Protein AF-0000000069550009 (afdb_homodimer)

Nearest PDB structures (foldseek):
  3s55-assembly1_B  TM=8.901E-01  e=2.158E-19  Mycobacteroides abscessus ATCC 19977
  4jro-assembly1_C  TM=8.905E-01  e=4.876E-19  Listeria monocytogenes EGD-e
  2cdh-assembly1_G  TM=8.829E-01  e=2.217E-18  Thermomyces lanuginosus
  6jhb-assembly1_B-2  TM=8.559E-01  e=5.479E-19  Microcystis aeruginosa FACHB-905 = DIANCHI905
  3ftp-assembly1_B  TM=8.435E-01  e=1.102E-18  Burkholderia pseudomallei

InterPro domains:
  IPR002347 Short-chain dehydrogenase/reductase SDR [PF00106] (31-222)
  IPR002347 Short-chain dehydrogenase/reductase SDR [PR00080] (108-119)
  IPR002347 Short-chain dehydrogenase/reductase SDR [PR00080] (161-169)
  IPR002347 Short-chain dehydrogenase/reductase SDR [PR00080] (181-200)
  IPR002347 Short-chain dehydrogenase/reductase SDR [PR00081] (30-47)
  IPR002347 Short-chain dehydrogenase/reductase SDR [PR00081] (108-119)
  IPR002347 Short-chain dehydrogenase/reductase SDR [PR00081] (155-171)
  IPR002347 Short-chain dehydrogenase/reductase SDR [PR00081] (181-200)
  IPR036291 NAD(P)-binding domain superfamily [SSF51735] (23-257)
  IPR045022 3-ketodihydrosphingosine reductase KDSR-like [cd08939] (30-263)
  IPR057326 Ketoreductase domain [SM00822] (29-207)

Organism: Araneus ventricosus (NCBI:txid182803)

Secondary structure (DSSP, 8-state):
-HHHHHHHHHHHHHHHHT---PPP--TT-EEEEETTTSHHHHHHHHHHHHTT-EEEEEES-HHHHHHHHHHHHTT-SSTT--EEEEE--TTS-TTHHHHHHHHHHHH----EEEE---------GGGS-HHHHHHHIIIIIIHHHHHHHHHHHHHHHHT-EEEEEE--GGGTS--TT-HHHHHHHHHHHHHHHHHHHHHGGGTEEEEEE---SEESHHHHHHHTT--HHHHHHHGGG--EEHHHHHHHHHHHHHTT-SEE--HHHHHHHHHHT-TTS----HHHHHHHHHHHHHHHHHHHHHHHHHHHHHHHHHHHHHH-/-HHHHHHHHHHHHHHHH----PPP--TT-EEEEETTTSHHHHHHHHHHHHTT-EEEEEES-HHHHHHHHHHHHTT-SSTT--EEEEE--TTSGGGHHHHHHHHHHHH----EEEE---------GGGS-HHHHHHHIIIIIIHHHHHHHHHHHHHHHHT-EEEEEE--GGGTS--TT-HHHHHHHHHHHHHHHHHHHHHGGGTEEEEEE---SEESHHHHHHHTT--HHHHHHHGGG--EEHHHHHHHHHHHHHTT-SEE--HHHHHHHHHHT-TTS----HHHHHHHHHHHHHHHHHHHHHHHHHHHHHHHHHHHHHH-

Structure (mmCIF, N/CA/C/O backbone):
data_AF-0000000069550009-model_v1
#
loop_
_entity.id
_entity.type
_entity.pdbx_description
1 polymer '3-dehydrosphinganine reductase'
#
loop_
_atom_site.group_PDB
_atom_site.id
_atom_site.type_symbol
_atom_site.label_atom_id
_atom_site.label_alt_id
_atom_site.label_comp_id
_atom_site.label_asym_id
_atom_site.label_entity_id
_atom_site.label_seq_id
_atom_site.pdbx_PDB_ins_code
_atom_site.Cartn_x
_atom_site.Cartn_y
_atom_site.Cartn_z
_atom_site.occupancy
_atom_site.B_iso_or_equiv
_atom_site.auth_seq_id
_atom_site.auth_comp_id
_atom_site.auth_asym_id
_atom_site.auth_atom_id
_atom_site.pdbx_PDB_model_num
ATOM 1 N N . MET A 1 1 ? 1.248 -15.023 30.312 1 42.47 1 MET A N 1
ATOM 2 C CA . MET A 1 1 ? 0.276 -14.469 29.375 1 42.47 1 MET A CA 1
ATOM 3 C C . MET A 1 1 ? -0.516 -13.336 30.016 1 42.47 1 MET A C 1
ATOM 5 O O . MET A 1 1 ? -0.665 -12.266 29.422 1 42.47 1 MET A O 1
ATOM 9 N N . ILE A 1 2 ? -0.85 -13.703 31.188 1 47.97 2 ILE A N 1
ATOM 10 C CA . ILE A 1 2 ? -1.727 -12.75 31.859 1 47.97 2 ILE A CA 1
ATOM 11 C C . ILE A 1 2 ? -0.943 -11.492 32.219 1 47.97 2 ILE A C 1
ATOM 13 O O . ILE A 1 2 ? -1.433 -10.375 32.031 1 47.97 2 ILE A O 1
ATOM 17 N N . TYR A 1 3 ? 0.198 -11.75 32.562 1 45.38 3 TYR A N 1
ATOM 18 C CA . TYR A 1 3 ? 0.975 -10.602 33.031 1 45.38 3 TYR A CA 1
ATOM 19 C C . TYR A 1 3 ? 1.371 -9.711 31.844 1 45.38 3 TYR A C 1
ATOM 21 O O . TYR A 1 3 ? 1.394 -8.484 31.969 1 45.38 3 TYR A O 1
ATOM 29 N N . TYR A 1 4 ? 1.759 -10.32 30.719 1 51.25 4 TYR A N 1
ATOM 30 C CA . TYR A 1 4 ? 2.066 -9.539 29.531 1 51.25 4 TYR A CA 1
ATOM 31 C C . TYR A 1 4 ? 0.848 -8.75 29.062 1 51.25 4 TYR A C 1
ATOM 33 O O . TYR A 1 4 ? 0.966 -7.582 28.688 1 51.25 4 TYR A O 1
ATOM 41 N N . PHE A 1 5 ? -0.24 -9.484 29.234 1 56.59 5 PHE A N 1
ATOM 42 C CA . PHE A 1 5 ? -1.479 -8.781 28.922 1 56.59 5 PHE A CA 1
ATOM 43 C C . PHE A 1 5 ? -1.713 -7.637 29.906 1 56.59 5 PHE A C 1
ATOM 45 O O . PHE A 1 5 ? -2.139 -6.551 29.516 1 56.59 5 PHE A O 1
ATOM 52 N N . ALA A 1 6 ? -1.335 -8.023 31.094 1 56.91 6 ALA A N 1
ATOM 53 C CA . ALA A 1 6 ? -1.528 -7.012 32.125 1 56.91 6 ALA A CA 1
ATOM 54 C C . ALA A 1 6 ? -0.62 -5.809 31.891 1 56.91 6 ALA A C 1
ATOM 56 O O . ALA A 1 6 ? -1.05 -4.66 32.031 1 56.91 6 ALA A O 1
ATOM 57 N N . LEU A 1 7 ? 0.553 -6.098 31.516 1 59.06 7 LEU A N 1
ATOM 58 C CA . LEU A 1 7 ? 1.491 -5.016 31.234 1 59.06 7 LEU A CA 1
ATOM 59 C C . LEU A 1 7 ? 1.061 -4.227 30 1 59.06 7 LEU A C 1
ATOM 61 O O . LEU A 1 7 ? 1.187 -3 29.969 1 59.06 7 LEU A O 1
ATOM 65 N N . GLY A 1 8 ? 0.602 -4.941 29.031 1 59.72 8 GLY A N 1
ATOM 66 C CA . GLY A 1 8 ? 0.019 -4.254 27.891 1 59.72 8 GLY A CA 1
ATOM 67 C C . GLY A 1 8 ? -1.128 -3.336 28.266 1 59.72 8 GLY A C 1
ATOM 68 O O . GLY A 1 8 ? -1.194 -2.193 27.812 1 59.72 8 GLY A O 1
ATOM 69 N N . VAL A 1 9 ? -1.91 -3.914 29.172 1 61.88 9 VAL A N 1
ATOM 70 C CA . VAL A 1 9 ? -3.051 -3.137 29.656 1 61.88 9 VAL A CA 1
ATOM 71 C C . VAL A 1 9 ? -2.561 -1.91 30.422 1 61.88 9 VAL A C 1
ATOM 73 O O . VAL A 1 9 ? -3.098 -0.812 30.25 1 61.88 9 VAL A O 1
ATOM 76 N N . ILE A 1 10 ? -1.562 -2.092 31.156 1 61 10 ILE A N 1
ATOM 77 C CA . ILE A 1 10 ? -1.023 -0.978 31.938 1 61 10 ILE A CA 1
ATOM 78 C C . ILE A 1 10 ? -0.419 0.06 30.984 1 61 10 ILE A C 1
ATOM 80 O O . ILE A 1 10 ? -0.653 1.261 31.141 1 61 10 ILE A O 1
ATOM 84 N N . CYS A 1 11 ? 0.29 -0.39 30.062 1 60.41 11 CYS A N 1
ATOM 85 C CA . CYS A 1 11 ? 0.911 0.532 29.125 1 60.41 11 CYS A CA 1
ATOM 86 C C . CYS A 1 11 ? -0.145 1.317 28.359 1 60.41 11 CYS A C 1
ATOM 88 O O . CYS A 1 11 ? -0 2.523 28.156 1 60.41 11 CYS A O 1
ATOM 90 N N . VAL A 1 12 ? -1.127 0.586 28.016 1 61.62 12 VAL A N 1
ATOM 91 C CA . VAL A 1 12 ? -2.242 1.251 27.344 1 61.62 12 VAL A CA 1
ATOM 92 C C . VAL A 1 12 ? -2.854 2.293 28.281 1 61.62 12 VAL A C 1
ATOM 94 O O . VAL A 1 12 ? -3.125 3.424 27.875 1 61.62 12 VAL A O 1
ATOM 97 N N . ALA A 1 13 ? -3.064 1.832 29.422 1 59.44 13 ALA A N 1
ATOM 98 C CA . ALA A 1 13 ? -3.658 2.736 30.406 1 59.44 13 ALA A CA 1
ATOM 99 C C . ALA A 1 13 ? -2.783 3.969 30.609 1 59.44 13 ALA A C 1
ATOM 101 O O . ALA A 1 13 ? -3.287 5.094 30.656 1 59.44 13 ALA A O 1
ATOM 102 N N . VAL A 1 14 ? -1.556 3.811 30.703 1 57.5 14 VAL A N 1
ATOM 103 C CA . VAL A 1 14 ? -0.623 4.914 30.906 1 57.5 14 VAL A CA 1
ATOM 104 C C . VAL A 1 14 ? -0.599 5.812 29.672 1 57.5 14 VAL A C 1
ATOM 106 O O . VAL A 1 14 ? -0.599 7.039 29.797 1 57.5 14 VAL A O 1
ATOM 109 N N . SER A 1 15 ? -0.597 5.223 28.531 1 59.94 15 SER A N 1
ATOM 110 C CA . SER A 1 15 ? -0.601 6 27.297 1 59.94 15 SER A CA 1
ATOM 111 C C . SER A 1 15 ? -1.856 6.859 27.188 1 59.94 15 SER A C 1
ATOM 113 O O . SER A 1 15 ? -1.798 7.996 26.719 1 59.94 15 SER A O 1
ATOM 115 N N . LEU A 1 16 ? -2.848 6.211 27.562 1 57.78 16 LEU A N 1
ATOM 116 C CA . LEU A 1 16 ? -4.117 6.926 27.531 1 57.78 16 LEU A CA 1
ATOM 117 C C . LEU A 1 16 ? -4.137 8.047 28.547 1 57.78 16 LEU A C 1
ATOM 119 O O . LEU A 1 16 ? -4.723 9.109 28.312 1 57.78 16 LEU A O 1
ATOM 123 N N . LEU A 1 17 ? -3.531 7.707 29.625 1 52.44 17 LEU A N 1
ATOM 124 C CA . LEU A 1 17 ? -3.529 8.688 30.703 1 52.44 17 LEU A CA 1
ATOM 125 C C . LEU A 1 17 ? -2.535 9.805 30.422 1 52.44 17 LEU A C 1
ATOM 127 O O . LEU A 1 17 ? -2.75 10.945 30.844 1 52.44 17 LEU A O 1
ATOM 131 N N . TYR A 1 18 ? -1.476 9.414 29.812 1 51.91 18 TYR A N 1
ATOM 132 C CA . TYR A 1 18 ? -0.449 10.43 29.625 1 51.91 18 TYR A CA 1
ATOM 133 C C . TYR A 1 18 ? -0.699 11.227 28.344 1 51.91 18 TYR A C 1
ATOM 135 O O . TYR A 1 18 ? 0.16 11.992 27.906 1 51.91 18 TYR A O 1
ATOM 143 N N . ARG A 1 19 ? -1.813 10.969 27.75 1 56.62 19 ARG A N 1
ATOM 144 C CA . ARG A 1 19 ? -2.121 11.789 26.578 1 56.62 19 ARG A CA 1
ATOM 145 C C . ARG A 1 19 ? -2.295 13.258 26.969 1 56.62 19 ARG A C 1
ATOM 147 O O . ARG A 1 19 ? -3.336 13.641 27.516 1 56.62 19 ARG A O 1
ATOM 154 N N . LYS A 1 20 ? -1.201 13.914 27.359 1 51.19 20 LYS A N 1
ATOM 155 C CA . LYS A 1 20 ? -1.293 15.344 27.656 1 51.19 20 LYS A CA 1
ATOM 156 C C . LYS A 1 20 ? -1.864 16.109 26.469 1 51.19 20 LYS A C 1
ATOM 158 O O . LYS A 1 20 ? -1.385 15.961 25.328 1 51.19 20 LYS A O 1
ATOM 163 N N . GLY A 1 21 ? -3.062 16.438 26.578 1 58.66 21 GLY A N 1
ATOM 164 C CA . GLY A 1 21 ? -3.771 17.391 25.75 1 58.66 21 GLY A CA 1
ATOM 165 C C . GLY A 1 21 ? -2.998 18.672 25.531 1 58.66 21 GLY A C 1
ATOM 166 O O . GLY A 1 21 ? -3.109 19.609 26.312 1 58.66 21 GLY A O 1
ATOM 167 N N . ARG A 1 22 ? -1.861 18.609 24.641 1 65.94 22 ARG A N 1
ATOM 168 C CA . ARG A 1 22 ? -1.127 19.844 24.344 1 65.94 22 ARG A CA 1
ATOM 169 C C . ARG A 1 22 ? -1.977 20.797 23.531 1 65.94 22 ARG A C 1
ATOM 171 O O . ARG A 1 22 ? -2.699 20.391 22.625 1 65.94 22 ARG A O 1
ATOM 178 N N . THR A 1 23 ? -2.125 21.891 24.141 1 76.25 23 THR A N 1
ATOM 179 C CA . THR A 1 23 ? -2.74 22.953 23.359 1 76.25 23 THR A CA 1
ATOM 180 C C . THR A 1 23 ? -1.732 23.562 22.391 1 76.25 23 THR A C 1
ATOM 182 O O . THR A 1 23 ? -0.612 23.906 22.781 1 76.25 23 THR A O 1
ATOM 185 N N . PHE A 1 24 ? -2.133 23.453 21.109 1 89.75 24 PHE A N 1
ATOM 186 C CA . PHE A 1 24 ? -1.228 23.984 20.094 1 89.75 24 PHE A CA 1
ATOM 187 C C . PHE A 1 24 ? -1.66 25.375 19.641 1 89.75 24 PHE A C 1
ATOM 189 O O . PHE A 1 24 ? -2.855 25.656 19.562 1 89.75 24 PHE A O 1
ATOM 196 N N . ASN A 1 25 ? -0.712 26.188 19.578 1 92.19 25 ASN A N 1
ATOM 197 C CA . ASN A 1 25 ? -0.873 27.5 18.938 1 92.19 25 ASN A CA 1
ATOM 198 C C . ASN A 1 25 ? -0.138 27.547 17.594 1 92.19 25 ASN A C 1
ATOM 200 O O . ASN A 1 25 ? 1.086 27.422 17.547 1 92.19 25 ASN A O 1
ATOM 204 N N . LEU A 1 26 ? -0.92 27.797 16.5 1 96.75 26 LEU A N 1
ATOM 205 C CA . LEU A 1 26 ? -0.343 27.766 15.156 1 96.75 26 LEU A CA 1
ATOM 206 C C . LEU A 1 26 ? -0.211 29.172 14.594 1 96.75 26 LEU A C 1
ATOM 208 O O . LEU A 1 26 ? -0.248 29.375 13.375 1 96.75 26 LEU A O 1
ATOM 212 N N . LYS A 1 27 ? -0.052 30.062 15.609 1 94.12 27 LYS A N 1
ATOM 213 C CA . LYS A 1 27 ? 0.195 31.422 15.164 1 94.12 27 LYS A CA 1
ATOM 214 C C . LYS A 1 27 ? 1.438 31.5 14.281 1 94.12 27 LYS A C 1
ATOM 216 O O . LYS A 1 27 ? 2.48 30.938 14.625 1 94.12 27 LYS A O 1
ATOM 221 N N . ASN A 1 28 ? 1.423 32.031 13.102 1 90.5 28 ASN A N 1
ATOM 222 C CA . ASN A 1 28 ? 2.49 32.25 12.133 1 90.5 28 ASN A CA 1
ATOM 223 C C . ASN A 1 28 ? 2.752 31 11.297 1 90.5 28 ASN A C 1
ATOM 225 O O . ASN A 1 28 ? 3.645 31 10.445 1 90.5 28 ASN A O 1
ATOM 229 N N . ASP A 1 29 ? 2.07 29.891 11.672 1 97.62 29 ASP A N 1
ATOM 230 C CA . ASP A 1 29 ? 2.164 28.719 10.812 1 97.62 29 ASP A CA 1
ATOM 231 C C . ASP A 1 29 ? 1.302 28.891 9.562 1 97.62 29 ASP A C 1
ATOM 233 O O . ASP A 1 29 ? 0.365 29.688 9.547 1 97.62 29 ASP A O 1
ATOM 237 N N . HIS A 1 30 ? 1.702 28.25 8.578 1 98.88 30 HIS A N 1
ATOM 238 C CA . HIS A 1 30 ? 0.965 28.203 7.32 1 98.88 30 HIS A CA 1
ATOM 239 C C . HIS A 1 30 ? 0.618 26.766 6.945 1 98.88 30 HIS A C 1
ATOM 241 O O . HIS A 1 30 ? 1.509 25.953 6.676 1 98.88 30 HIS A O 1
ATOM 247 N N . CYS A 1 31 ? -0.662 26.453 6.992 1 98.88 31 CYS A N 1
ATOM 248 C CA . CYS A 1 31 ? -1.174 25.125 6.715 1 98.88 31 CYS A CA 1
ATOM 249 C C . CYS A 1 31 ? -1.768 25.047 5.316 1 98.88 31 CYS A C 1
ATOM 251 O O . CYS A 1 31 ? -2.717 25.766 4.996 1 98.88 31 CYS A O 1
ATOM 253 N N . LEU A 1 32 ? -1.151 24.234 4.469 1 98.94 32 LEU A N 1
ATOM 254 C CA . LEU A 1 32 ? -1.7 23.953 3.145 1 98.94 32 LEU A CA 1
ATOM 255 C C . LEU A 1 32 ? -2.455 22.625 3.139 1 98.94 32 LEU A C 1
ATOM 257 O O . LEU A 1 32 ? -1.916 21.594 3.555 1 98.94 32 LEU A O 1
ATOM 261 N N . VAL A 1 33 ? -3.713 22.656 2.701 1 98.94 33 VAL A N 1
ATOM 262 C CA . VAL A 1 33 ? -4.566 21.469 2.695 1 98.94 33 VAL A CA 1
ATOM 263 C C . VAL A 1 33 ? -5.086 21.219 1.281 1 98.94 33 VAL A C 1
ATOM 265 O O . VAL A 1 33 ? -5.82 22.031 0.726 1 98.94 33 VAL A O 1
ATOM 268 N N . THR A 1 34 ? -4.688 20.094 0.694 1 98.69 34 THR A N 1
ATOM 269 C CA . THR A 1 34 ? -5.363 19.672 -0.531 1 98.69 34 THR A CA 1
ATOM 270 C C . THR A 1 34 ? -6.695 19 -0.213 1 98.69 34 THR A C 1
ATOM 272 O O . THR A 1 34 ? -6.852 18.391 0.847 1 98.69 34 THR A O 1
ATOM 275 N N . GLY A 1 35 ? -7.629 19.125 -1.146 1 98.19 35 GLY A N 1
ATOM 276 C CA . GLY A 1 35 ? -8.969 18.656 -0.813 1 98.19 35 GLY A CA 1
ATOM 277 C C . GLY A 1 35 ? -9.617 19.453 0.298 1 98.19 35 GLY A C 1
ATOM 278 O O . GLY A 1 35 ? -10.391 18.906 1.09 1 98.19 35 GLY A O 1
ATOM 279 N N . GLY A 1 36 ? -9.266 20.688 0.396 1 98.56 36 GLY A N 1
ATOM 280 C CA . GLY A 1 36 ? -9.68 21.516 1.526 1 98.56 36 GLY A CA 1
ATOM 281 C C . GLY A 1 36 ? -11.047 22.141 1.341 1 98.56 36 GLY A C 1
ATOM 282 O O . GLY A 1 36 ? -11.492 22.922 2.18 1 98.56 36 GLY A O 1
ATOM 283 N N . SER A 1 37 ? -11.766 21.781 0.259 1 98.31 37 SER A N 1
ATOM 284 C CA . SER A 1 37 ? -13.039 22.422 -0.027 1 98.31 37 SER A CA 1
ATOM 285 C C . SER A 1 37 ? -14.203 21.656 0.591 1 98.31 37 SER A C 1
ATOM 287 O O . SER A 1 37 ? -15.336 22.141 0.595 1 98.31 37 SER A O 1
ATOM 289 N N . SER A 1 38 ? -13.953 20.438 1.11 1 97.19 38 SER A N 1
ATOM 290 C CA . SER A 1 38 ? -15.047 19.656 1.688 1 97.19 38 SER A CA 1
ATOM 291 C C . SER A 1 38 ? -14.508 18.578 2.631 1 97.19 38 SER A C 1
ATOM 293 O O . SER A 1 38 ? -13.297 18.391 2.734 1 97.19 38 SER A O 1
ATOM 295 N N . GLY A 1 39 ? -15.414 18.078 3.422 1 97.5 39 GLY A N 1
ATOM 296 C CA . GLY A 1 39 ? -15.141 16.875 4.199 1 97.5 39 GLY A CA 1
ATOM 297 C C . GLY A 1 39 ? -14.047 17.078 5.23 1 97.5 39 GLY A C 1
ATOM 298 O O . GLY A 1 39 ? -14.039 18.078 5.953 1 97.5 39 GLY A O 1
ATOM 299 N N . ILE A 1 40 ? -13.172 16.078 5.352 1 98.25 40 ILE A N 1
ATOM 300 C CA . ILE A 1 40 ? -12.094 16.062 6.336 1 98.25 40 ILE A CA 1
ATOM 301 C C . ILE A 1 40 ? -11.133 17.203 6.07 1 98.25 40 ILE A C 1
ATOM 303 O O . ILE A 1 40 ? -10.68 17.875 7.004 1 98.25 40 ILE A O 1
ATOM 307 N N . GLY A 1 41 ? -10.82 17.453 4.77 1 98.81 41 GLY A N 1
ATOM 308 C CA . GLY A 1 41 ? -9.914 18.547 4.418 1 98.81 41 GLY A CA 1
ATOM 309 C C . GLY A 1 41 ? -10.406 19.906 4.871 1 98.81 41 GLY A C 1
ATOM 310 O O . GLY A 1 41 ? -9.641 20.688 5.438 1 98.81 41 GLY A O 1
ATOM 311 N N . LEU A 1 42 ? -11.641 20.141 4.645 1 98.88 42 LEU A N 1
ATOM 312 C CA . LEU A 1 42 ? -12.234 21.391 5.086 1 98.88 42 LEU A CA 1
ATOM 313 C C . LEU A 1 42 ? -12.211 21.5 6.609 1 98.88 42 LEU A C 1
ATOM 315 O O . LEU A 1 42 ? -11.898 22.562 7.156 1 98.88 42 LEU A O 1
ATOM 319 N N . ALA A 1 43 ? -12.547 20.406 7.254 1 98.81 43 ALA A N 1
ATOM 320 C CA . ALA A 1 43 ? -12.555 20.406 8.711 1 98.81 43 ALA A CA 1
ATOM 321 C C . ALA A 1 43 ? -11.164 20.672 9.273 1 98.81 43 ALA A C 1
ATOM 323 O O . ALA A 1 43 ? -11.008 21.359 10.281 1 98.81 43 ALA A O 1
ATOM 324 N N . ILE A 1 44 ? -10.141 20.141 8.648 1 98.88 44 ILE A N 1
ATOM 325 C CA . ILE A 1 44 ? -8.766 20.359 9.078 1 98.88 44 ILE A CA 1
ATOM 326 C C . ILE A 1 44 ? -8.391 21.828 8.875 1 98.88 44 ILE A C 1
ATOM 328 O O . ILE A 1 44 ? -7.777 22.438 9.75 1 98.88 44 ILE A O 1
ATOM 332 N N . ALA A 1 45 ? -8.75 22.344 7.727 1 98.88 45 ALA A N 1
ATOM 333 C CA . ALA A 1 45 ? -8.469 23.75 7.434 1 98.88 45 ALA A CA 1
ATOM 334 C C . ALA A 1 45 ? -9.117 24.672 8.477 1 98.88 45 ALA A C 1
ATOM 336 O O . ALA A 1 45 ? -8.484 25.609 8.953 1 98.88 45 ALA A O 1
ATOM 337 N N . ILE A 1 46 ? -10.359 24.359 8.797 1 98.81 46 ILE A N 1
ATOM 338 C CA . ILE A 1 46 ? -11.094 25.141 9.789 1 98.81 46 ILE A CA 1
ATOM 339 C C . ILE A 1 46 ? -10.391 25.047 11.148 1 98.81 46 ILE A C 1
ATOM 341 O O . ILE A 1 46 ? -10.18 26.047 11.82 1 98.81 46 ILE A O 1
ATOM 345 N N . GLN A 1 47 ? -10.023 23.844 11.516 1 98.31 47 GLN A N 1
ATOM 346 C CA . GLN A 1 47 ? -9.352 23.641 12.797 1 98.31 47 GLN A CA 1
ATOM 347 C C . GLN A 1 47 ? -8.016 24.375 12.844 1 98.31 47 GLN A C 1
ATOM 349 O O . GLN A 1 47 ? -7.668 24.969 13.867 1 98.31 47 GLN A O 1
ATOM 354 N N . ALA A 1 48 ? -7.258 24.359 11.789 1 98.62 48 ALA A N 1
ATOM 355 C CA . ALA A 1 48 ? -5.984 25.078 11.719 1 98.62 48 ALA A CA 1
ATOM 356 C C . ALA A 1 48 ? -6.188 26.578 11.875 1 98.62 48 ALA A C 1
ATOM 358 O O . ALA A 1 48 ? -5.426 27.25 12.586 1 98.62 48 ALA A O 1
ATOM 359 N N . ALA A 1 49 ? -7.191 27.078 11.227 1 98.38 49 ALA A N 1
ATOM 360 C CA . ALA A 1 49 ? -7.508 28.5 11.336 1 98.38 49 ALA A CA 1
ATOM 361 C C . ALA A 1 49 ? -7.883 28.875 12.766 1 98.38 49 ALA A C 1
ATOM 363 O O . ALA A 1 49 ? -7.453 29.906 13.281 1 98.38 49 ALA A O 1
ATOM 364 N N . LYS A 1 50 ? -8.672 27.969 13.375 1 97.38 50 LYS A N 1
ATOM 365 C CA . LYS A 1 50 ? -9.086 28.188 14.766 1 97.38 50 LYS A CA 1
ATOM 366 C C . LYS A 1 50 ? -7.871 28.25 15.688 1 97.38 50 LYS A C 1
ATOM 368 O O . LYS A 1 50 ? -7.914 28.906 16.734 1 97.38 50 LYS A O 1
ATOM 373 N 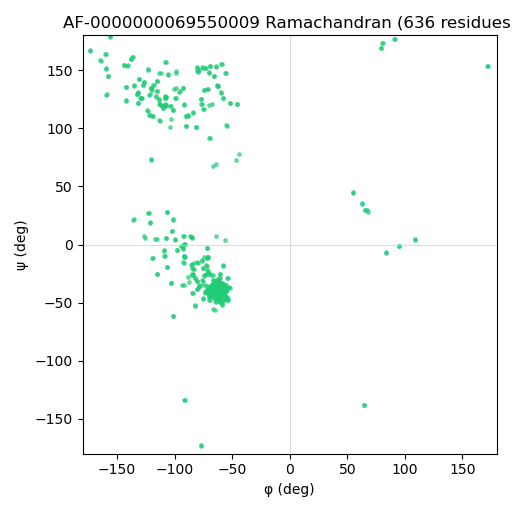N . MET A 1 51 ? -6.824 27.625 15.25 1 97.38 51 MET A N 1
ATOM 374 C CA . MET A 1 51 ? -5.621 27.562 16.062 1 97.38 51 MET A CA 1
ATOM 375 C C . MET A 1 51 ? -4.668 28.703 15.727 1 97.38 51 MET A C 1
ATOM 377 O O . MET A 1 51 ? -3.586 28.797 16.312 1 97.38 51 MET A O 1
ATOM 381 N N . GLY A 1 52 ? -5.027 29.516 14.711 1 98 52 GLY A N 1
ATOM 382 C CA . GLY A 1 52 ? -4.289 30.734 14.461 1 98 52 GLY A CA 1
ATOM 383 C C . GLY A 1 52 ? -3.449 30.672 13.195 1 98 52 GLY A C 1
ATOM 384 O O . GLY A 1 52 ? -2.783 31.656 12.844 1 98 52 GLY A O 1
ATOM 385 N N . ALA A 1 53 ? -3.539 29.625 12.453 1 98.62 53 ALA A N 1
ATOM 386 C CA . ALA A 1 53 ? -2.68 29.453 11.289 1 98.62 53 ALA A CA 1
ATOM 387 C C . ALA A 1 53 ? -3.209 30.234 10.094 1 98.62 53 ALA A C 1
ATOM 389 O O . ALA A 1 53 ? -4.418 30.453 9.969 1 98.62 53 ALA A O 1
ATOM 390 N N . ASN A 1 54 ? -2.273 30.688 9.234 1 98.81 54 ASN A N 1
ATOM 391 C CA . ASN A 1 54 ? -2.662 30.922 7.852 1 98.81 54 ASN A CA 1
ATOM 392 C C . ASN A 1 54 ? -3.031 29.625 7.145 1 98.81 54 ASN A C 1
ATOM 394 O O . ASN A 1 54 ? -2.459 28.578 7.434 1 98.81 54 ASN A O 1
ATOM 398 N N . VAL A 1 55 ? -4.031 29.75 6.238 1 98.88 55 VAL A N 1
ATOM 399 C CA . VAL A 1 55 ? -4.531 28.516 5.629 1 98.88 55 VAL A CA 1
ATOM 400 C C . VAL A 1 55 ? -4.625 28.688 4.117 1 98.88 55 VAL A C 1
ATOM 402 O O . VAL A 1 55 ? -5.137 29.703 3.633 1 98.88 55 VAL A O 1
ATOM 405 N N . THR A 1 56 ? -4.074 27.766 3.371 1 98.94 56 THR A N 1
ATOM 406 C CA . THR A 1 56 ? -4.285 27.641 1.934 1 98.94 56 THR A CA 1
ATOM 407 C C . THR A 1 56 ? -4.984 26.328 1.605 1 98.94 56 THR A C 1
ATOM 409 O O . THR A 1 56 ? -4.535 25.25 2.025 1 98.94 56 THR A O 1
ATOM 412 N N . ILE A 1 57 ? -6.094 26.453 0.862 1 98.94 57 ILE A N 1
ATOM 413 C CA . ILE A 1 57 ? -6.758 25.219 0.434 1 98.94 57 ILE A CA 1
ATOM 414 C C . ILE A 1 57 ? -6.699 25.109 -1.088 1 98.94 57 ILE A C 1
ATOM 416 O O . ILE A 1 57 ? -6.77 26.125 -1.795 1 98.94 57 ILE A O 1
ATOM 420 N N . VAL A 1 58 ? -6.477 23.891 -1.555 1 98.44 58 VAL A N 1
ATOM 421 C CA . VAL A 1 58 ? -6.414 23.562 -2.977 1 98.44 58 VAL A CA 1
ATOM 422 C C . VAL A 1 58 ? -7.469 22.516 -3.32 1 98.44 58 VAL A C 1
ATOM 424 O O . VAL A 1 58 ? -7.598 21.5 -2.625 1 98.44 58 VAL A O 1
ATOM 427 N N . ALA A 1 59 ? -8.266 22.703 -4.293 1 97.88 59 ALA A N 1
ATOM 428 C CA . ALA A 1 59 ? -9.266 21.781 -4.824 1 97.88 59 ALA A CA 1
ATOM 429 C C . ALA A 1 59 ? -9.594 22.094 -6.277 1 97.88 59 ALA A C 1
ATOM 431 O O . ALA A 1 59 ? -9.086 23.078 -6.836 1 97.88 59 ALA A O 1
ATOM 432 N N . ARG A 1 60 ? -10.43 21.375 -6.891 1 95.31 60 ARG A N 1
ATOM 433 C CA . ARG A 1 60 ? -10.68 21.516 -8.32 1 95.31 60 ARG A CA 1
ATOM 434 C C . ARG A 1 60 ? -11.711 22.609 -8.586 1 95.31 60 ARG A C 1
ATOM 436 O O . ARG A 1 60 ? -11.57 23.375 -9.539 1 95.31 60 ARG A O 1
ATOM 443 N N . SER A 1 61 ? -12.766 22.656 -7.766 1 96.94 61 SER A N 1
ATOM 444 C CA . SER A 1 61 ? -13.906 23.531 -8.031 1 96.94 61 SER A CA 1
ATOM 445 C C . SER A 1 61 ? -13.734 24.875 -7.344 1 96.94 61 SER A C 1
ATOM 447 O O . SER A 1 61 ? -13.75 24.969 -6.113 1 96.94 61 SER A O 1
ATOM 449 N N . GLN A 1 62 ? -13.734 25.922 -8.172 1 97.94 62 GLN A N 1
ATOM 450 C CA . GLN A 1 62 ? -13.609 27.266 -7.605 1 97.94 62 GLN A CA 1
ATOM 451 C C . GLN A 1 62 ? -14.828 27.609 -6.754 1 97.94 62 GLN A C 1
ATOM 453 O O . GLN A 1 62 ? -14.695 28.25 -5.707 1 97.94 62 GLN A O 1
ATOM 458 N N . GLU A 1 63 ? -15.969 27.172 -7.184 1 98.44 63 GLU A N 1
ATOM 459 C CA . GLU A 1 63 ? -17.203 27.453 -6.441 1 98.44 63 GLU A CA 1
ATOM 460 C C . GLU A 1 63 ? -17.141 26.844 -5.039 1 98.44 63 GLU A C 1
ATOM 462 O O . GLU A 1 63 ? -17.453 27.516 -4.055 1 98.44 63 GLU A O 1
ATOM 467 N N . ARG A 1 64 ? -16.719 25.625 -4.91 1 98.19 64 ARG A N 1
ATOM 468 C CA . ARG A 1 64 ? -16.594 24.953 -3.617 1 98.19 64 ARG A CA 1
ATOM 469 C C . ARG A 1 64 ? -15.5 25.594 -2.77 1 98.19 64 ARG A C 1
ATOM 471 O O . ARG A 1 64 ? -15.617 25.672 -1.546 1 98.19 64 ARG A O 1
ATOM 478 N N . LEU A 1 65 ? -14.492 26.031 -3.453 1 98.75 65 LEU A N 1
ATOM 479 C CA . LEU A 1 65 ? -13.398 26.703 -2.764 1 98.75 65 LEU A CA 1
ATOM 480 C C . LEU A 1 65 ? -13.867 28.016 -2.145 1 98.75 65 LEU A C 1
ATOM 482 O O . LEU A 1 65 ? -13.508 28.344 -1.01 1 98.75 65 LEU A O 1
ATOM 486 N N . ASP A 1 66 ? -14.633 28.766 -2.902 1 98.62 66 ASP A N 1
ATOM 487 C CA . ASP A 1 66 ? -15.141 30.031 -2.406 1 98.62 66 ASP A CA 1
ATOM 488 C C . ASP A 1 66 ? -16.031 29.828 -1.177 1 98.62 66 ASP A C 1
ATOM 490 O O . ASP A 1 66 ? -15.914 30.578 -0.196 1 98.62 66 ASP A O 1
ATOM 494 N N . ALA A 1 67 ? -16.891 28.844 -1.263 1 98.69 67 ALA A N 1
ATOM 495 C CA . ALA A 1 67 ? -17.75 28.531 -0.125 1 98.69 67 ALA A CA 1
ATOM 496 C C . ALA A 1 67 ? -16.938 28.109 1.086 1 98.69 67 ALA A C 1
ATOM 498 O O . ALA A 1 67 ? -17.219 28.516 2.213 1 98.69 67 ALA A O 1
ATOM 499 N N . ALA A 1 68 ? -15.93 27.312 0.872 1 98.81 68 ALA A N 1
ATOM 500 C CA . ALA A 1 68 ? -15.055 26.844 1.938 1 98.81 68 ALA A CA 1
ATOM 501 C C . ALA A 1 68 ? -14.273 28 2.559 1 98.81 68 ALA A C 1
ATOM 503 O O . ALA A 1 68 ? -14.102 28.047 3.779 1 98.81 68 ALA A O 1
ATOM 504 N N . LYS A 1 69 ? -13.773 28.844 1.715 1 98.81 69 LYS A N 1
ATOM 505 C CA . LYS A 1 69 ? -13.047 30.016 2.203 1 98.81 69 LYS A CA 1
ATOM 506 C C . LYS A 1 69 ? -13.898 30.812 3.184 1 98.81 69 LYS A C 1
ATOM 508 O O . LYS A 1 69 ? -13.398 31.266 4.219 1 98.81 69 LYS A O 1
ATOM 513 N N . GLY A 1 70 ? -15.164 31.016 2.822 1 98.56 70 GLY A N 1
ATOM 514 C CA . GLY A 1 70 ? -16.062 31.719 3.721 1 98.56 70 GLY A CA 1
ATOM 515 C C . GLY A 1 70 ? -16.188 31.062 5.082 1 98.56 70 GLY A C 1
ATOM 516 O O . GLY A 1 70 ? -16.141 31.734 6.109 1 98.56 70 GLY A O 1
ATOM 517 N N . LYS A 1 71 ? -16.312 29.75 5.082 1 98.69 71 LYS A N 1
ATOM 518 C CA . LYS A 1 71 ? -16.438 29 6.332 1 98.69 71 LYS A CA 1
ATOM 519 C C . LYS A 1 71 ? -15.156 29.109 7.156 1 98.69 71 LYS A C 1
ATOM 521 O O . LYS A 1 71 ? -15.211 29.281 8.383 1 98.69 71 LYS A O 1
ATOM 526 N N . ILE A 1 72 ? -14.016 29.062 6.531 1 98.81 72 ILE A N 1
ATOM 527 C CA . ILE A 1 72 ? -12.734 29.141 7.215 1 98.81 72 ILE A CA 1
ATOM 528 C C . ILE A 1 72 ? -12.523 30.547 7.785 1 98.81 72 ILE A C 1
ATOM 530 O O . ILE A 1 72 ? -12.102 30.703 8.93 1 98.81 72 ILE A O 1
ATOM 534 N N . CYS A 1 73 ? -12.859 31.594 7.016 1 98.38 73 CYS A N 1
ATOM 535 C CA . CYS A 1 73 ? -12.68 32.969 7.43 1 98.38 73 CYS A CA 1
ATOM 536 C C . CYS A 1 73 ? -13.516 33.281 8.664 1 98.38 73 CYS A C 1
ATOM 538 O O . CYS A 1 73 ? -13.125 34.125 9.484 1 98.38 73 CYS A O 1
ATOM 540 N N . SER A 1 74 ? -14.633 32.594 8.781 1 97.88 74 SER A N 1
ATOM 541 C CA . SER A 1 74 ? -15.508 32.812 9.922 1 97.88 74 SER A CA 1
ATOM 542 C C . SER A 1 74 ? -14.93 32.25 11.203 1 97.88 74 SER A C 1
ATOM 544 O O . SER A 1 74 ? -15.391 32.562 12.297 1 97.88 74 SER A O 1
ATOM 546 N N . GLU A 1 75 ? -13.859 31.469 11.094 1 97.44 75 GLU A N 1
ATOM 547 C CA . GLU A 1 75 ? -13.344 30.75 12.25 1 97.44 75 GLU A CA 1
ATOM 548 C C . GLU A 1 75 ? -11.93 31.203 12.594 1 97.44 75 GLU A C 1
ATOM 550 O O . GLU A 1 75 ? -11.289 30.641 13.484 1 97.44 75 GLU A O 1
ATOM 555 N N . VAL A 1 76 ? -11.383 32.219 11.906 1 96.69 76 VAL A N 1
ATOM 556 C CA . VAL A 1 76 ? -10.023 32.688 12.164 1 96.69 76 VAL A CA 1
ATOM 557 C C . VAL A 1 76 ? -9.961 33.375 13.523 1 96.69 76 VAL A C 1
ATOM 559 O O . VAL A 1 76 ? -10.961 33.906 14.008 1 96.69 76 VAL A O 1
ATOM 562 N N . GLN A 1 77 ? -8.828 33.375 14.117 1 94.88 77 GLN A N 1
ATOM 563 C CA . GLN A 1 77 ? -8.602 34 15.422 1 94.88 77 GLN A CA 1
ATOM 564 C C . GLN A 1 77 ? -8.414 35.5 15.281 1 94.88 77 GLN A C 1
ATOM 566 O O . GLN A 1 77 ? -8.773 36.281 16.188 1 94.88 77 GLN A O 1
ATOM 571 N N . ASN A 1 78 ? -7.719 35.875 14.203 1 92.12 78 ASN A N 1
ATOM 572 C CA . ASN A 1 78 ? -7.395 37.281 13.992 1 92.12 78 ASN A CA 1
ATOM 573 C C . ASN A 1 78 ? -7.512 37.656 12.516 1 92.12 78 ASN A C 1
ATOM 575 O O . ASN A 1 78 ? -7.277 36.844 11.633 1 92.12 78 ASN A O 1
ATOM 579 N N . SER A 1 79 ? -7.777 38.938 12.297 1 91.31 79 SER A N 1
ATOM 580 C CA . SER A 1 79 ? -8.047 39.406 10.953 1 91.31 79 SER A CA 1
ATOM 581 C C . SER A 1 79 ? -6.785 39.406 10.094 1 91.31 79 SER A C 1
ATOM 583 O O . SER A 1 79 ? -6.859 39.531 8.867 1 91.31 79 SER A O 1
ATOM 585 N N . GLN A 1 80 ? -5.688 39.219 10.688 1 95.19 80 GLN A N 1
ATOM 586 C CA . GLN A 1 80 ? -4.43 39.219 9.945 1 95.19 80 GLN A CA 1
ATOM 587 C C . GLN A 1 80 ? -4.156 37.844 9.312 1 95.19 80 GLN A C 1
ATOM 589 O O . GLN A 1 80 ? -3.303 37.719 8.438 1 95.19 80 GLN A O 1
ATOM 594 N N . GLN A 1 81 ? -4.883 36.844 9.797 1 97.94 81 GLN A N 1
ATOM 595 C CA . GLN A 1 81 ? -4.715 35.5 9.219 1 97.94 81 GLN A CA 1
ATOM 596 C C . GLN A 1 81 ? -5.113 35.5 7.742 1 97.94 81 GLN A C 1
ATOM 598 O O . GLN A 1 81 ? -6.102 36.125 7.355 1 97.94 81 GLN A O 1
ATOM 603 N N . LYS A 1 82 ? -4.297 34.844 6.949 1 98.5 82 LYS A N 1
ATOM 604 C CA . LYS A 1 82 ? -4.578 34.719 5.523 1 98.5 82 LYS A CA 1
ATOM 605 C C . LYS A 1 82 ? -5.277 33.406 5.215 1 98.5 82 LYS A C 1
ATOM 607 O O . LYS A 1 82 ? -4.91 32.344 5.762 1 98.5 82 LYS A O 1
ATOM 612 N N . VAL A 1 83 ? -6.332 33.469 4.477 1 98.75 83 VAL A N 1
ATOM 613 C CA . VAL A 1 83 ? -7.008 32.281 3.932 1 98.75 83 VAL A CA 1
ATOM 614 C C . VAL A 1 83 ? -6.996 32.344 2.404 1 98.75 83 VAL A C 1
ATOM 616 O O . VAL A 1 83 ? -7.652 33.219 1.807 1 98.75 83 VAL A O 1
ATOM 619 N N . LEU A 1 84 ? -6.211 31.453 1.785 1 98.81 84 LEU A N 1
ATOM 620 C CA . LEU A 1 84 ? -6.031 31.453 0.337 1 98.81 84 LEU A CA 1
ATOM 621 C C . LEU A 1 84 ? -6.672 30.219 -0.293 1 98.81 84 LEU A C 1
ATOM 623 O O . LEU A 1 84 ? -6.754 29.172 0.34 1 98.81 84 LEU A O 1
ATOM 627 N N . THR A 1 85 ? -7.172 30.422 -1.523 1 98.81 85 THR A N 1
ATOM 628 C CA . THR A 1 85 ? -7.715 29.297 -2.293 1 98.81 85 THR A CA 1
ATOM 629 C C . THR A 1 85 ? -7.074 29.234 -3.676 1 98.81 85 THR A C 1
ATOM 631 O O . THR A 1 85 ? -6.801 30.266 -4.289 1 98.81 85 THR A O 1
ATOM 634 N N . PHE A 1 86 ? -6.727 28.062 -4.117 1 98.25 86 PHE A N 1
ATOM 635 C CA . PHE A 1 86 ? -6.262 27.812 -5.477 1 98.25 86 PHE A CA 1
ATOM 636 C C . PHE A 1 86 ? -7.031 26.672 -6.117 1 98.25 86 PHE A C 1
ATOM 638 O O . PHE A 1 86 ? -7.148 25.594 -5.527 1 98.25 86 PHE A O 1
ATOM 645 N N . SER A 1 87 ? -7.641 26.891 -7.332 1 97.62 87 SER A N 1
ATOM 646 C CA . SER A 1 87 ? -8.297 25.828 -8.102 1 97.62 87 SER A CA 1
ATOM 647 C C . SER A 1 87 ? -7.297 25.062 -8.945 1 97.62 87 SER A C 1
ATOM 649 O O . SER A 1 87 ? -6.629 25.641 -9.812 1 97.62 87 SER A O 1
ATOM 651 N N . SER A 1 88 ? -7.094 23.75 -8.609 1 96.5 88 SER A N 1
ATOM 652 C CA . SER A 1 88 ? -6.148 22.906 -9.344 1 96.5 88 SER A CA 1
ATOM 653 C C . SER A 1 88 ? -6.473 21.438 -9.18 1 96.5 88 SER A C 1
ATOM 655 O O . SER A 1 88 ? -7.016 21.016 -8.148 1 96.5 88 SER A O 1
ATOM 657 N N . ASP A 1 89 ? -6.238 20.703 -10.227 1 95.31 89 ASP A N 1
ATOM 658 C CA . ASP A 1 89 ? -6.246 19.25 -10.141 1 95.31 89 ASP A CA 1
ATOM 659 C C . ASP A 1 89 ? -4.867 18.703 -9.758 1 95.31 89 ASP A C 1
ATOM 661 O O . ASP A 1 89 ? -3.951 18.703 -10.586 1 95.31 89 ASP A O 1
ATOM 665 N N . ILE A 1 90 ? -4.77 18.188 -8.594 1 94.62 90 ILE A N 1
ATOM 666 C CA . ILE A 1 90 ? -3.461 17.844 -8.047 1 94.62 90 ILE A CA 1
ATOM 667 C C . ILE A 1 90 ? -2.916 16.609 -8.773 1 94.62 90 ILE A C 1
ATOM 669 O O . ILE A 1 90 ? -1.73 16.281 -8.664 1 94.62 90 ILE A O 1
ATOM 673 N N . SER A 1 91 ? -3.834 15.883 -9.453 1 91.12 91 SER A N 1
ATOM 674 C CA . SER A 1 91 ? -3.393 14.711 -10.203 1 91.12 91 SER A CA 1
ATOM 675 C C . SER A 1 91 ? -2.699 15.109 -11.508 1 91.12 91 SER A C 1
ATOM 677 O O . SER A 1 91 ? -2.045 14.289 -12.148 1 91.12 91 SER A O 1
ATOM 679 N N . ASP A 1 92 ? -2.873 16.406 -11.883 1 85.25 92 ASP A N 1
ATOM 680 C CA . ASP A 1 92 ? -2.232 16.953 -13.07 1 85.25 92 ASP A CA 1
ATOM 681 C C . ASP A 1 92 ? -1.017 17.812 -12.695 1 85.25 92 ASP A C 1
ATOM 683 O O . ASP A 1 92 ? -1.097 18.656 -11.812 1 85.25 92 ASP A O 1
ATOM 687 N N . ASP A 1 93 ? 0.186 17.453 -12.898 1 67.19 93 ASP A N 1
ATOM 688 C CA . ASP A 1 93 ? 1.468 17.953 -12.406 1 67.19 93 ASP A CA 1
ATOM 689 C C . ASP A 1 93 ? 1.719 19.391 -12.891 1 67.19 93 ASP A C 1
ATOM 691 O O . ASP A 1 93 ? 2.602 20.078 -12.375 1 67.19 93 ASP A O 1
ATOM 695 N N . THR A 1 94 ? 1.062 20.062 -13.422 1 74.69 94 THR A N 1
ATOM 696 C CA . THR A 1 94 ? 1.554 21.172 -14.227 1 74.69 94 THR A CA 1
ATOM 697 C C . THR A 1 94 ? 1.747 22.422 -13.375 1 74.69 94 THR A C 1
ATOM 699 O O . THR A 1 94 ? 2.74 23.141 -13.523 1 74.69 94 THR A O 1
ATOM 702 N N . ASN A 1 95 ? 1.007 22.703 -12.352 1 88.19 95 ASN A N 1
ATOM 703 C CA . ASN A 1 95 ? 1.141 24.047 -11.805 1 88.19 95 ASN A CA 1
ATOM 704 C C . ASN A 1 95 ? 1.235 24.031 -10.281 1 88.19 95 ASN A C 1
ATOM 706 O O . ASN A 1 95 ? 1.073 25.062 -9.641 1 88.19 95 ASN A O 1
ATOM 710 N N . LEU A 1 96 ? 1.604 22.984 -9.602 1 96.31 96 LEU A N 1
ATOM 711 C CA . LEU A 1 96 ? 1.552 22.906 -8.148 1 96.31 96 LEU A CA 1
ATOM 712 C C . LEU A 1 96 ? 2.729 23.641 -7.523 1 96.31 96 LEU A C 1
ATOM 714 O O . LEU A 1 96 ? 2.584 24.266 -6.473 1 96.31 96 LEU A O 1
ATOM 718 N N . LYS A 1 97 ? 3.873 23.594 -8.148 1 95.56 97 LYS A N 1
ATOM 719 C CA . LYS A 1 97 ? 5.027 24.344 -7.656 1 95.56 97 LYS A CA 1
ATOM 720 C C . LYS A 1 97 ? 4.742 25.844 -7.637 1 95.56 97 LYS A C 1
ATOM 722 O O . LYS A 1 97 ? 5.113 26.531 -6.688 1 95.56 97 LYS A O 1
ATOM 727 N N . ASP A 1 98 ? 4.098 26.297 -8.688 1 96.81 98 ASP A N 1
ATOM 728 C CA . ASP A 1 98 ? 3.744 27.703 -8.766 1 96.81 98 ASP A CA 1
ATOM 729 C C . ASP A 1 98 ? 2.746 28.094 -7.672 1 96.81 98 ASP A C 1
ATOM 731 O O . ASP A 1 98 ? 2.834 29.172 -7.094 1 96.81 98 ASP A O 1
ATOM 735 N N . ILE A 1 99 ? 1.816 27.234 -7.426 1 97.56 99 ILE A N 1
ATOM 736 C CA . ILE A 1 99 ? 0.82 27.453 -6.383 1 97.56 99 ILE A CA 1
ATOM 737 C C . ILE A 1 99 ? 1.51 27.562 -5.027 1 97.56 99 ILE A C 1
ATOM 739 O O . ILE A 1 99 ? 1.191 28.453 -4.23 1 97.56 99 ILE A O 1
ATOM 743 N N . VAL A 1 100 ? 2.469 26.688 -4.793 1 98.44 100 VAL A N 1
ATOM 744 C CA . VAL A 1 100 ? 3.189 26.672 -3.525 1 98.44 100 VAL A CA 1
ATOM 745 C C . VAL A 1 100 ? 3.979 27.969 -3.354 1 98.44 100 VAL A C 1
ATOM 747 O O . VAL A 1 100 ? 3.936 28.594 -2.291 1 98.44 100 VAL A O 1
ATOM 750 N N . ILE A 1 101 ? 4.633 28.375 -4.391 1 97.94 101 ILE A N 1
ATOM 751 C CA . ILE A 1 101 ? 5.43 29.594 -4.352 1 97.94 101 ILE A CA 1
ATOM 752 C C . ILE A 1 101 ? 4.523 30.797 -4.086 1 97.94 101 ILE A C 1
ATOM 754 O O . ILE A 1 101 ? 4.832 31.641 -3.238 1 97.94 101 ILE A O 1
ATOM 758 N N . GLU A 1 102 ? 3.432 30.859 -4.789 1 98.25 102 GLU A N 1
ATOM 759 C CA . GLU A 1 102 ? 2.494 31.969 -4.621 1 98.25 102 GLU A CA 1
ATOM 760 C C . GLU A 1 102 ? 1.887 31.969 -3.223 1 98.25 102 GLU A C 1
ATOM 762 O O . GLU A 1 102 ? 1.731 33.031 -2.609 1 98.25 102 GLU A O 1
ATOM 767 N N . ALA A 1 103 ? 1.486 30.828 -2.736 1 98.69 103 ALA A N 1
ATOM 768 C CA . ALA A 1 103 ? 0.922 30.719 -1.393 1 98.69 103 ALA A CA 1
ATOM 769 C C . ALA A 1 103 ? 1.908 31.219 -0.34 1 98.69 103 ALA A C 1
ATOM 771 O O . ALA A 1 103 ? 1.53 31.938 0.579 1 98.69 103 ALA A O 1
ATOM 772 N N . GLU A 1 104 ? 3.158 30.797 -0.449 1 98.56 104 GLU A N 1
ATOM 773 C CA . GLU A 1 104 ? 4.16 31.203 0.528 1 98.56 104 GLU A CA 1
ATOM 774 C C . GLU A 1 104 ? 4.426 32.719 0.446 1 98.56 104 GLU A C 1
ATOM 776 O O . GLU A 1 104 ? 4.68 33.344 1.463 1 98.56 104 GLU A O 1
ATOM 781 N N . LYS A 1 105 ? 4.375 33.219 -0.756 1 98.44 105 LYS A N 1
ATOM 782 C CA . LYS A 1 105 ? 4.555 34.656 -0.935 1 98.44 105 LYS A CA 1
ATOM 783 C C . LYS A 1 105 ? 3.48 35.438 -0.188 1 98.44 105 LYS A C 1
ATOM 785 O O . LYS A 1 105 ? 3.766 36.469 0.414 1 98.44 105 LYS A O 1
ATOM 790 N N . GLN A 1 106 ? 2.328 34.938 -0.158 1 98.31 106 GLN A N 1
ATOM 791 C CA . GLN A 1 106 ? 1.188 35.656 0.371 1 98.31 106 GLN A CA 1
ATOM 792 C C . GLN A 1 106 ? 0.99 35.375 1.857 1 98.31 106 GLN A C 1
ATOM 794 O O . GLN A 1 106 ? 0.539 36.25 2.605 1 98.31 106 GLN A O 1
ATOM 799 N N . ALA A 1 107 ? 1.269 34.188 2.27 1 98.5 107 ALA A N 1
ATOM 800 C CA . ALA A 1 107 ? 0.832 33.812 3.607 1 98.5 107 ALA A CA 1
ATOM 801 C C . ALA A 1 107 ? 2.002 33.281 4.438 1 98.5 107 ALA A C 1
ATOM 803 O O . ALA A 1 107 ? 1.813 32.812 5.559 1 98.5 107 ALA A O 1
ATOM 804 N N . GLY A 1 108 ? 3.246 33.375 3.91 1 98.12 108 GLY A N 1
ATOM 805 C CA . GLY A 1 108 ? 4.418 32.906 4.633 1 98.12 108 GLY A CA 1
ATOM 806 C C . GLY A 1 108 ? 4.754 31.469 4.336 1 98.12 108 GLY A C 1
ATOM 807 O O . GLY A 1 108 ? 4.043 30.797 3.584 1 98.12 108 GLY A O 1
ATOM 808 N N . PRO A 1 109 ? 5.852 30.953 4.891 1 98.5 109 PRO A N 1
ATOM 809 C CA . PRO A 1 109 ? 6.328 29.609 4.605 1 98.5 109 PRO A CA 1
ATOM 810 C C . PRO A 1 109 ? 5.344 28.516 5.043 1 98.5 109 PRO A C 1
ATOM 812 O O . PRO A 1 109 ? 4.797 28.594 6.148 1 98.5 109 PRO A O 1
ATOM 815 N N . ILE A 1 110 ? 5.148 27.547 4.227 1 98.88 110 ILE A N 1
ATOM 816 C CA . ILE A 1 110 ? 4.289 26.406 4.543 1 98.88 110 ILE A CA 1
ATOM 817 C C . ILE A 1 110 ? 5 25.484 5.535 1 98.88 110 ILE A C 1
ATOM 819 O O . ILE A 1 110 ? 6.016 24.875 5.203 1 98.88 110 ILE A O 1
ATOM 823 N N . THR A 1 111 ? 4.441 25.359 6.699 1 98.75 111 THR A N 1
ATOM 824 C CA . THR A 1 111 ? 5.055 24.547 7.742 1 98.75 111 THR A CA 1
ATOM 825 C C . THR A 1 111 ? 4.293 23.234 7.934 1 98.75 111 THR A C 1
ATOM 827 O O . THR A 1 111 ? 4.797 22.297 8.555 1 98.75 111 THR A O 1
ATOM 830 N N . ILE A 1 112 ? 3.037 23.172 7.473 1 98.94 112 ILE A N 1
ATOM 831 C CA . ILE A 1 112 ? 2.188 22 7.566 1 98.94 112 ILE A CA 1
ATOM 832 C C . ILE A 1 112 ? 1.538 21.719 6.211 1 98.94 112 ILE A C 1
ATOM 834 O O . ILE A 1 112 ? 0.905 22.594 5.629 1 98.94 112 ILE A O 1
ATOM 838 N N . LEU A 1 113 ? 1.75 20.578 5.68 1 98.94 113 LEU A N 1
ATOM 839 C CA . LEU A 1 113 ? 1.062 20.109 4.484 1 98.94 113 LEU A CA 1
ATOM 840 C C . LEU A 1 113 ? 0.154 18.922 4.812 1 98.94 113 LEU A C 1
ATOM 842 O O . LEU A 1 113 ? 0.611 17.922 5.359 1 98.94 113 LEU A O 1
ATOM 846 N N . ILE A 1 114 ? -1.14 19.078 4.543 1 98.94 114 ILE A N 1
ATOM 847 C CA . ILE A 1 114 ? -2.1 17.984 4.719 1 98.94 114 ILE A CA 1
ATOM 848 C C . ILE A 1 114 ? -2.648 17.562 3.361 1 98.94 114 ILE A C 1
ATOM 850 O O . ILE A 1 114 ? -3.463 18.266 2.762 1 98.94 114 ILE A O 1
ATOM 854 N N . ASN A 1 115 ? -2.211 16.406 2.904 1 98.88 115 ASN A N 1
ATOM 855 C CA . ASN A 1 115 ? -2.754 15.82 1.683 1 98.88 115 ASN A CA 1
ATOM 856 C C . ASN A 1 115 ? -4.07 15.094 1.945 1 98.88 115 ASN A C 1
ATOM 858 O O . ASN A 1 115 ? -4.066 13.922 2.326 1 98.88 115 ASN A O 1
ATOM 862 N N . CYS A 1 116 ? -5.18 15.781 1.603 1 98.56 116 CYS A N 1
ATOM 863 C CA . CYS A 1 116 ? -6.484 15.227 1.95 1 98.56 116 CYS A CA 1
ATOM 864 C C . CYS A 1 116 ? -7.316 14.961 0.7 1 98.56 116 CYS A C 1
ATOM 866 O O . CYS A 1 116 ? -8.375 14.336 0.774 1 98.56 116 CYS A O 1
ATOM 868 N N . ALA A 1 117 ? -6.855 15.484 -0.444 1 97.56 117 ALA A N 1
ATOM 869 C CA . ALA A 1 117 ? -7.594 15.219 -1.677 1 97.56 117 ALA A CA 1
ATOM 870 C C . ALA A 1 117 ? -7.664 13.719 -1.962 1 97.56 117 ALA A C 1
ATOM 872 O O . ALA A 1 117 ? -6.656 13.016 -1.86 1 97.56 117 ALA A O 1
ATOM 873 N N . GLY A 1 118 ? -8.797 13.266 -2.246 1 95.88 118 GLY A N 1
ATOM 874 C CA . GLY A 1 118 ? -8.984 11.844 -2.51 1 95.88 118 GLY A CA 1
ATOM 875 C C . GLY A 1 118 ? -10.383 11.508 -2.99 1 95.88 118 GLY A C 1
ATOM 876 O O . GLY A 1 118 ? -11.273 12.359 -2.977 1 95.88 118 GLY A O 1
ATOM 877 N N . THR A 1 119 ? -10.523 10.328 -3.479 1 94.62 119 THR A N 1
ATOM 878 C CA . THR A 1 119 ? -11.805 9.781 -3.912 1 94.62 119 THR A CA 1
ATOM 879 C C . THR A 1 119 ? -11.883 8.289 -3.605 1 94.62 119 THR A C 1
ATOM 881 O O . THR A 1 119 ? -10.867 7.641 -3.361 1 94.62 119 THR A O 1
ATOM 884 N N . SER A 1 120 ? -13.086 7.852 -3.459 1 94.06 120 SER A N 1
ATOM 885 C CA . SER A 1 120 ? -13.336 6.441 -3.17 1 94.06 120 SER A CA 1
ATOM 886 C C . SER A 1 120 ? -14.469 5.895 -4.035 1 94.06 120 SER A C 1
ATOM 888 O O . SER A 1 120 ? -15.453 6.594 -4.297 1 94.06 120 SER A O 1
ATOM 890 N N . LEU A 1 121 ? -14.305 4.762 -4.551 1 92.62 121 LEU A N 1
ATOM 891 C CA . LEU A 1 121 ? -15.336 3.975 -5.223 1 92.62 121 LEU A CA 1
ATOM 892 C C . LEU A 1 121 ? -15.336 2.537 -4.711 1 92.62 121 LEU A C 1
ATOM 894 O O . LEU A 1 121 ? -14.273 1.925 -4.562 1 92.62 121 LEU A O 1
ATOM 898 N N . CYS A 1 122 ? -16.5 2.082 -4.375 1 93.75 122 CYS A N 1
ATOM 899 C CA . CYS A 1 122 ? -16.656 0.718 -3.881 1 93.75 122 CYS A CA 1
ATOM 900 C C . CYS A 1 122 ? -17.391 -0.148 -4.898 1 93.75 122 CYS A C 1
ATOM 902 O O . CYS A 1 122 ? -18.516 0.166 -5.297 1 93.75 122 CYS A O 1
ATOM 904 N N . SER A 1 123 ? -16.766 -1.127 -5.367 1 95.06 123 SER A N 1
ATOM 905 C CA . SER A 1 123 ? -17.297 -2.09 -6.324 1 95.06 123 SER A CA 1
ATOM 906 C C . SER A 1 123 ? -16.5 -3.389 -6.305 1 95.06 123 SER A C 1
ATOM 908 O O . SER A 1 123 ? -15.32 -3.393 -5.941 1 95.06 123 SER A O 1
ATOM 910 N N . ARG A 1 124 ? -17.141 -4.504 -6.641 1 95.88 124 ARG A N 1
ATOM 911 C CA . ARG A 1 124 ? -16.422 -5.777 -6.695 1 95.88 124 ARG A CA 1
ATOM 912 C C . ARG A 1 124 ? -15.289 -5.719 -7.707 1 95.88 124 ARG A C 1
ATOM 914 O O . ARG A 1 124 ? -15.359 -4.977 -8.688 1 95.88 124 ARG A O 1
ATOM 921 N N . PHE A 1 125 ? -14.32 -6.531 -7.523 1 97.62 125 PHE A N 1
ATOM 922 C CA . PHE A 1 125 ? -13.078 -6.527 -8.297 1 97.62 125 PHE A CA 1
ATOM 923 C C . PHE A 1 125 ? -13.375 -6.668 -9.789 1 97.62 125 PHE A C 1
ATOM 925 O O . PHE A 1 125 ? -12.875 -5.883 -10.594 1 97.62 125 PHE A O 1
ATOM 932 N N . GLU A 1 126 ? -14.219 -7.523 -10.148 1 95.19 126 GLU A N 1
ATOM 933 C CA . GLU A 1 126 ? -14.523 -7.812 -11.547 1 95.19 126 GLU A CA 1
ATOM 934 C C . GLU A 1 126 ? -15.383 -6.711 -12.164 1 95.19 126 GLU A C 1
ATOM 936 O O . GLU A 1 126 ? -15.414 -6.555 -13.383 1 95.19 126 GLU A O 1
ATOM 941 N N . GLU A 1 127 ? -16.031 -5.965 -11.32 1 95.25 127 GLU A N 1
ATOM 942 C CA . GLU A 1 127 ? -16.953 -4.934 -11.781 1 95.25 127 GLU A CA 1
ATOM 943 C C . GLU A 1 127 ? -16.297 -3.561 -11.781 1 95.25 127 GLU A C 1
ATOM 945 O O . GLU A 1 127 ? -16.891 -2.58 -12.234 1 95.25 127 GLU A O 1
ATOM 950 N N . THR A 1 128 ? -15.125 -3.463 -11.32 1 95.94 128 THR A N 1
ATOM 951 C CA . THR A 1 128 ? -14.406 -2.193 -11.281 1 95.94 128 THR A CA 1
ATOM 952 C C . THR A 1 128 ? -13.602 -1.993 -12.57 1 95.94 128 THR A C 1
ATOM 954 O O . THR A 1 128 ? -12.602 -2.678 -12.797 1 95.94 128 THR A O 1
ATOM 957 N N . PRO A 1 129 ? -14.016 -1.055 -13.375 1 94.88 129 PRO A N 1
ATOM 958 C CA . PRO A 1 129 ? -13.242 -0.812 -14.602 1 94.88 129 PRO A CA 1
ATOM 959 C C . PRO A 1 129 ? -11.828 -0.32 -14.32 1 94.88 129 PRO A C 1
ATOM 961 O O . PRO A 1 129 ? -11.594 0.355 -13.312 1 94.88 129 PRO A O 1
ATOM 964 N N . MET A 1 130 ? -10.898 -0.582 -15.227 1 95 130 MET A N 1
ATOM 965 C CA . MET A 1 130 ? -9.5 -0.166 -15.086 1 95 130 MET A CA 1
ATOM 966 C C . MET A 1 130 ? -9.398 1.349 -14.945 1 95 130 MET A C 1
ATOM 968 O O . MET A 1 130 ? -8.523 1.85 -14.234 1 95 130 MET A O 1
ATOM 972 N N . GLU A 1 131 ? -10.289 2.027 -15.602 1 95.19 131 GLU A N 1
ATOM 973 C CA . GLU A 1 131 ? -10.289 3.484 -15.531 1 95.19 131 GLU A CA 1
ATOM 974 C C . GLU A 1 131 ? -10.508 3.963 -14.094 1 95.19 131 GLU A C 1
ATOM 976 O O . GLU A 1 131 ? -9.969 4.992 -13.688 1 95.19 131 GLU A O 1
ATOM 981 N N . ASP A 1 132 ? -11.312 3.244 -13.344 1 95.44 132 ASP A N 1
ATOM 982 C CA . ASP A 1 132 ? -11.57 3.605 -11.953 1 95.44 132 ASP A CA 1
ATOM 983 C C . ASP A 1 132 ? -10.352 3.307 -11.078 1 95.44 132 ASP A C 1
ATOM 985 O O . ASP A 1 132 ? -10.039 4.066 -10.156 1 95.44 132 ASP A O 1
ATOM 989 N N . PHE A 1 133 ? -9.656 2.162 -11.336 1 97 133 PHE A N 1
ATOM 990 C CA . PHE A 1 133 ? -8.391 1.913 -10.656 1 97 133 PHE A CA 1
ATOM 991 C C . PHE A 1 133 ? -7.422 3.068 -10.883 1 97 133 PHE A C 1
ATOM 993 O O . PHE A 1 133 ? -6.824 3.576 -9.938 1 97 133 PHE A O 1
ATOM 1000 N N . LYS A 1 134 ? -7.32 3.479 -12.125 1 96.44 134 LYS A N 1
ATOM 1001 C CA . LYS A 1 134 ? -6.41 4.559 -12.508 1 96.44 134 LYS A CA 1
ATOM 1002 C C . LYS A 1 134 ? -6.793 5.863 -11.82 1 96.44 134 LYS A C 1
ATOM 1004 O O . LYS A 1 134 ? -5.926 6.574 -11.297 1 96.44 134 LYS A O 1
ATOM 1009 N N . LYS A 1 135 ? -8.031 6.129 -11.844 1 96.19 135 LYS A N 1
ATOM 1010 C CA . LYS A 1 135 ? -8.516 7.371 -11.242 1 96.19 135 LYS A CA 1
ATOM 1011 C C . LYS A 1 135 ? -8.172 7.43 -9.758 1 96.19 135 LYS A C 1
ATOM 1013 O O . LYS A 1 135 ? -7.691 8.453 -9.266 1 96.19 135 LYS A O 1
ATOM 1018 N N . MET A 1 136 ? -8.391 6.402 -9.039 1 97 136 MET A N 1
ATOM 1019 C CA . MET A 1 136 ? -8.133 6.383 -7.598 1 97 136 MET A CA 1
ATOM 1020 C C . MET A 1 136 ? -6.645 6.5 -7.305 1 97 136 MET A C 1
ATOM 1022 O O . MET A 1 136 ? -6.242 7.211 -6.383 1 97 136 MET A O 1
ATOM 1026 N N . ILE A 1 137 ? -5.836 5.812 -8.109 1 98.06 137 ILE A N 1
ATOM 1027 C CA . ILE A 1 137 ? -4.391 5.922 -7.945 1 98.06 137 ILE A CA 1
ATOM 1028 C C . ILE A 1 137 ? -3.943 7.352 -8.242 1 98.06 137 ILE A C 1
ATOM 1030 O O . ILE A 1 137 ? -3.121 7.914 -7.516 1 98.06 137 ILE A O 1
ATOM 1034 N N . ASN A 1 138 ? -4.477 7.914 -9.281 1 97.12 138 ASN A N 1
ATOM 1035 C CA . ASN A 1 138 ? -4.066 9.242 -9.727 1 97.12 138 ASN A CA 1
ATOM 1036 C C . ASN A 1 138 ? -4.391 10.305 -8.688 1 97.12 138 ASN A C 1
ATOM 1038 O O . ASN A 1 138 ? -3.555 11.164 -8.383 1 97.12 138 ASN A O 1
ATOM 1042 N N . VAL A 1 139 ? -5.547 10.227 -8.141 1 97.5 139 VAL A N 1
ATOM 1043 C CA . VAL A 1 139 ? -5.98 11.266 -7.211 1 97.5 139 VAL A CA 1
ATOM 1044 C C . VAL A 1 139 ? -5.406 10.992 -5.824 1 97.5 139 VAL A C 1
ATOM 1046 O O . VAL A 1 139 ? -4.758 11.852 -5.23 1 97.5 139 VAL A O 1
ATOM 1049 N N . ASN A 1 140 ? -5.621 9.789 -5.328 1 98.5 140 ASN A N 1
ATOM 1050 C CA . ASN A 1 140 ? -5.297 9.477 -3.941 1 98.5 140 ASN A CA 1
ATOM 1051 C C . ASN A 1 140 ? -3.787 9.406 -3.723 1 98.5 140 ASN A C 1
ATOM 1053 O O . ASN A 1 140 ? -3.281 9.867 -2.699 1 98.5 140 ASN A O 1
ATOM 1057 N N . PHE A 1 141 ? -3.092 8.82 -4.66 1 98.75 141 PHE A N 1
ATOM 1058 C CA . PHE A 1 141 ? -1.671 8.562 -4.457 1 98.75 141 PHE A CA 1
ATOM 1059 C C . PHE A 1 141 ? -0.826 9.594 -5.195 1 98.75 141 PHE A C 1
ATOM 1061 O O . PHE A 1 141 ? -0.174 10.43 -4.57 1 98.75 141 PHE A O 1
ATOM 1068 N N . LEU A 1 142 ? -0.937 9.656 -6.543 1 98.19 142 LEU A N 1
ATOM 1069 C CA . LEU A 1 142 ? -0.059 10.5 -7.344 1 98.19 142 LEU A CA 1
ATOM 1070 C C . LEU A 1 142 ? -0.308 11.977 -7.051 1 98.19 142 LEU A C 1
ATOM 1072 O O . LEU A 1 142 ? 0.631 12.773 -7.023 1 98.19 142 LEU A O 1
ATOM 1076 N N . GLY A 1 143 ? -1.559 12.312 -6.875 1 98 143 GLY A N 1
ATOM 1077 C CA . GLY A 1 143 ? -1.854 13.688 -6.496 1 98 143 GLY A CA 1
ATOM 1078 C C . GLY A 1 143 ? -1.188 14.109 -5.199 1 98 143 GLY A C 1
ATOM 1079 O O . GLY A 1 143 ? -0.629 15.203 -5.109 1 98 143 GLY A O 1
ATOM 1080 N N . SER A 1 144 ? -1.224 13.266 -4.156 1 98.5 144 SER A N 1
ATOM 1081 C CA . SER A 1 144 ? -0.589 13.531 -2.871 1 98.5 144 SER A CA 1
ATOM 1082 C C . SER A 1 144 ? 0.926 13.641 -3.014 1 98.5 144 SER A C 1
ATOM 1084 O O . SER A 1 144 ? 1.553 14.508 -2.402 1 98.5 144 SER A O 1
ATOM 1086 N N . ILE A 1 145 ? 1.5 12.758 -3.822 1 98.44 145 ILE A N 1
ATOM 1087 C CA . ILE A 1 145 ? 2.939 12.766 -4.062 1 98.44 145 ILE A CA 1
ATOM 1088 C C . ILE A 1 145 ? 3.336 14.062 -4.766 1 98.44 145 ILE A C 1
ATOM 1090 O O . ILE A 1 145 ? 4.348 14.68 -4.418 1 98.44 145 ILE A O 1
ATOM 1094 N N . ASN A 1 146 ? 2.564 14.445 -5.723 1 97.44 146 ASN A N 1
ATOM 1095 C CA . ASN A 1 146 ? 2.846 15.633 -6.512 1 97.44 146 ASN A CA 1
ATOM 1096 C C . ASN A 1 146 ? 2.928 16.875 -5.637 1 97.44 146 ASN A C 1
ATOM 1098 O O . ASN A 1 146 ? 3.889 17.641 -5.727 1 97.44 146 ASN A O 1
ATOM 1102 N N . MET A 1 147 ? 1.95 17.109 -4.828 1 98.12 147 MET A N 1
ATOM 1103 C CA . MET A 1 147 ? 1.946 18.266 -3.932 1 98.12 147 MET A CA 1
ATOM 1104 C C . MET A 1 147 ? 3.105 18.188 -2.941 1 98.12 147 MET A C 1
ATOM 1106 O O . MET A 1 147 ? 3.746 19.188 -2.652 1 98.12 147 MET A O 1
ATOM 1110 N N . THR A 1 148 ? 3.352 17.031 -2.436 1 98.62 148 THR A N 1
ATOM 1111 C CA . THR A 1 148 ? 4.438 16.828 -1.481 1 98.62 148 THR A CA 1
ATOM 1112 C C . THR A 1 148 ? 5.785 17.172 -2.117 1 98.62 148 THR A C 1
ATOM 1114 O O . THR A 1 148 ? 6.641 17.797 -1.48 1 98.62 148 THR A O 1
ATOM 1117 N N . GLN A 1 149 ? 5.996 16.797 -3.375 1 97.44 149 GLN A N 1
ATOM 1118 C CA . GLN A 1 149 ? 7.242 17.094 -4.074 1 97.44 149 GLN A CA 1
ATOM 1119 C C . GLN A 1 149 ? 7.422 18.609 -4.238 1 97.44 149 GLN A C 1
ATOM 1121 O O . GLN A 1 149 ? 8.547 19.109 -4.238 1 97.44 149 GLN A O 1
ATOM 1126 N N . ALA A 1 150 ? 6.316 19.281 -4.359 1 97.38 150 ALA A N 1
ATOM 1127 C CA . ALA A 1 150 ? 6.371 20.734 -4.527 1 97.38 150 ALA A CA 1
ATOM 1128 C C . ALA A 1 150 ? 6.766 21.422 -3.227 1 97.38 150 ALA A C 1
ATOM 1130 O O . ALA A 1 150 ? 7.375 22.5 -3.242 1 97.38 150 ALA A O 1
ATOM 1131 N N . VAL A 1 151 ? 6.516 20.812 -2.055 1 98.5 151 VAL A N 1
ATOM 1132 C CA . VAL A 1 151 ? 6.633 21.484 -0.769 1 98.5 151 VAL A CA 1
ATOM 1133 C C . VAL A 1 151 ? 7.926 21.062 -0.075 1 98.5 151 VAL A C 1
ATOM 1135 O O . VAL A 1 151 ? 8.57 21.875 0.593 1 98.5 151 VAL A O 1
ATOM 1138 N N . VAL A 1 152 ? 8.383 19.812 -0.259 1 98.56 152 VAL A N 1
ATOM 1139 C CA . VAL A 1 152 ? 9.43 19.188 0.531 1 98.56 152 VAL A CA 1
ATOM 1140 C C . VAL A 1 152 ? 10.742 19.953 0.366 1 98.56 152 VAL A C 1
ATOM 1142 O O . VAL A 1 152 ? 11.438 20.219 1.348 1 98.56 152 VAL A O 1
ATOM 1145 N N . PRO A 1 153 ? 11.109 20.391 -0.904 1 97.94 153 PRO A N 1
ATOM 1146 C CA . PRO A 1 153 ? 12.391 21.094 -1.032 1 97.94 153 PRO A CA 1
ATOM 1147 C C . PRO A 1 153 ? 12.445 22.375 -0.186 1 97.94 153 PRO A C 1
ATOM 1149 O O . PRO A 1 153 ? 13.492 22.688 0.386 1 97.94 153 PRO A O 1
ATOM 1152 N N . LEU A 1 154 ? 11.359 23.062 -0.062 1 98.31 154 LEU A N 1
ATOM 1153 C CA . LEU A 1 154 ? 11.305 24.297 0.713 1 98.31 154 LEU A CA 1
ATOM 1154 C C . LEU A 1 154 ? 11.383 24 2.207 1 98.31 154 LEU A C 1
ATOM 1156 O O . LEU A 1 154 ? 12.062 24.719 2.951 1 98.31 154 LEU A O 1
ATOM 1160 N N . MET A 1 155 ? 10.688 22.953 2.662 1 98.62 155 MET A N 1
ATOM 1161 C CA . MET A 1 155 ? 10.75 22.531 4.062 1 98.62 155 MET A CA 1
ATOM 1162 C C . MET A 1 155 ? 12.164 22.094 4.434 1 98.62 155 MET A C 1
ATOM 1164 O O . MET A 1 155 ? 12.633 22.375 5.539 1 98.62 155 MET A O 1
ATOM 1168 N N . LYS A 1 156 ? 12.805 21.375 3.545 1 98 156 LYS A N 1
ATOM 1169 C CA . LYS A 1 156 ? 14.164 20.906 3.803 1 98 156 LYS A CA 1
ATOM 1170 C C . LYS A 1 156 ? 15.125 22.078 3.971 1 98 156 LYS A C 1
ATOM 1172 O O . LYS A 1 156 ? 15.984 22.062 4.852 1 98 156 LYS A O 1
ATOM 1177 N N . GLU A 1 157 ? 14.961 23.062 3.107 1 97.88 157 GLU A N 1
ATOM 1178 C CA . GLU A 1 157 ? 15.797 24.25 3.191 1 97.88 157 GLU A CA 1
ATOM 1179 C C . GLU A 1 157 ? 15.664 24.922 4.555 1 97.88 157 GLU A C 1
ATOM 1181 O O . GLU A 1 157 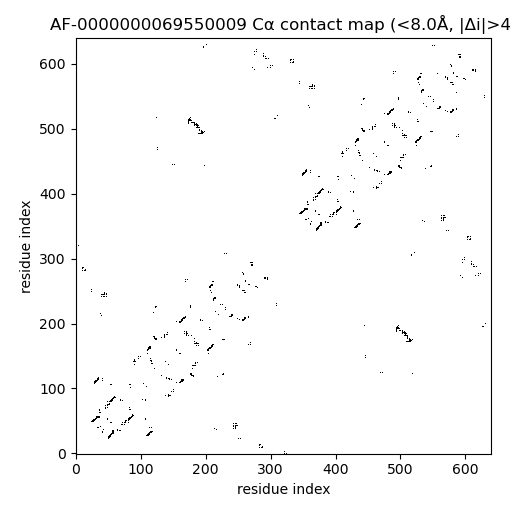? 16.656 25.391 5.117 1 97.88 157 GLU A O 1
ATOM 1186 N N . ARG A 1 158 ? 14.508 24.938 5.129 1 97.94 158 ARG A N 1
ATOM 1187 C CA . ARG A 1 158 ? 14.242 25.594 6.406 1 97.94 158 ARG A CA 1
ATOM 1188 C C . ARG A 1 158 ? 14.438 24.625 7.57 1 97.94 158 ARG A C 1
ATOM 1190 O O . ARG A 1 158 ? 14.398 25.031 8.734 1 97.94 158 ARG A O 1
ATOM 1197 N N . LYS A 1 159 ? 14.594 23.328 7.32 1 98.25 159 LYS A N 1
ATOM 1198 C CA . LYS A 1 159 ? 14.719 22.266 8.312 1 98.25 159 LYS A CA 1
ATOM 1199 C C . LYS A 1 159 ? 13.547 22.281 9.289 1 98.25 159 LYS A C 1
ATOM 1201 O O . LYS A 1 159 ? 13.742 22.234 10.5 1 98.25 159 LYS A O 1
ATOM 1206 N N . HIS A 1 160 ? 12.414 22.438 8.68 1 98.25 160 HIS A N 1
ATOM 1207 C CA . HIS A 1 160 ? 11.188 22.469 9.469 1 98.25 160 HIS A CA 1
ATOM 1208 C C . HIS A 1 160 ? 9.969 22.141 8.602 1 98.25 160 HIS A C 1
ATOM 1210 O O . HIS A 1 160 ? 9.789 22.719 7.531 1 98.25 160 HIS A O 1
ATOM 1216 N N . GLY A 1 161 ? 9.188 21.234 9.062 1 98.5 161 GLY A N 1
ATOM 1217 C CA . GLY A 1 161 ? 7.965 20.922 8.336 1 98.5 161 GLY A CA 1
ATOM 1218 C C . GLY A 1 161 ? 7.242 19.703 8.867 1 98.5 161 GLY A C 1
ATOM 1219 O O . GLY A 1 161 ? 7.852 18.844 9.523 1 98.5 161 GLY A O 1
ATOM 1220 N N . ARG A 1 162 ? 5.98 19.641 8.68 1 98.75 162 ARG A N 1
ATOM 1221 C CA . ARG A 1 162 ? 5.109 18.5 8.969 1 98.75 162 ARG A CA 1
ATOM 1222 C C . ARG A 1 162 ? 4.238 18.156 7.77 1 98.75 162 ARG A C 1
ATOM 1224 O O . ARG A 1 162 ? 3.6 19.047 7.184 1 98.75 162 ARG A O 1
ATOM 1231 N N . ILE A 1 163 ? 4.297 16.938 7.375 1 98.94 163 ILE A N 1
ATOM 1232 C CA . ILE A 1 163 ? 3.537 16.469 6.219 1 98.94 163 ILE A CA 1
ATOM 1233 C C . ILE A 1 163 ? 2.594 15.344 6.645 1 98.94 163 ILE A C 1
ATOM 1235 O O . ILE A 1 163 ? 2.982 14.453 7.402 1 98.94 163 ILE A O 1
ATOM 1239 N N . ALA A 1 164 ? 1.357 15.406 6.203 1 98.94 164 ALA A N 1
ATOM 1240 C CA . ALA A 1 164 ? 0.426 14.32 6.484 1 98.94 164 ALA A CA 1
ATOM 1241 C C . ALA A 1 164 ? -0.21 13.797 5.199 1 98.94 164 ALA A C 1
ATOM 1243 O O . ALA A 1 164 ? -0.487 14.57 4.277 1 98.94 164 ALA A O 1
ATOM 1244 N N . PHE A 1 165 ? -0.358 12.523 5.109 1 98.94 165 PHE A N 1
ATOM 1245 C CA . PHE A 1 165 ? -1.172 11.852 4.109 1 98.94 165 PHE A CA 1
ATOM 1246 C C . PHE A 1 165 ? -2.436 11.273 4.738 1 98.94 165 PHE A C 1
ATOM 1248 O O . PHE A 1 165 ? -2.363 10.539 5.727 1 98.94 165 PHE A O 1
ATOM 1255 N N . VAL A 1 166 ? -3.59 11.617 4.184 1 98.81 166 VAL A N 1
ATOM 1256 C CA . VAL A 1 166 ? -4.832 11.031 4.676 1 98.81 166 VAL A CA 1
ATOM 1257 C C . VAL A 1 166 ? -5.145 9.75 3.906 1 98.81 166 VAL A C 1
ATOM 1259 O O . VAL A 1 166 ? -5.613 9.805 2.766 1 98.81 166 VAL A O 1
ATOM 1262 N N . SER A 1 167 ? -4.879 8.672 4.52 1 98.56 167 SER A N 1
ATOM 1263 C CA . SER A 1 167 ? -5.234 7.355 4.008 1 98.56 167 SER A CA 1
ATOM 1264 C C . SER A 1 167 ? -6.602 6.914 4.516 1 98.56 167 SER A C 1
ATOM 1266 O O . SER A 1 167 ? -7.566 7.68 4.457 1 98.56 167 SER A O 1
ATOM 1268 N N . SER A 1 168 ? -6.766 5.73 4.973 1 97.25 168 SER A N 1
ATOM 1269 C CA . SER A 1 168 ? -7.977 5.105 5.492 1 97.25 168 SER A CA 1
ATOM 1270 C C . SER A 1 168 ? -7.652 3.834 6.273 1 97.25 168 SER A C 1
ATOM 1272 O O . SER A 1 168 ? -6.559 3.287 6.148 1 97.25 168 SER A O 1
ATOM 1274 N N . LEU A 1 169 ? -8.586 3.434 7.141 1 96.25 169 LEU A N 1
ATOM 1275 C CA . LEU A 1 169 ? -8.438 2.086 7.684 1 96.25 169 LEU A CA 1
ATOM 1276 C C . LEU A 1 169 ? -8.32 1.061 6.559 1 96.25 169 LEU A C 1
ATOM 1278 O O . LEU A 1 169 ? -7.613 0.059 6.699 1 96.25 169 LEU A O 1
ATOM 1282 N N . ALA A 1 170 ? -8.922 1.351 5.383 1 96.5 170 ALA A N 1
ATOM 1283 C CA . ALA A 1 170 ? -8.812 0.513 4.191 1 96.5 170 ALA A CA 1
ATOM 1284 C C . ALA A 1 170 ? -7.414 0.607 3.584 1 96.5 170 ALA A C 1
ATOM 1286 O O . ALA A 1 170 ? -7.117 -0.06 2.592 1 96.5 170 ALA A O 1
ATOM 1287 N N . GLY A 1 171 ? -6.57 1.42 4.133 1 98.25 171 GLY A N 1
ATOM 1288 C CA . GLY A 1 171 ? -5.168 1.5 3.758 1 98.25 171 GLY A CA 1
ATOM 1289 C C . GLY A 1 171 ? -4.27 0.638 4.625 1 98.25 171 GLY A C 1
ATOM 1290 O O . GLY A 1 171 ? -3.059 0.578 4.402 1 98.25 171 GLY A O 1
ATOM 1291 N N . LEU A 1 172 ? -4.902 -0.046 5.621 1 98.06 172 LEU A N 1
ATOM 1292 C CA . LEU A 1 172 ? -4.184 -0.963 6.5 1 98.06 172 LEU A CA 1
ATOM 1293 C C . LEU A 1 172 ? -4.68 -2.393 6.312 1 98.06 172 LEU A C 1
ATOM 1295 O O . LEU A 1 172 ? -3.957 -3.348 6.609 1 98.06 172 LEU A O 1
ATOM 1299 N N . ILE A 1 173 ? -5.898 -2.488 5.871 1 97.25 173 ILE A N 1
ATOM 1300 C CA . ILE A 1 173 ? -6.527 -3.783 5.633 1 97.25 173 ILE A CA 1
ATOM 1301 C C . ILE A 1 173 ? -7.395 -3.711 4.379 1 97.25 173 ILE A C 1
ATOM 1303 O O . ILE A 1 173 ? -8.25 -2.828 4.254 1 97.25 173 ILE A O 1
ATOM 1307 N N . GLY A 1 174 ? -7.098 -4.625 3.42 1 97.44 174 GLY A N 1
ATOM 1308 C CA . GLY A 1 174 ? -7.965 -4.719 2.256 1 97.44 174 GLY A CA 1
ATOM 1309 C C . GLY A 1 174 ? -9.32 -5.328 2.568 1 97.44 174 GLY A C 1
ATOM 1310 O O . GLY A 1 174 ? -9.398 -6.359 3.238 1 97.44 174 GLY A O 1
ATOM 1311 N N . ILE A 1 175 ? -10.398 -4.695 2.057 1 95.44 175 ILE A N 1
ATOM 1312 C CA . ILE A 1 175 ? -11.75 -5.125 2.373 1 95.44 175 ILE A CA 1
ATOM 1313 C C . ILE A 1 175 ? -12.508 -5.449 1.083 1 95.44 175 ILE A C 1
ATOM 1315 O O . ILE A 1 175 ? -12.266 -4.828 0.045 1 95.44 175 ILE A O 1
ATOM 1319 N N . TYR A 1 176 ? -13.453 -6.383 1.189 1 97.06 176 TYR A N 1
ATOM 1320 C CA . TYR A 1 176 ? -14.352 -6.75 0.097 1 97.06 176 TYR A CA 1
ATOM 1321 C C . TYR A 1 176 ? -14.914 -5.512 -0.584 1 97.06 176 TYR A C 1
ATOM 1323 O O . TYR A 1 176 ? -15.492 -4.641 0.074 1 97.06 176 TYR A O 1
ATOM 1331 N N . GLY A 1 177 ? -14.68 -5.367 -1.868 1 96.44 177 GLY A N 1
ATOM 1332 C CA . GLY A 1 177 ? -15.258 -4.27 -2.623 1 96.44 177 GLY A CA 1
ATOM 1333 C C . GLY A 1 177 ? -14.336 -3.07 -2.734 1 96.44 177 GLY A C 1
ATOM 1334 O O . GLY A 1 177 ? -14.625 -2.115 -3.457 1 96.44 177 GLY A O 1
ATOM 1335 N N . TYR A 1 178 ? -13.125 -3.105 -2.129 1 97.12 178 TYR A N 1
ATOM 1336 C CA . TYR A 1 178 ? -12.258 -1.933 -2.051 1 97.12 178 TYR A CA 1
ATOM 1337 C C . TYR A 1 178 ? -10.898 -2.215 -2.68 1 97.12 178 TYR A C 1
ATOM 1339 O O . TYR A 1 178 ? -9.898 -1.611 -2.297 1 97.12 178 TYR A O 1
ATOM 1347 N N . SER A 1 179 ? -10.859 -3.131 -3.625 1 98 179 SER A N 1
ATOM 1348 C CA . SER A 1 179 ? -9.562 -3.492 -4.188 1 98 179 SER A CA 1
ATOM 1349 C C . SER A 1 179 ? -8.844 -2.271 -4.746 1 98 179 SER A C 1
ATOM 1351 O O . SER A 1 179 ? -7.66 -2.061 -4.469 1 98 179 SER A O 1
ATOM 1353 N N . ALA A 1 180 ? -9.562 -1.413 -5.504 1 97.75 180 ALA A N 1
ATOM 1354 C CA . ALA A 1 180 ? -8.961 -0.222 -6.094 1 97.75 180 ALA A CA 1
ATOM 1355 C C . ALA A 1 180 ? -8.617 0.808 -5.02 1 97.75 180 ALA A C 1
ATOM 1357 O O . ALA A 1 180 ? -7.508 1.352 -5.004 1 97.75 180 ALA A O 1
ATOM 1358 N N . TYR A 1 181 ? -9.586 1.04 -4.148 1 97.5 181 TYR A N 1
ATOM 1359 C CA . TYR A 1 181 ? -9.414 2.035 -3.096 1 97.5 181 TYR A CA 1
ATOM 1360 C C . TYR A 1 181 ? -8.312 1.626 -2.127 1 97.5 181 TYR A C 1
ATOM 1362 O O . TYR A 1 181 ? -7.41 2.412 -1.839 1 97.5 181 TYR A O 1
ATOM 1370 N N . SER A 1 182 ? -8.336 0.363 -1.634 1 98.38 182 SER A N 1
ATOM 1371 C CA . SER A 1 182 ? -7.301 -0.126 -0.725 1 98.38 182 SER A CA 1
ATOM 1372 C C . SER A 1 182 ? -5.926 -0.074 -1.375 1 98.38 182 SER A C 1
ATOM 1374 O O . SER A 1 182 ? -4.945 0.325 -0.739 1 98.38 182 SER A O 1
ATOM 1376 N N . GLY A 1 183 ? -5.844 -0.475 -2.664 1 98.62 183 GLY A N 1
ATOM 1377 C CA . GLY A 1 183 ? -4.57 -0.344 -3.354 1 98.62 183 GLY A CA 1
ATOM 1378 C C . GLY A 1 183 ? -3.998 1.059 -3.289 1 98.62 183 GLY A C 1
ATOM 1379 O O . GLY A 1 183 ? -2.84 1.245 -2.912 1 98.62 183 GLY A O 1
ATOM 1380 N N . SER A 1 184 ? -4.789 2.061 -3.564 1 98.69 184 SER A N 1
ATOM 1381 C CA . SER A 1 184 ? -4.336 3.445 -3.619 1 98.69 184 SER A CA 1
ATOM 1382 C C . SER A 1 184 ? -3.957 3.959 -2.234 1 98.69 184 SER A C 1
ATOM 1384 O O . SER A 1 184 ? -3.012 4.738 -2.092 1 98.69 184 SER A O 1
ATOM 1386 N N . LYS A 1 185 ? -4.691 3.541 -1.217 1 98.81 185 LYS A N 1
ATOM 1387 C CA . LYS A 1 185 ? -4.457 4.047 0.132 1 98.81 185 LYS A CA 1
ATOM 1388 C C . LYS A 1 185 ? -3.287 3.328 0.796 1 98.81 185 LYS A C 1
ATOM 1390 O O . LYS A 1 185 ? -2.551 3.924 1.584 1 98.81 185 LYS A O 1
ATOM 1395 N N . PHE A 1 186 ? -3.051 2.014 0.468 1 98.88 186 PHE A N 1
ATOM 1396 C CA . PHE A 1 186 ? -1.844 1.311 0.889 1 98.88 186 PHE A CA 1
ATOM 1397 C C . PHE A 1 186 ? -0.602 1.963 0.293 1 98.88 186 PHE A C 1
ATOM 1399 O O . PHE A 1 186 ? 0.437 2.047 0.952 1 98.88 186 PHE A O 1
ATOM 1406 N N . ALA A 1 187 ? -0.732 2.334 -0.909 1 98.88 187 ALA A N 1
ATOM 1407 C CA . ALA A 1 187 ? 0.395 2.963 -1.595 1 98.88 187 ALA A CA 1
ATOM 1408 C C . ALA A 1 187 ? 0.908 4.168 -0.814 1 98.88 187 ALA A C 1
ATOM 1410 O O . ALA A 1 187 ? 2.117 4.398 -0.736 1 98.88 187 ALA A O 1
ATOM 1411 N N . LEU A 1 188 ? -0.003 4.926 -0.195 1 98.88 188 LEU A N 1
ATOM 1412 C CA . LEU A 1 188 ? 0.375 6.098 0.586 1 98.88 188 LEU A CA 1
ATOM 1413 C C . LEU A 1 188 ? 1.271 5.707 1.757 1 98.88 188 LEU A C 1
ATOM 1415 O O . LEU A 1 188 ? 2.246 6.398 2.057 1 98.88 188 LEU A O 1
ATOM 1419 N N . LEU A 1 189 ? 0.909 4.629 2.428 1 98.81 189 LEU A N 1
ATOM 1420 C CA . LEU A 1 189 ? 1.68 4.195 3.588 1 98.81 189 LEU A CA 1
ATOM 1421 C C . LEU A 1 189 ? 3.107 3.838 3.189 1 98.81 189 LEU A C 1
ATOM 1423 O O . LEU A 1 189 ? 4.062 4.266 3.838 1 98.81 189 LEU A O 1
ATOM 1427 N N . GLY A 1 190 ? 3.262 3.057 2.123 1 98.69 190 GLY A N 1
ATOM 1428 C CA . GLY A 1 190 ? 4.586 2.682 1.656 1 98.69 190 GLY A CA 1
ATOM 1429 C C . GLY A 1 190 ? 5.453 3.875 1.304 1 98.69 190 GLY A C 1
ATOM 1430 O O . GLY A 1 190 ? 6.605 3.963 1.737 1 98.69 190 GLY A O 1
ATOM 1431 N N . ALA A 1 191 ? 4.895 4.816 0.577 1 98.81 191 ALA A N 1
ATOM 1432 C CA . ALA A 1 191 ? 5.637 6.012 0.18 1 98.81 191 ALA A CA 1
ATOM 1433 C C . ALA A 1 191 ? 5.973 6.875 1.392 1 98.81 191 ALA A C 1
ATOM 1435 O O . ALA A 1 191 ? 7.059 7.457 1.466 1 98.81 191 ALA A O 1
ATOM 1436 N N . ALA A 1 192 ? 5.031 6.973 2.324 1 98.88 192 ALA A N 1
ATOM 1437 C CA . ALA A 1 192 ? 5.215 7.805 3.512 1 98.88 192 ALA A CA 1
ATOM 1438 C C . ALA A 1 192 ? 6.355 7.281 4.379 1 98.88 192 ALA A C 1
ATOM 1440 O O . ALA A 1 192 ? 7.145 8.062 4.918 1 98.88 192 ALA A O 1
ATOM 1441 N N . GLU A 1 193 ? 6.418 5.977 4.562 1 98.69 193 GLU A N 1
ATOM 1442 C CA . GLU A 1 193 ? 7.512 5.391 5.328 1 98.69 193 GLU A CA 1
ATOM 1443 C C . GLU A 1 193 ? 8.867 5.727 4.711 1 98.69 193 GLU A C 1
ATOM 1445 O O . GLU A 1 193 ? 9.797 6.109 5.418 1 98.69 193 GLU A O 1
ATOM 1450 N N . ALA A 1 194 ? 8.953 5.523 3.402 1 98.44 194 ALA A N 1
ATOM 1451 C CA . ALA A 1 194 ? 10.195 5.828 2.699 1 98.44 194 ALA A CA 1
ATOM 1452 C C . ALA A 1 194 ? 10.547 7.312 2.814 1 98.44 194 ALA A C 1
ATOM 1454 O O . ALA A 1 194 ? 11.695 7.668 3.072 1 98.44 194 ALA A O 1
ATOM 1455 N N . LEU A 1 195 ? 9.57 8.141 2.645 1 98.81 195 LEU A N 1
ATOM 1456 C CA . LEU A 1 195 ? 9.781 9.578 2.738 1 98.81 195 LEU A CA 1
ATOM 1457 C C . LEU A 1 195 ? 10.258 9.969 4.133 1 98.81 195 LEU A C 1
ATOM 1459 O O . LEU A 1 195 ? 11.141 10.812 4.277 1 98.81 195 LEU A O 1
ATOM 1463 N N . GLN A 1 196 ? 9.625 9.406 5.148 1 98.62 196 GLN A N 1
ATOM 1464 C CA . GLN A 1 196 ? 10.016 9.719 6.52 1 98.62 196 GLN A CA 1
ATOM 1465 C C . GLN A 1 196 ? 11.5 9.453 6.742 1 98.62 196 GLN A C 1
ATOM 1467 O O . GLN A 1 196 ? 12.18 10.227 7.426 1 98.62 196 GLN A O 1
ATOM 1472 N N . MET A 1 197 ? 12.023 8.359 6.18 1 97.88 197 MET A N 1
ATOM 1473 C CA . MET A 1 197 ? 13.453 8.062 6.305 1 97.88 197 MET A CA 1
ATOM 1474 C C . MET A 1 197 ? 14.289 9.172 5.668 1 97.88 197 MET A C 1
ATOM 1476 O O . MET A 1 197 ? 15.375 9.484 6.16 1 97.88 197 MET A O 1
ATOM 1480 N N . GLU A 1 198 ? 13.789 9.75 4.645 1 97.88 198 GLU A N 1
ATOM 1481 C CA . GLU A 1 198 ? 14.57 10.703 3.869 1 97.88 198 GLU A CA 1
ATOM 1482 C C . GLU A 1 198 ? 14.555 12.086 4.516 1 97.88 198 GLU A C 1
ATOM 1484 O O . GLU A 1 198 ? 15.516 12.852 4.395 1 97.88 198 GLU A O 1
ATOM 1489 N N . VAL A 1 199 ? 13.461 12.398 5.242 1 98.19 199 VAL A N 1
ATOM 1490 C CA . VAL A 1 199 ? 13.297 13.797 5.613 1 98.19 199 VAL A CA 1
ATOM 1491 C C . VAL A 1 199 ? 13.539 13.969 7.113 1 98.19 199 VAL A C 1
ATOM 1493 O O . VAL A 1 199 ? 13.664 15.094 7.605 1 98.19 199 VAL A O 1
ATOM 1496 N N . LYS A 1 200 ? 13.648 12.891 7.82 1 96.88 200 LYS A N 1
ATOM 1497 C CA . LYS A 1 200 ? 13.797 12.93 9.273 1 96.88 200 LYS A CA 1
ATOM 1498 C C . LYS A 1 200 ? 14.992 13.789 9.68 1 96.88 200 LYS A C 1
ATOM 1500 O O . LYS A 1 200 ? 14.906 14.562 10.641 1 96.88 200 LYS A O 1
ATOM 1505 N N . SER A 1 201 ? 16.094 13.742 8.969 1 94.75 201 SER A N 1
ATOM 1506 C CA . SER A 1 201 ? 17.312 14.461 9.305 1 94.75 201 SER A CA 1
ATOM 1507 C C . SER A 1 201 ? 17.156 15.961 9.07 1 94.75 201 SER A C 1
ATOM 1509 O O . SER A 1 201 ? 17.984 16.75 9.516 1 94.75 201 SER A O 1
ATOM 1511 N N . TYR A 1 202 ? 16.109 16.359 8.414 1 97.06 202 TYR A N 1
ATOM 1512 C CA . TYR A 1 202 ? 15.828 17.766 8.141 1 97.06 202 TYR A CA 1
ATOM 1513 C C . TYR A 1 202 ? 14.75 18.312 9.078 1 97.06 202 TYR A C 1
ATOM 1515 O O . TYR A 1 202 ? 14.141 19.344 8.805 1 97.06 202 TYR A O 1
ATOM 1523 N N . ASN A 1 203 ? 14.438 17.516 10.117 1 97.69 203 ASN A N 1
ATOM 1524 C CA . ASN A 1 203 ? 13.438 17.906 11.109 1 97.69 203 ASN A CA 1
ATOM 1525 C C . ASN A 1 203 ? 12.055 18.062 10.477 1 97.69 203 ASN A C 1
ATOM 1527 O O . ASN A 1 203 ? 11.344 19.016 10.766 1 97.69 203 ASN A O 1
ATOM 1531 N N . ILE A 1 204 ? 11.789 17.25 9.539 1 98.62 204 ILE A N 1
ATOM 1532 C CA . ILE A 1 204 ? 10.477 17.125 8.922 1 98.62 204 ILE A CA 1
ATOM 1533 C C . ILE A 1 204 ? 9.82 15.812 9.344 1 98.62 204 ILE A C 1
ATOM 1535 O O . ILE A 1 204 ? 10.461 14.758 9.312 1 98.62 204 ILE A O 1
ATOM 1539 N N . SER A 1 205 ? 8.609 15.852 9.852 1 98.56 205 SER A N 1
ATOM 1540 C CA . SER A 1 205 ? 7.887 14.656 10.258 1 98.56 205 SER A CA 1
ATOM 1541 C C . SER A 1 205 ? 6.777 14.312 9.273 1 98.56 205 SER A C 1
ATOM 1543 O O . SER A 1 205 ? 6.211 15.203 8.633 1 98.56 205 SER A O 1
ATOM 1545 N N . VAL A 1 206 ? 6.551 13.039 9.117 1 98.88 206 VAL A N 1
ATOM 1546 C CA . VAL A 1 206 ? 5.477 12.531 8.266 1 98.88 206 VAL A CA 1
ATOM 1547 C C . VAL A 1 206 ? 4.449 11.789 9.117 1 98.88 206 VAL A C 1
ATOM 1549 O O . VAL A 1 206 ? 4.812 11.023 10.008 1 98.88 206 VAL A O 1
ATOM 1552 N N . THR A 1 207 ? 3.178 12.109 8.906 1 98.81 207 THR A N 1
ATOM 1553 C CA . THR A 1 207 ? 2.055 11.422 9.531 1 98.81 207 THR A CA 1
ATOM 1554 C C . THR A 1 207 ? 1.141 10.812 8.477 1 98.81 207 THR A C 1
ATOM 1556 O O . THR A 1 207 ? 0.872 11.43 7.445 1 98.81 207 THR A O 1
ATOM 1559 N N . VAL A 1 208 ? 0.763 9.594 8.664 1 98.88 208 VAL A N 1
ATOM 1560 C CA . VAL A 1 208 ? -0.301 8.992 7.863 1 98.88 208 VAL A CA 1
ATOM 1561 C C . VAL A 1 208 ? -1.556 8.828 8.719 1 98.88 208 VAL A C 1
ATOM 1563 O O . VAL A 1 208 ? -1.517 8.188 9.773 1 98.88 208 VAL A O 1
ATOM 1566 N N . SER A 1 209 ? -2.639 9.453 8.305 1 98.75 209 SER A N 1
ATOM 1567 C CA . SER A 1 209 ? -3.91 9.359 9.016 1 98.75 209 SER A CA 1
ATOM 1568 C C . SER A 1 209 ? -4.777 8.234 8.445 1 98.75 209 SER A C 1
ATOM 1570 O O . SER A 1 209 ? -4.871 8.07 7.23 1 98.75 209 SER A O 1
ATOM 1572 N N . PHE A 1 210 ? -5.348 7.457 9.352 1 98.12 210 PHE A N 1
ATOM 1573 C CA . PHE A 1 210 ? -6.191 6.336 8.961 1 98.12 210 PHE A CA 1
ATOM 1574 C C . PHE A 1 210 ? -7.602 6.496 9.516 1 98.12 210 PHE A C 1
ATOM 1576 O O . PHE A 1 210 ? -8.031 5.723 10.375 1 98.12 210 PHE A O 1
ATOM 1583 N N . PRO A 1 211 ? -8.352 7.43 8.922 1 96.69 211 PRO A N 1
ATOM 1584 C CA . PRO A 1 211 ? -9.719 7.641 9.414 1 96.69 211 PRO A CA 1
ATOM 1585 C C . PRO A 1 211 ? -10.648 6.477 9.086 1 96.69 211 PRO A C 1
ATOM 1587 O O . PRO A 1 211 ? -10.477 5.809 8.062 1 96.69 211 PRO A O 1
ATOM 1590 N N . PRO A 1 212 ? -11.625 6.246 9.984 1 93.62 212 PRO A N 1
ATOM 1591 C CA . PRO A 1 212 ? -12.742 5.359 9.656 1 93.62 212 PRO A CA 1
ATOM 1592 C C . PRO A 1 212 ? -13.773 6.027 8.742 1 93.62 212 PRO A C 1
ATOM 1594 O O . PRO A 1 212 ? -13.508 7.102 8.195 1 93.62 212 PRO A O 1
ATOM 1597 N N . ASP A 1 213 ? -14.875 5.301 8.539 1 92.25 213 ASP A N 1
ATOM 1598 C CA . ASP A 1 213 ? -15.984 5.953 7.844 1 92.25 213 ASP A CA 1
ATOM 1599 C C . ASP A 1 213 ? -16.328 7.289 8.5 1 92.25 213 ASP A C 1
ATOM 1601 O O . ASP A 1 213 ? -16.531 7.359 9.711 1 92.25 213 ASP A O 1
ATOM 1605 N N . THR A 1 214 ? -16.234 8.305 7.688 1 94 214 THR A N 1
ATOM 1606 C CA . THR A 1 214 ? -16.453 9.672 8.148 1 94 214 THR A CA 1
ATOM 1607 C C . THR A 1 214 ? -17.641 10.305 7.426 1 94 214 THR A C 1
ATOM 1609 O O . THR A 1 214 ? -17.797 10.141 6.215 1 94 214 THR A O 1
ATOM 1612 N N . ASP A 1 215 ? -18.469 11.008 8.18 1 94 215 ASP A N 1
ATOM 1613 C CA . ASP A 1 215 ? -19.641 11.68 7.621 1 94 215 ASP A CA 1
ATOM 1614 C C . ASP A 1 215 ? -19.234 12.875 6.758 1 94 215 ASP A C 1
ATOM 1616 O O . ASP A 1 215 ? -19.078 13.992 7.254 1 94 215 ASP A O 1
ATOM 1620 N N . THR A 1 216 ? -19.062 12.648 5.465 1 94.12 216 THR A N 1
ATOM 1621 C CA . THR A 1 216 ? -18.656 13.625 4.457 1 94.12 216 THR A CA 1
ATOM 1622 C C . THR A 1 216 ? -19.484 13.453 3.182 1 94.12 216 THR A C 1
ATOM 1624 O O . THR A 1 216 ? -20.125 12.414 2.98 1 94.12 216 THR A O 1
ATOM 1627 N N . PRO A 1 217 ? -19.516 14.508 2.361 1 89.75 217 PRO A N 1
ATOM 1628 C CA . PRO A 1 217 ? -20.188 14.344 1.064 1 89.75 217 PRO A CA 1
ATOM 1629 C C . PRO A 1 217 ? -19.609 13.188 0.25 1 89.75 217 PRO A C 1
ATOM 1631 O O . PRO A 1 217 ? -20.344 12.492 -0.451 1 89.75 217 PRO A O 1
ATOM 1634 N N . GLY A 1 218 ? -18.344 13.008 0.393 1 87.19 218 GLY A N 1
ATOM 1635 C CA . GLY A 1 218 ? -17.719 11.891 -0.293 1 87.19 218 GLY A CA 1
ATOM 1636 C C . GLY A 1 218 ? -18.234 10.539 0.167 1 87.19 218 GLY A C 1
ATOM 1637 O O . GLY A 1 218 ? -18.5 9.656 -0.652 1 87.19 218 GLY A O 1
ATOM 1638 N N . PHE A 1 219 ? -18.406 10.391 1.426 1 88.88 219 PHE A N 1
ATOM 1639 C CA . PHE A 1 219 ? -18.938 9.148 1.995 1 88.88 219 PHE A CA 1
ATOM 1640 C C . PHE A 1 219 ? -20.359 8.898 1.531 1 88.88 219 PHE A C 1
ATOM 1642 O O . PHE A 1 219 ? -20.734 7.766 1.222 1 88.88 219 PHE A O 1
ATOM 1649 N N . ALA A 1 220 ? -21.141 9.93 1.472 1 88.5 220 ALA A N 1
ATOM 1650 C CA . ALA A 1 220 ? -22.531 9.828 1.027 1 88.5 220 ALA A CA 1
ATOM 1651 C C . ALA A 1 220 ? -22.609 9.297 -0.403 1 88.5 220 ALA A C 1
ATOM 1653 O O . ALA A 1 220 ? -23.516 8.531 -0.738 1 88.5 220 ALA A O 1
ATOM 1654 N N . GLU A 1 221 ? -21.703 9.719 -1.195 1 86.94 221 GLU A N 1
ATOM 1655 C CA . GLU A 1 221 ? -21.641 9.266 -2.58 1 86.94 221 GLU A CA 1
ATOM 1656 C C . GLU A 1 221 ? -21.203 7.805 -2.662 1 86.94 221 GLU A C 1
ATOM 1658 O O . GLU A 1 221 ? -21.703 7.043 -3.49 1 86.94 221 GLU A O 1
ATOM 1663 N N . GLU A 1 222 ? -20.281 7.414 -1.847 1 85.69 222 GLU A N 1
ATOM 1664 C CA . GLU A 1 222 ? -19.688 6.078 -1.826 1 85.69 222 GLU A CA 1
ATOM 1665 C C . GLU A 1 222 ? -20.719 5.02 -1.46 1 85.69 222 GLU A C 1
ATOM 1667 O O . GLU A 1 222 ? -20.703 3.912 -2 1 85.69 222 GLU A O 1
ATOM 1672 N N . ILE A 1 223 ? -21.656 5.34 -0.584 1 84.75 223 ILE A N 1
ATOM 1673 C CA . ILE A 1 223 ? -22.594 4.367 -0.022 1 84.75 223 ILE A CA 1
ATOM 1674 C C . ILE A 1 223 ? -23.578 3.93 -1.093 1 84.75 223 ILE A C 1
ATOM 1676 O O . ILE A 1 223 ? -24.141 2.834 -1.015 1 84.75 223 ILE A O 1
ATOM 1680 N N . LYS A 1 224 ? -23.766 4.738 -2.113 1 85.25 224 LYS A N 1
ATOM 1681 C CA . LYS A 1 224 ? -24.781 4.469 -3.131 1 85.25 224 LYS A CA 1
ATOM 1682 C C . LYS A 1 224 ? -24.469 3.174 -3.883 1 85.25 224 LYS A C 1
ATOM 1684 O O . LYS A 1 224 ? -25.391 2.453 -4.285 1 85.25 224 LYS A O 1
ATOM 1689 N N . ASN A 1 225 ? -23.219 2.787 -4.043 1 83.81 225 ASN A N 1
ATOM 1690 C CA . ASN A 1 225 ? -22.828 1.654 -4.871 1 83.81 225 ASN A CA 1
ATOM 1691 C C . ASN A 1 225 ? -22.078 0.6 -4.062 1 83.81 225 ASN A C 1
ATOM 1693 O O . ASN A 1 225 ? -21.469 -0.301 -4.629 1 83.81 225 ASN A O 1
ATOM 1697 N N . LYS A 1 226 ? -22.25 0.688 -2.822 1 89.75 226 LYS A N 1
ATOM 1698 C CA . LYS A 1 226 ? -21.531 -0.242 -1.965 1 89.75 226 LYS A CA 1
ATOM 1699 C C . LYS A 1 226 ? -22.172 -1.623 -1.976 1 89.75 226 LYS A C 1
ATOM 1701 O O . LYS A 1 226 ? -23.375 -1.752 -1.747 1 89.75 226 LYS A O 1
ATOM 1706 N N . PRO A 1 227 ? -21.359 -2.664 -2.297 1 91.44 227 PRO A N 1
ATOM 1707 C CA . PRO A 1 227 ? -21.906 -4.012 -2.156 1 91.44 227 PRO A CA 1
ATOM 1708 C C . PRO A 1 227 ? -22.438 -4.289 -0.747 1 91.44 227 PRO A C 1
ATOM 1710 O O . PRO A 1 227 ? -21.875 -3.793 0.232 1 91.44 227 PRO A O 1
ATOM 1713 N N . ILE A 1 228 ? -23.438 -5.082 -0.624 1 91.38 228 ILE A N 1
ATOM 1714 C CA . ILE A 1 228 ? -24.078 -5.375 0.658 1 91.38 228 ILE A CA 1
ATOM 1715 C C . ILE A 1 228 ? -23.062 -6.008 1.604 1 91.38 228 ILE A C 1
ATOM 1717 O O . ILE A 1 228 ? -23.094 -5.777 2.814 1 91.38 228 ILE A O 1
ATOM 1721 N N . GLU A 1 229 ? -22.141 -6.852 1.019 1 92.88 229 GLU A N 1
ATOM 1722 C CA . GLU A 1 229 ? -21.078 -7.449 1.832 1 92.88 229 GLU A CA 1
ATOM 1723 C C . GLU A 1 229 ? -20.25 -6.375 2.525 1 92.88 229 GLU A C 1
ATOM 1725 O O . GLU A 1 229 ? -19.953 -6.484 3.717 1 92.88 229 GLU A O 1
ATOM 1730 N N . THR A 1 230 ? -19.891 -5.359 1.762 1 93.06 230 THR A N 1
ATOM 1731 C CA . THR A 1 230 ? -19.047 -4.285 2.279 1 93.06 230 THR A CA 1
ATOM 1732 C C . THR A 1 230 ? -19.797 -3.479 3.338 1 93.06 230 THR A C 1
ATOM 1734 O O . THR A 1 230 ? -19.203 -3.09 4.352 1 93.06 230 THR A O 1
ATOM 1737 N N . VAL A 1 231 ? -21.062 -3.197 3.066 1 90.25 231 VAL A N 1
ATOM 1738 C CA . VAL A 1 231 ? -21.891 -2.459 4.016 1 90.25 231 VAL A CA 1
ATOM 1739 C C . VAL A 1 231 ? -21.906 -3.184 5.359 1 90.25 231 VAL A C 1
ATOM 1741 O O . VAL A 1 231 ? -21.672 -2.57 6.402 1 90.25 231 VAL A O 1
ATOM 1744 N N . ARG A 1 232 ? -22.078 -4.449 5.309 1 88.88 232 ARG A N 1
ATOM 1745 C CA . ARG A 1 232 ? -22.203 -5.242 6.527 1 88.88 232 ARG A CA 1
ATOM 1746 C C . ARG A 1 232 ? -20.859 -5.367 7.25 1 88.88 232 ARG A C 1
ATOM 1748 O O . ARG A 1 232 ? -20.812 -5.406 8.484 1 88.88 232 ARG A O 1
ATOM 1755 N N . ILE A 1 233 ? -19.797 -5.457 6.531 1 89.62 233 ILE A N 1
ATOM 1756 C CA . ILE A 1 233 ? -18.469 -5.578 7.102 1 89.62 233 ILE A CA 1
ATOM 1757 C C . ILE A 1 233 ? -18.047 -4.258 7.75 1 89.62 233 ILE A C 1
ATOM 1759 O O . ILE A 1 233 ? -17.469 -4.246 8.828 1 89.62 233 ILE A O 1
ATOM 1763 N N . SER A 1 234 ? -18.375 -3.123 7.148 1 83 234 SER A N 1
ATOM 1764 C CA . SER A 1 234 ? -17.891 -1.814 7.578 1 83 234 SER A CA 1
ATOM 1765 C C . SER A 1 234 ? -18.75 -1.246 8.695 1 83 234 SER A C 1
ATOM 1767 O O . SER A 1 234 ? -18.344 -0.326 9.406 1 83 234 SER A O 1
ATOM 1769 N N . GLU A 1 235 ? -19.922 -1.638 8.898 1 76.56 235 GLU A N 1
ATOM 1770 C CA . GLU A 1 235 ? -20.844 -1.136 9.906 1 76.56 235 GLU A CA 1
ATOM 1771 C C . GLU A 1 235 ? -20.266 -1.284 11.312 1 76.56 235 GLU A C 1
ATOM 1773 O O . GLU A 1 235 ? -20.594 -0.507 12.211 1 76.56 235 GLU A O 1
ATOM 1778 N N . SER A 1 236 ? -19.375 -2.027 11.469 1 69.62 236 SER A N 1
ATOM 1779 C CA . SER A 1 236 ? -18.844 -2.311 12.797 1 69.62 236 SER A CA 1
ATOM 1780 C C . SER A 1 236 ? -17.969 -1.159 13.305 1 69.62 236 SER A C 1
ATOM 1782 O O . SER A 1 236 ? -17.844 -0.955 14.516 1 69.62 236 SER A O 1
ATOM 1784 N N . ALA A 1 237 ? -17.297 -0.414 12.508 1 73.31 237 ALA A N 1
ATOM 1785 C CA . ALA A 1 237 ? -16.359 0.617 12.938 1 73.31 237 ALA A CA 1
ATOM 1786 C C . ALA A 1 237 ? -17.094 1.899 13.328 1 73.31 237 ALA A C 1
ATOM 1788 O O . ALA A 1 237 ? -16.531 2.764 14 1 73.31 237 ALA A O 1
ATOM 1789 N N . GLY A 1 238 ? -18.312 2.051 12.984 1 77.75 238 GLY A N 1
ATOM 1790 C CA . GLY A 1 238 ? -19.078 3.246 13.312 1 77.75 238 GLY A CA 1
ATOM 1791 C C . GLY A 1 238 ? -18.797 4.402 12.375 1 77.75 238 GLY A C 1
ATOM 1792 O O . GLY A 1 238 ? -17.906 4.328 11.531 1 77.75 238 GLY A O 1
ATOM 1793 N N . LEU A 1 239 ? -19.562 5.531 12.516 1 87.75 239 LEU A N 1
ATOM 1794 C CA . LEU A 1 239 ? -19.453 6.742 11.711 1 87.75 239 LEU A CA 1
ATOM 1795 C C . LEU A 1 239 ? -18.969 7.918 12.555 1 87.75 239 LEU A C 1
ATOM 1797 O O . LEU A 1 239 ? -19.531 8.195 13.617 1 87.75 239 LEU A O 1
ATOM 1801 N N . TYR A 1 240 ? -17.859 8.586 12.125 1 94.5 240 TYR A N 1
ATOM 1802 C CA . TYR A 1 240 ? -17.297 9.719 12.844 1 94.5 240 TYR A CA 1
ATOM 1803 C C . TYR A 1 240 ? -17.547 11.016 12.086 1 94.5 240 TYR A C 1
ATOM 1805 O O . TYR A 1 240 ? -17.781 11.008 10.875 1 94.5 240 TYR A O 1
ATOM 1813 N N . SER A 1 241 ? -17.516 12.141 12.828 1 96.75 241 SER A N 1
ATOM 1814 C CA . SER A 1 241 ? -17.656 13.43 12.164 1 96.75 241 SER A CA 1
ATOM 1815 C C . SER A 1 241 ? -16.328 13.875 11.539 1 96.75 241 SER A C 1
ATOM 1817 O O . SER A 1 241 ? -15.258 13.508 12.023 1 96.75 241 SER A O 1
ATOM 1819 N N . ALA A 1 242 ? -16.453 14.672 10.484 1 97.75 242 ALA A N 1
ATOM 1820 C CA . ALA A 1 242 ? -15.258 15.242 9.875 1 97.75 242 ALA A CA 1
ATOM 1821 C C . ALA A 1 242 ? -14.461 16.062 10.883 1 97.75 242 ALA A C 1
ATOM 1823 O O . ALA A 1 242 ? -13.227 16.078 10.852 1 97.75 242 ALA A O 1
ATOM 1824 N N . GLU A 1 243 ? -15.133 16.719 11.781 1 97.69 243 GLU A N 1
ATOM 1825 C CA . GLU A 1 243 ? -14.508 17.562 12.797 1 97.69 243 GLU A CA 1
ATOM 1826 C C . GLU A 1 243 ? -13.672 16.719 13.766 1 97.69 243 GLU A C 1
ATOM 1828 O O . GLU A 1 243 ? -12.547 17.094 14.109 1 97.69 243 GLU A O 1
ATOM 1833 N N . ASP A 1 244 ? -14.219 15.586 14.203 1 96.81 244 ASP A N 1
ATOM 1834 C CA . ASP A 1 244 ? -13.484 14.711 15.109 1 96.81 244 ASP A CA 1
ATOM 1835 C C . ASP A 1 244 ? -12.219 14.164 14.445 1 96.81 244 ASP A C 1
ATOM 1837 O O . ASP A 1 244 ? -11.148 14.148 15.055 1 96.81 244 ASP A O 1
ATOM 1841 N N . VAL A 1 245 ? -12.367 13.727 13.227 1 97.56 245 VAL A N 1
ATOM 1842 C CA . VAL A 1 245 ? -11.234 13.195 12.477 1 97.56 245 VAL A CA 1
ATOM 1843 C C . VAL A 1 245 ? -10.188 14.281 12.281 1 97.56 245 VAL A C 1
ATOM 1845 O O . VAL A 1 245 ? -8.992 14.047 12.461 1 97.56 245 VAL A O 1
ATOM 1848 N N . ALA A 1 246 ? -10.625 15.492 11.938 1 97.94 246 ALA A N 1
ATOM 1849 C CA . ALA A 1 246 ? -9.734 16.625 11.688 1 97.94 246 ALA A CA 1
ATOM 1850 C C . ALA A 1 246 ? -8.938 16.969 12.938 1 97.94 246 ALA A C 1
ATOM 1852 O O . ALA A 1 246 ? -7.723 17.172 12.867 1 97.94 246 ALA A O 1
ATOM 1853 N N . THR A 1 247 ? -9.617 17.047 14.062 1 96.62 247 THR A N 1
ATOM 1854 C CA . THR A 1 247 ? -8.977 17.406 15.328 1 96.62 247 THR A CA 1
ATOM 1855 C C . THR A 1 247 ? -7.91 16.391 15.695 1 96.62 247 THR A C 1
ATOM 1857 O O . THR A 1 247 ? -6.785 16.75 16.047 1 96.62 247 THR A O 1
ATOM 1860 N N . LYS A 1 248 ? -8.273 15.156 15.602 1 96.5 248 LYS A N 1
ATOM 1861 C CA . LYS A 1 248 ? -7.336 14.094 15.945 1 96.5 248 LYS A CA 1
ATOM 1862 C C . LYS A 1 248 ? -6.145 14.078 14.992 1 96.5 248 LYS A C 1
ATOM 1864 O O . LYS A 1 248 ? -5 13.945 15.422 1 96.5 248 LYS A O 1
ATOM 1869 N N . THR A 1 249 ? -6.406 14.18 13.703 1 98 249 THR A N 1
ATOM 1870 C CA . THR A 1 249 ? -5.355 14.164 12.695 1 98 249 THR A CA 1
ATOM 1871 C C . THR A 1 249 ? -4.383 15.32 12.898 1 98 249 THR A C 1
ATOM 1873 O O . THR A 1 249 ? -3.168 15.125 12.938 1 98 249 THR A O 1
ATOM 1876 N N . LEU A 1 250 ? -4.91 16.547 13.062 1 98.06 250 LEU A N 1
ATOM 1877 C CA . LEU A 1 250 ? -4.055 17.719 13.219 1 98.06 250 LEU A CA 1
ATOM 1878 C C . LEU A 1 250 ? -3.23 17.625 14.5 1 98.06 250 LEU A C 1
ATOM 1880 O O . LEU A 1 250 ? -2.041 17.938 14.5 1 98.06 250 LEU A O 1
ATOM 1884 N N . ASN A 1 251 ? -3.859 17.172 15.602 1 96.62 251 ASN A N 1
ATOM 1885 C CA . ASN A 1 251 ? -3.123 16.984 16.844 1 96.62 251 ASN A CA 1
ATOM 1886 C C . ASN A 1 251 ? -1.979 15.992 16.688 1 96.62 251 ASN A C 1
ATOM 1888 O O . ASN A 1 251 ? -0.879 16.219 17.203 1 96.62 251 ASN A O 1
ATOM 1892 N N . ASP A 1 252 ? -2.246 14.898 16.047 1 97.12 252 ASP A N 1
ATOM 1893 C CA . ASP A 1 252 ? -1.223 13.875 15.852 1 97.12 252 ASP A CA 1
ATOM 1894 C C . ASP A 1 252 ? -0.101 14.383 14.945 1 97.12 252 ASP A C 1
ATOM 1896 O O . ASP A 1 252 ? 1.068 14.055 15.148 1 97.12 252 ASP A O 1
ATOM 1900 N N . VAL A 1 253 ? -0.471 15.164 13.922 1 98.19 253 VAL A N 1
ATOM 1901 C CA . VAL A 1 253 ? 0.524 15.789 13.062 1 98.19 253 VAL A CA 1
ATOM 1902 C C . VAL A 1 253 ? 1.426 16.703 13.891 1 98.19 253 VAL A C 1
ATOM 1904 O O . VAL A 1 253 ? 2.652 16.656 13.766 1 98.19 253 VAL A O 1
ATOM 1907 N N . LEU A 1 254 ? 0.848 17.5 14.758 1 97.06 254 LEU A N 1
ATOM 1908 C CA . LEU A 1 254 ? 1.59 18.469 15.555 1 97.06 254 LEU A CA 1
ATOM 1909 C C . LEU A 1 254 ? 2.449 17.766 16.609 1 97.06 254 LEU A C 1
ATOM 1911 O O . LEU A 1 254 ? 3.492 18.281 17 1 97.06 254 LEU A O 1
ATOM 1915 N N . ASN A 1 255 ? 2.053 16.578 16.984 1 95 255 ASN A N 1
ATOM 1916 C CA . ASN A 1 255 ? 2.832 15.773 17.922 1 95 255 ASN A CA 1
ATOM 1917 C C . ASN A 1 255 ? 3.814 14.859 17.203 1 95 255 ASN A C 1
ATOM 1919 O O . ASN A 1 255 ? 4.453 14.008 17.828 1 95 255 ASN A O 1
ATOM 1923 N N . LYS A 1 256 ? 3.877 14.883 15.883 1 96.38 256 LYS A N 1
ATOM 1924 C CA . LYS A 1 256 ? 4.824 14.156 15.039 1 96.38 256 LYS A CA 1
ATOM 1925 C C . LYS A 1 256 ? 4.582 12.648 15.109 1 96.38 256 LYS A C 1
ATOM 1927 O O . LYS A 1 256 ? 5.531 11.867 15.055 1 96.38 256 LYS A O 1
ATOM 1932 N N . LYS A 1 257 ? 3.314 12.312 15.352 1 96.44 257 LYS A N 1
ATOM 1933 C CA . LYS A 1 257 ? 2.953 10.898 15.312 1 96.44 257 LYS A CA 1
ATOM 1934 C C . LYS A 1 257 ? 2.887 10.391 13.875 1 96.44 257 LYS A C 1
ATOM 1936 O O . LYS A 1 257 ? 2.246 11 13.023 1 96.44 257 LYS A O 1
ATOM 1941 N N . PHE A 1 258 ? 3.506 9.242 13.648 1 98.19 258 PHE A N 1
ATOM 1942 C CA . PHE A 1 258 ? 3.521 8.734 12.281 1 98.19 258 PHE A CA 1
ATOM 1943 C C . PHE A 1 258 ? 2.164 8.148 11.906 1 98.19 258 PHE A C 1
ATOM 1945 O O . PHE A 1 258 ? 1.682 8.359 10.789 1 98.19 258 PHE A O 1
ATOM 1952 N N . MET A 1 259 ? 1.595 7.352 12.75 1 98.19 259 MET A N 1
ATOM 1953 C CA . MET A 1 259 ? 0.272 6.785 12.5 1 98.19 259 MET A CA 1
ATOM 1954 C C . MET A 1 259 ? -0.791 7.5 13.328 1 98.19 259 MET A C 1
ATOM 1956 O O . MET A 1 259 ? -0.729 7.492 14.562 1 98.19 259 MET A O 1
ATOM 1960 N N . SER A 1 260 ? -1.733 8.086 12.625 1 97.62 260 SER A N 1
ATOM 1961 C CA . SER A 1 260 ? -2.854 8.758 13.273 1 97.62 260 SER A CA 1
ATOM 1962 C C . SER A 1 260 ? -4.145 7.961 13.117 1 97.62 260 SER A C 1
ATOM 1964 O O . SER A 1 260 ? -4.473 7.512 12.016 1 97.62 260 SER A O 1
ATOM 1966 N N . SER A 1 261 ? -4.801 7.68 14.141 1 94.75 261 SER A N 1
ATOM 1967 C CA . SER A 1 261 ? -6.066 6.953 14.141 1 94.75 261 SER A CA 1
ATOM 1968 C C . SER A 1 261 ? -7.07 7.594 15.094 1 94.75 261 SER A C 1
ATOM 1970 O O . SER A 1 261 ? -6.703 8.414 15.938 1 94.75 261 SER A O 1
ATOM 1972 N N . ILE A 1 262 ? -8.297 7.273 14.898 1 93.38 262 ILE A N 1
ATOM 1973 C CA . ILE A 1 262 ? -9.336 7.734 15.805 1 93.38 262 ILE A CA 1
ATOM 1974 C C . ILE A 1 262 ? -10.219 6.559 16.234 1 93.38 262 ILE A C 1
ATOM 1976 O O . ILE A 1 262 ? -10.438 5.633 15.445 1 93.38 262 ILE A O 1
ATOM 1980 N N . GLY A 1 263 ? -10.648 6.578 17.547 1 89.38 263 GLY A N 1
ATOM 1981 C CA . GLY A 1 263 ? -11.492 5.516 18.062 1 89.38 263 GLY A CA 1
ATOM 1982 C C . GLY A 1 263 ? -10.719 4.262 18.422 1 89.38 263 GLY A C 1
ATOM 1983 O O . GLY A 1 263 ? -9.562 4.105 18.031 1 89.38 263 GLY A O 1
ATOM 1984 N N . PHE A 1 264 ? -11.375 3.369 19.094 1 88.06 264 PHE A N 1
ATOM 1985 C CA . PHE A 1 264 ? -10.719 2.17 19.609 1 88.06 264 PHE A CA 1
ATOM 1986 C C . PHE A 1 264 ? -10.352 1.229 18.469 1 88.06 264 PHE A C 1
ATOM 1988 O O . PHE A 1 264 ? -9.25 0.679 18.438 1 88.06 264 PHE A O 1
ATOM 1995 N N . GLU A 1 265 ? -11.266 1.049 17.562 1 88.62 265 GLU A N 1
ATOM 1996 C CA . GLU A 1 265 ? -11 0.15 16.453 1 88.62 265 GLU A CA 1
ATOM 1997 C C . GLU A 1 265 ? -9.852 0.66 15.586 1 88.62 265 GLU A C 1
ATOM 1999 O O . GLU A 1 265 ? -9 -0.122 15.148 1 88.62 265 GLU A O 1
ATOM 2004 N N . GLY A 1 266 ? -9.883 2.016 15.312 1 92.75 266 GLY A N 1
ATOM 2005 C CA . GLY A 1 266 ? -8.781 2.611 14.57 1 92.75 266 GLY A CA 1
ATOM 2006 C C . GLY A 1 266 ? -7.445 2.469 15.273 1 92.75 266 GLY A C 1
ATOM 2007 O O . GLY A 1 266 ? -6.441 2.135 14.641 1 92.75 266 GLY A O 1
ATOM 2008 N N . TRP A 1 267 ? -7.48 2.715 16.547 1 92.38 267 TRP A N 1
ATOM 2009 C CA . TRP A 1 267 ? -6.262 2.604 17.344 1 92.38 267 TRP A CA 1
ATOM 2010 C C . TRP A 1 267 ? -5.738 1.171 17.328 1 92.38 267 TRP A C 1
ATOM 2012 O O . TRP A 1 267 ? -4.535 0.945 17.172 1 92.38 267 TRP A O 1
ATOM 2022 N N . MET A 1 268 ? -6.629 0.227 17.516 1 92.06 268 MET A N 1
ATOM 2023 C CA . MET A 1 268 ? -6.25 -1.183 17.531 1 92.06 268 MET A CA 1
ATOM 2024 C C . MET A 1 268 ? -5.629 -1.588 16.188 1 92.06 268 MET A C 1
ATOM 2026 O O . MET A 1 268 ? -4.613 -2.283 16.156 1 92.06 268 MET A O 1
ATOM 2030 N N . MET A 1 269 ? -6.25 -1.174 15.117 1 94.12 269 MET A N 1
ATOM 2031 C CA . MET A 1 269 ? -5.758 -1.532 13.789 1 94.12 269 MET A CA 1
ATOM 2032 C C . MET A 1 269 ? -4.391 -0.906 13.531 1 94.12 269 MET A C 1
ATOM 2034 O O . MET A 1 269 ? -3.49 -1.564 13.008 1 94.12 269 MET A O 1
ATOM 2038 N N . CYS A 1 270 ? -4.238 0.391 13.867 1 95.62 270 CYS A N 1
ATOM 2039 C CA . CYS A 1 270 ? -2.955 1.062 13.688 1 95.62 270 CYS A CA 1
ATOM 2040 C C . CYS A 1 270 ? -1.867 0.386 14.516 1 95.62 270 CYS A C 1
ATOM 2042 O O . CYS A 1 270 ? -0.745 0.203 14.039 1 95.62 270 CYS A O 1
ATOM 2044 N N . THR A 1 271 ? -2.244 0.002 15.727 1 93.88 271 THR A N 1
ATOM 2045 C CA . THR A 1 271 ? -1.283 -0.66 16.609 1 93.88 271 THR A CA 1
ATOM 2046 C C . THR A 1 271 ? -0.884 -2.02 16.031 1 93.88 271 THR A C 1
ATOM 2048 O O . THR A 1 271 ? 0.299 -2.365 16.016 1 93.88 271 THR A O 1
ATOM 2051 N N . ALA A 1 272 ? -1.84 -2.744 15.555 1 94.5 272 ALA A N 1
ATOM 2052 C CA . ALA A 1 272 ? -1.599 -4.078 15.008 1 94.5 272 ALA A CA 1
ATOM 2053 C C . ALA A 1 272 ? -0.733 -4.008 13.75 1 94.5 272 ALA A C 1
ATOM 2055 O O . ALA A 1 272 ? 0.071 -4.906 13.492 1 94.5 272 ALA A O 1
ATOM 2056 N N . CYS A 1 273 ? -0.867 -2.959 12.984 1 97.25 273 CYS A N 1
ATOM 2057 C CA . CYS A 1 273 ? -0.19 -2.84 11.695 1 97.25 273 CYS A CA 1
ATOM 2058 C C . CYS A 1 273 ? 1.037 -1.941 11.805 1 97.25 273 CYS A C 1
ATOM 2060 O O . CYS A 1 273 ? 1.512 -1.406 10.805 1 97.25 273 CYS A O 1
ATOM 2062 N N . SER A 1 274 ? 1.581 -1.753 13.016 1 96.94 274 SER A N 1
ATOM 2063 C CA . SER A 1 274 ? 2.633 -0.767 13.242 1 96.94 274 SER A CA 1
ATOM 2064 C C . SER A 1 274 ? 4.016 -1.388 13.086 1 96.94 274 SER A C 1
ATOM 2066 O O . SER A 1 274 ? 5.031 -0.726 13.32 1 96.94 274 SER A O 1
ATOM 2068 N N . ALA A 1 275 ? 4.145 -2.598 12.648 1 95.44 275 ALA A N 1
ATOM 2069 C CA . ALA A 1 275 ? 5.406 -3.326 12.688 1 95.44 275 ALA A CA 1
ATOM 2070 C C . ALA A 1 275 ? 6.5 -2.57 11.938 1 95.44 275 ALA A C 1
ATOM 2072 O O . ALA A 1 275 ? 7.641 -2.49 12.398 1 95.44 275 ALA A O 1
ATOM 2073 N N . SER A 1 276 ? 6.184 -2.031 10.805 1 95.5 276 SER A N 1
ATOM 2074 C CA . SER A 1 276 ? 7.195 -1.422 9.945 1 95.5 276 SER A CA 1
ATOM 2075 C C . SER A 1 276 ? 7.207 0.096 10.094 1 95.5 276 SER A C 1
ATOM 2077 O O . SER A 1 276 ? 7.926 0.791 9.375 1 95.5 276 SER A O 1
ATOM 2079 N N . THR A 1 277 ? 6.426 0.652 10.977 1 97.62 277 THR A N 1
ATOM 2080 C CA . THR A 1 277 ? 6.246 2.098 11.039 1 97.62 277 THR A CA 1
ATOM 2081 C C . THR A 1 277 ? 7.129 2.711 12.117 1 97.62 277 THR A C 1
ATOM 2083 O O . THR A 1 277 ? 7.434 2.061 13.117 1 97.62 277 THR A O 1
ATOM 2086 N N . PRO A 1 278 ? 7.582 3.91 11.914 1 96.44 278 PRO A N 1
ATOM 2087 C CA . PRO A 1 278 ? 8.367 4.57 12.969 1 96.44 278 PRO A CA 1
ATOM 2088 C C . PRO A 1 278 ? 7.508 5.008 14.156 1 96.44 278 PRO A C 1
ATOM 2090 O O . PRO A 1 278 ? 6.289 5.137 14.023 1 96.44 278 PRO A O 1
ATOM 2093 N N . THR A 1 279 ? 8.133 5.047 15.266 1 92.88 279 THR A N 1
ATOM 2094 C CA . THR A 1 279 ? 7.512 5.582 16.469 1 92.88 279 THR A CA 1
ATOM 2095 C C . THR A 1 279 ? 8.531 6.359 17.297 1 92.88 279 THR A C 1
ATOM 2097 O O . THR A 1 279 ? 9.703 5.977 17.375 1 92.88 279 THR A O 1
ATOM 2100 N N . ASN A 1 280 ? 8.109 7.5 17.766 1 86.81 280 ASN A N 1
ATOM 2101 C CA . ASN A 1 280 ? 9.008 8.312 18.578 1 86.81 280 ASN A CA 1
ATOM 2102 C C . ASN A 1 280 ? 8.602 8.305 20.047 1 86.81 280 ASN A C 1
ATOM 2104 O O . ASN A 1 280 ? 9.172 9.039 20.859 1 86.81 280 ASN A O 1
ATOM 2108 N N . SER A 1 281 ? 7.645 7.539 20.422 1 88.25 281 SER A N 1
ATOM 2109 C CA . SER A 1 281 ? 7.172 7.422 21.797 1 88.25 281 SER A CA 1
ATOM 2110 C C . SER A 1 281 ? 7.508 6.055 22.391 1 88.25 281 SER A C 1
ATOM 2112 O O . SER A 1 281 ? 7.059 5.027 21.875 1 88.25 281 SER A O 1
ATOM 2114 N N . PHE A 1 282 ? 8.281 6.098 23.438 1 89.06 282 PHE A N 1
ATOM 2115 C CA . PHE A 1 282 ? 8.648 4.852 24.094 1 89.06 282 PHE A CA 1
ATOM 2116 C C . PHE A 1 282 ? 7.414 4.137 24.625 1 89.06 282 PHE A C 1
ATOM 2118 O O . PHE A 1 282 ? 7.316 2.91 24.547 1 89.06 282 PHE A O 1
ATOM 2125 N N . VAL A 1 283 ? 6.5 4.875 25.141 1 88.69 283 VAL A N 1
ATOM 2126 C CA . VAL A 1 283 ? 5.27 4.305 25.672 1 88.69 283 VAL A CA 1
ATOM 2127 C C . VAL A 1 283 ? 4.477 3.639 24.547 1 88.69 283 VAL A C 1
ATOM 2129 O O . VAL A 1 283 ? 3.969 2.527 24.719 1 88.69 283 VAL A O 1
ATOM 2132 N N . GLU A 1 284 ? 4.363 4.336 23.391 1 90.94 284 GLU A N 1
ATOM 2133 C CA . GLU A 1 284 ? 3.66 3.76 22.25 1 90.94 284 GLU A CA 1
ATOM 2134 C C . GLU A 1 284 ? 4.328 2.469 21.797 1 90.94 284 GLU A C 1
ATOM 2136 O O . GLU A 1 284 ? 3.646 1.506 21.438 1 90.94 284 GLU A O 1
ATOM 2141 N N . LEU A 1 285 ? 5.66 2.461 21.812 1 93.44 285 LEU A N 1
ATOM 2142 C CA . LEU A 1 285 ? 6.402 1.269 21.406 1 93.44 285 LEU A CA 1
ATOM 2143 C C . LEU A 1 285 ? 6.082 0.098 22.344 1 93.44 285 LEU A C 1
ATOM 2145 O O . LEU A 1 285 ? 5.848 -1.02 21.875 1 93.44 285 LEU A O 1
ATOM 2149 N N . LEU A 1 286 ? 6.086 0.341 23.625 1 91.88 286 LEU A N 1
ATOM 2150 C CA . LEU A 1 286 ? 5.797 -0.707 24.594 1 91.88 286 LEU A CA 1
ATOM 2151 C C . LEU A 1 286 ? 4.387 -1.252 24.406 1 91.88 286 LEU A C 1
ATOM 2153 O O . LEU A 1 286 ? 4.172 -2.465 24.453 1 91.88 286 LEU A O 1
ATOM 2157 N N . VAL A 1 287 ? 3.447 -0.353 24.203 1 91.19 287 VAL A N 1
ATOM 2158 C CA . VAL A 1 287 ? 2.07 -0.773 23.969 1 91.19 287 VAL A CA 1
ATOM 2159 C C . VAL A 1 287 ? 2.006 -1.664 22.734 1 91.19 287 VAL A C 1
ATOM 2161 O O . VAL A 1 287 ? 1.347 -2.705 22.734 1 91.19 287 VAL A O 1
ATOM 2164 N N . GLN A 1 288 ? 2.682 -1.24 21.672 1 93.25 288 GLN A N 1
ATOM 2165 C CA . GLN A 1 288 ? 2.691 -2.012 20.438 1 93.25 288 GLN A CA 1
ATOM 2166 C C . GLN A 1 288 ? 3.299 -3.395 20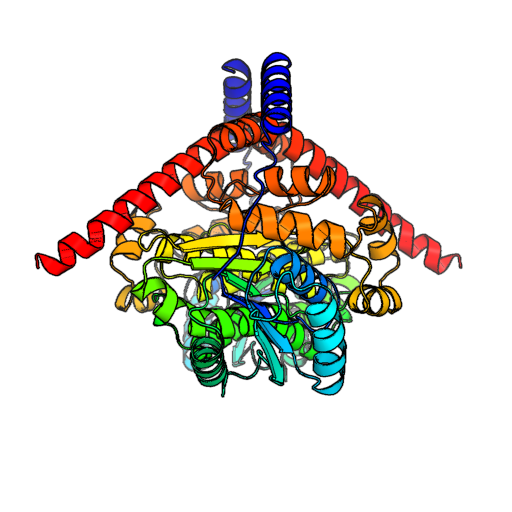.656 1 93.25 288 GLN A C 1
ATOM 2168 O O . GLN A 1 288 ? 2.758 -4.398 20.188 1 93.25 288 GLN A O 1
ATOM 2173 N N . ILE A 1 289 ? 4.402 -3.463 21.391 1 92.75 289 ILE A N 1
ATOM 2174 C CA . ILE A 1 289 ? 5.113 -4.715 21.641 1 92.75 289 ILE A CA 1
ATOM 2175 C C . ILE A 1 289 ? 4.234 -5.66 22.453 1 92.75 289 ILE A C 1
ATOM 2177 O O . ILE A 1 289 ? 4.09 -6.836 22.109 1 92.75 289 ILE A O 1
ATOM 2181 N N . PHE A 1 290 ? 3.525 -5.176 23.375 1 90.12 290 PHE A N 1
ATOM 2182 C CA . PHE A 1 290 ? 2.865 -6.043 24.344 1 90.12 290 PHE A CA 1
ATOM 2183 C C . PHE A 1 290 ? 1.452 -6.383 23.891 1 90.12 290 PHE A C 1
ATOM 2185 O O . PHE A 1 290 ? 0.843 -7.328 24.391 1 90.12 290 PHE A O 1
ATOM 2192 N N . THR A 1 291 ? 0.965 -5.633 22.922 1 90.75 291 THR A N 1
ATOM 2193 C CA . THR A 1 291 ? -0.402 -5.914 22.5 1 90.75 291 THR A CA 1
ATOM 2194 C C . THR A 1 291 ? -0.42 -6.543 21.109 1 90.75 291 THR A C 1
ATOM 2196 O O . THR A 1 291 ? -1.464 -7.004 20.641 1 90.75 291 THR A O 1
ATOM 2199 N N . ALA A 1 292 ? 0.716 -6.629 20.484 1 91.06 292 ALA A N 1
ATOM 2200 C CA . ALA A 1 292 ? 0.79 -7.062 19.094 1 91.06 292 ALA A CA 1
ATOM 2201 C C . ALA A 1 292 ? 0.176 -8.445 18.922 1 91.06 292 ALA A C 1
ATOM 2203 O O . ALA A 1 292 ? -0.591 -8.68 17.984 1 91.06 292 ALA A O 1
ATOM 2204 N N . GLY A 1 293 ? 0.518 -9.375 19.781 1 91.19 293 GLY A N 1
ATOM 2205 C CA . GLY A 1 293 ? -0.008 -10.727 19.688 1 91.19 293 GLY A CA 1
ATOM 2206 C C . GLY A 1 293 ? -1.512 -10.797 19.875 1 91.19 293 GLY A C 1
ATOM 2207 O O . GLY A 1 293 ? -2.203 -11.492 19.125 1 91.19 293 GLY A O 1
ATOM 2208 N N . ILE A 1 294 ? -2.031 -10.078 20.797 1 92.44 294 ILE A N 1
ATOM 2209 C CA . ILE A 1 294 ? -3.461 -10.039 21.094 1 92.44 294 ILE A CA 1
ATOM 2210 C C . ILE A 1 294 ? -4.215 -9.438 19.906 1 92.44 294 ILE A C 1
ATOM 2212 O O . ILE A 1 294 ? -5.281 -9.922 19.531 1 92.44 294 ILE A O 1
ATOM 2216 N N . PHE A 1 295 ? -3.656 -8.414 19.375 1 94.69 295 PHE A N 1
ATOM 2217 C CA . PHE A 1 295 ? -4.344 -7.734 18.281 1 94.69 295 PHE A CA 1
ATOM 2218 C C . PHE A 1 295 ? -4.254 -8.547 16.984 1 94.69 295 PHE A C 1
ATOM 2220 O O . PHE A 1 295 ? -5.133 -8.461 16.125 1 94.69 295 PHE A O 1
ATOM 2227 N N . ARG A 1 296 ? -3.172 -9.375 16.875 1 95.25 296 ARG A N 1
ATOM 2228 C CA . ARG A 1 296 ? -3.145 -10.312 15.75 1 95.25 296 ARG A CA 1
ATOM 2229 C C . ARG A 1 296 ? -4.277 -11.328 15.852 1 95.25 296 ARG A C 1
ATOM 2231 O O . ARG A 1 296 ? -4.922 -11.648 14.852 1 95.25 296 ARG A O 1
ATOM 2238 N N . LEU A 1 297 ? -4.523 -11.836 17.047 1 94.44 297 LEU A N 1
ATOM 2239 C CA . LEU A 1 297 ? -5.637 -12.75 17.25 1 94.44 297 LEU A CA 1
ATOM 2240 C C . LEU A 1 297 ? -6.969 -12.062 16.969 1 94.44 297 LEU A C 1
ATOM 2242 O O . LEU A 1 297 ? -7.836 -12.641 16.312 1 94.44 297 LEU A O 1
ATOM 2246 N N . ALA A 1 298 ? -7.102 -10.859 17.469 1 94.69 298 ALA A N 1
ATOM 2247 C CA . ALA A 1 298 ? -8.328 -10.102 17.219 1 94.69 298 ALA A CA 1
ATOM 2248 C C . ALA A 1 298 ? -8.555 -9.898 15.727 1 94.69 298 ALA A C 1
ATOM 2250 O O . ALA A 1 298 ? -9.688 -9.992 15.25 1 94.69 298 ALA A O 1
ATOM 2251 N N . ALA A 1 299 ? -7.504 -9.562 15.039 1 95.25 299 ALA A N 1
ATOM 2252 C CA . ALA A 1 299 ? -7.602 -9.367 13.594 1 95.25 299 ALA A CA 1
ATOM 2253 C C . ALA A 1 299 ? -8.023 -10.656 12.891 1 95.25 299 ALA A C 1
ATOM 2255 O O . ALA A 1 299 ? -8.797 -10.625 11.938 1 95.25 299 ALA A O 1
ATOM 2256 N N . PHE A 1 300 ? -7.477 -11.781 13.352 1 95.12 300 PHE A N 1
ATOM 2257 C CA . PHE A 1 300 ? -7.852 -13.07 12.789 1 95.12 300 PHE A CA 1
ATOM 2258 C C . PHE A 1 300 ? -9.344 -13.328 12.977 1 95.12 300 PHE A C 1
ATOM 2260 O O . PHE A 1 300 ? -10.023 -13.766 12.039 1 95.12 300 PHE A O 1
ATOM 2267 N N . VAL A 1 301 ? -9.836 -13.07 14.156 1 95.19 301 VAL A N 1
ATOM 2268 C CA . VAL A 1 301 ? -11.25 -13.258 14.445 1 95.19 301 VAL A CA 1
ATOM 2269 C C . VAL A 1 301 ? -12.094 -12.344 13.562 1 95.19 301 VAL A C 1
ATOM 2271 O O . VAL A 1 301 ? -13.125 -12.758 13.031 1 95.19 301 VAL A O 1
ATOM 2274 N N . TYR A 1 302 ? -11.656 -11.109 13.453 1 94 302 TYR A N 1
ATOM 2275 C CA . TYR A 1 302 ? -12.352 -10.172 12.578 1 94 302 TYR A CA 1
ATOM 2276 C C . TYR A 1 302 ? -12.422 -10.703 11.156 1 94 302 TYR A C 1
ATOM 2278 O O . TYR A 1 302 ? -13.477 -10.633 10.516 1 94 302 TYR A O 1
ATOM 2286 N N . LEU A 1 303 ? -11.367 -11.25 10.562 1 95.94 303 LEU A N 1
ATOM 2287 C CA . LEU A 1 303 ? -11.328 -11.789 9.211 1 95.94 303 LEU A CA 1
ATOM 2288 C C . LEU A 1 303 ? -12.281 -12.969 9.07 1 95.94 303 LEU A C 1
ATOM 2290 O O . LEU A 1 303 ? -12.93 -13.133 8.031 1 95.94 303 LEU A O 1
ATOM 2294 N N . LYS A 1 304 ? -12.359 -13.773 10.102 1 95.56 304 LYS A N 1
ATOM 2295 C CA . LYS A 1 304 ? -13.305 -14.883 10.07 1 95.56 304 LYS A CA 1
ATOM 2296 C C . LYS A 1 304 ? -14.742 -14.383 10.047 1 95.56 304 LYS A C 1
ATOM 2298 O O . LYS A 1 304 ? -15.602 -14.977 9.391 1 95.56 304 LYS A O 1
ATOM 2303 N N . GLN A 1 305 ? -14.984 -13.359 10.805 1 94.19 305 GLN A N 1
ATOM 2304 C CA . GLN A 1 305 ? -16.312 -12.75 10.781 1 94.19 305 GLN A CA 1
ATOM 2305 C C . GLN A 1 305 ? -16.641 -12.203 9.398 1 94.19 305 GLN A C 1
ATOM 2307 O O . GLN A 1 305 ? -17.781 -12.312 8.938 1 94.19 305 GLN A O 1
ATOM 2312 N N . CYS A 1 306 ? -15.695 -11.547 8.727 1 94.62 306 CYS A N 1
ATOM 2313 C CA . CYS A 1 306 ? -15.891 -11.078 7.359 1 94.62 306 CYS A CA 1
ATOM 2314 C C . CYS A 1 306 ? -16.234 -12.242 6.434 1 94.62 306 CYS A C 1
ATOM 2316 O O . CYS A 1 306 ? -17.141 -12.133 5.609 1 94.62 306 CYS A O 1
ATOM 2318 N N . ASP A 1 307 ? -15.469 -13.359 6.613 1 94.81 307 ASP A N 1
ATOM 2319 C CA . ASP A 1 307 ? -15.734 -14.547 5.805 1 94.81 307 ASP A CA 1
ATOM 2320 C C . ASP A 1 307 ? -17.172 -15.016 5.973 1 94.81 307 ASP A C 1
ATOM 2322 O O . ASP A 1 307 ? -17.844 -15.367 4.992 1 94.81 307 ASP A O 1
ATOM 2326 N N . TYR A 1 308 ? -17.578 -15.039 7.195 1 93.94 308 TYR A N 1
ATOM 2327 C CA . TYR A 1 308 ? -18.938 -15.477 7.504 1 93.94 308 TYR A CA 1
ATOM 2328 C C . TYR A 1 308 ? -19.953 -14.555 6.859 1 93.94 308 TYR A C 1
ATOM 2330 O O . TYR A 1 308 ? -20.922 -15.016 6.254 1 93.94 308 TYR A O 1
ATOM 2338 N N . THR A 1 309 ? -19.766 -13.305 6.984 1 93.06 309 THR A N 1
ATOM 2339 C CA . THR A 1 309 ? -20.672 -12.305 6.422 1 93.06 309 THR A CA 1
ATOM 2340 C C . THR A 1 309 ? -20.75 -12.445 4.906 1 93.06 309 THR A C 1
ATOM 2342 O O . THR A 1 309 ? -21.844 -12.398 4.328 1 93.06 309 THR A O 1
ATOM 2345 N N . ILE A 1 310 ? -19.672 -12.625 4.227 1 94.38 310 ILE A N 1
ATOM 2346 C CA . ILE A 1 310 ? -19.594 -12.719 2.773 1 94.38 310 ILE A CA 1
ATOM 2347 C C . ILE A 1 310 ? -20.312 -13.969 2.295 1 94.38 310 ILE A C 1
ATOM 2349 O O . ILE A 1 310 ? -21.016 -13.945 1.283 1 94.38 310 ILE A O 1
ATOM 2353 N N . LYS A 1 311 ? -20.141 -15.039 3.004 1 92.25 311 LYS A N 1
ATOM 2354 C CA . LYS A 1 311 ? -20.781 -16.297 2.646 1 92.25 311 LYS A CA 1
ATOM 2355 C C . LYS A 1 311 ? -22.297 -16.203 2.801 1 92.25 311 LYS A C 1
ATOM 2357 O O . LYS A 1 311 ? -23.047 -16.828 2.047 1 92.25 311 LYS A O 1
ATOM 2362 N N . LYS A 1 312 ? -22.75 -15.43 3.693 1 90 312 LYS A N 1
ATOM 2363 C CA . LYS A 1 312 ? -24.172 -15.344 4.016 1 90 312 LYS A CA 1
ATOM 2364 C C . LYS A 1 312 ? -24.891 -14.375 3.08 1 90 312 LYS A C 1
ATOM 2366 O O . LYS A 1 312 ? -26.094 -14.5 2.852 1 90 312 LYS A O 1
ATOM 2371 N N . CYS A 1 313 ? -24.234 -13.422 2.531 1 84.19 313 CYS A N 1
ATOM 2372 C CA . CYS A 1 313 ? -24.844 -12.352 1.751 1 84.19 313 CYS A CA 1
ATOM 2373 C C . CYS A 1 313 ? -25.484 -12.891 0.477 1 84.19 313 CYS A C 1
ATOM 2375 O O . CYS A 1 313 ? -26.641 -12.578 0.168 1 84.19 313 CYS A O 1
ATOM 2377 N N . PRO A 1 314 ? -24.812 -13.602 -0.452 1 70.56 314 PRO A N 1
ATOM 2378 C CA . PRO A 1 314 ? -25.469 -14.133 -1.653 1 70.56 314 PRO A CA 1
ATOM 2379 C C . PRO A 1 314 ? -26.719 -14.945 -1.337 1 70.56 314 PRO A C 1
ATOM 2381 O O . PRO A 1 314 ? -27.672 -14.938 -2.115 1 70.56 314 PRO A O 1
ATOM 2384 N N . ARG A 1 315 ? -26.766 -15.625 -0.412 1 62.59 315 ARG A N 1
ATOM 2385 C CA . ARG A 1 315 ? -27.906 -16.438 -0.018 1 62.59 315 ARG A CA 1
ATOM 2386 C C . ARG A 1 315 ? -29.141 -15.57 0.253 1 62.59 315 ARG A C 1
ATOM 2388 O O . ARG A 1 315 ? -30.266 -15.961 -0.064 1 62.59 315 ARG A O 1
ATOM 2395 N N . GLU A 1 316 ? -28.781 -14.445 0.646 1 61.12 316 GLU A N 1
ATOM 2396 C CA . GLU A 1 316 ? -29.875 -13.531 0.929 1 61.12 316 GLU A CA 1
ATOM 2397 C C . GLU A 1 316 ? -30.344 -12.828 -0.341 1 61.12 316 GLU A C 1
ATOM 2399 O O . GLU A 1 316 ? -31.516 -12.461 -0.451 1 61.12 316 GLU A O 1
ATOM 2404 N N . ARG A 1 317 ? -29.469 -12.711 -1.3 1 57.66 317 ARG A N 1
ATOM 2405 C CA . ARG A 1 317 ? -29.859 -12.102 -2.564 1 57.66 317 ARG A CA 1
ATOM 2406 C C . ARG A 1 317 ? -30.828 -13.008 -3.328 1 57.66 317 ARG A C 1
ATOM 2408 O O . ARG A 1 317 ? -31.75 -12.523 -3.975 1 57.66 317 ARG A O 1
ATOM 2415 N N . SER A 1 318 ? -30.5 -14.312 -3.336 1 50.59 318 SER A N 1
ATOM 2416 C CA . SER A 1 318 ? -31.375 -15.266 -4.027 1 50.59 318 SER A CA 1
ATOM 2417 C C . SER A 1 318 ? -32.719 -15.391 -3.33 1 50.59 318 SER A C 1
ATOM 2419 O O . SER A 1 318 ? -33.719 -15.766 -3.955 1 50.59 318 SER A O 1
ATOM 2421 N N . THR A 1 319 ? -32.75 -15.141 -2.09 1 45.56 319 THR A N 1
ATOM 2422 C CA . THR A 1 319 ? -34 -15.266 -1.397 1 45.56 319 THR A CA 1
ATOM 2423 C C . THR A 1 319 ? -34.812 -13.984 -1.519 1 45.56 319 THR A C 1
ATOM 2425 O O . THR A 1 319 ? -36.031 -13.961 -1.21 1 45.56 319 THR A O 1
ATOM 2428 N N . GLU A 1 320 ? -34.219 -12.922 -1.818 1 37.72 320 GLU A N 1
ATOM 2429 C CA . GLU A 1 320 ? -35.031 -11.75 -2.082 1 37.72 320 GLU A CA 1
ATOM 2430 C C . GLU A 1 320 ? -35.469 -11.703 -3.541 1 37.72 320 GLU A C 1
ATOM 2432 O O . GLU A 1 320 ? -34.719 -12.055 -4.441 1 37.72 320 GLU A O 1
ATOM 2437 N N . MET B 1 1 ? 7.133 -13.836 30.109 1 42.88 1 MET B N 1
ATOM 2438 C CA . MET B 1 1 ? 7.832 -13.398 28.906 1 42.88 1 MET B CA 1
ATOM 2439 C C . MET B 1 1 ? 8.633 -14.539 28.281 1 42.88 1 MET B C 1
ATOM 2441 O O . MET B 1 1 ? 8.555 -14.773 27.078 1 42.88 1 MET B O 1
ATOM 2445 N N . ILE B 1 2 ? 9.211 -15.164 29.219 1 48.34 2 ILE B N 1
ATOM 2446 C CA . ILE B 1 2 ? 10.125 -16.203 28.734 1 48.34 2 ILE B CA 1
ATOM 2447 C C . ILE B 1 2 ? 9.32 -17.359 28.156 1 48.34 2 ILE B C 1
ATOM 2449 O O . ILE B 1 2 ? 9.664 -17.891 27.094 1 48.34 2 ILE B O 1
ATOM 2453 N N . TYR B 1 3 ? 8.297 -17.578 28.781 1 46 3 TYR B N 1
ATOM 2454 C CA . TYR B 1 3 ? 7.535 -18.734 28.344 1 46 3 TYR B CA 1
ATOM 2455 C C . TYR B 1 3 ? 6.828 -18.453 27.016 1 46 3 TYR B C 1
ATOM 2457 O O . TYR B 1 3 ? 6.738 -19.328 26.156 1 46 3 TYR B O 1
ATOM 2465 N N . TYR B 1 4 ? 6.266 -17.25 26.875 1 51.28 4 TYR B N 1
ATOM 2466 C CA . TYR B 1 4 ? 5.652 -16.875 25.609 1 51.28 4 TYR B CA 1
ATOM 2467 C C . TYR B 1 4 ? 6.676 -16.891 24.484 1 51.28 4 TYR B C 1
ATOM 2469 O O . TYR B 1 4 ? 6.379 -17.359 23.375 1 51.28 4 TYR B O 1
ATOM 2477 N N . PHE B 1 5 ? 7.836 -16.453 24.953 1 56.66 5 PHE B N 1
ATOM 2478 C CA . PHE B 1 5 ? 8.922 -16.531 23.984 1 56.66 5 PHE B CA 1
ATOM 2479 C C . PHE B 1 5 ? 9.242 -17.984 23.656 1 56.66 5 PHE B C 1
ATOM 2481 O O . PHE B 1 5 ? 9.477 -18.328 22.5 1 56.66 5 PHE B O 1
ATOM 2488 N N . ALA B 1 6 ? 9.172 -18.672 24.766 1 57.06 6 ALA B N 1
ATOM 2489 C CA . ALA B 1 6 ? 9.477 -20.094 24.578 1 57.06 6 ALA B CA 1
ATOM 2490 C C . ALA B 1 6 ? 8.43 -20.766 23.703 1 57.06 6 ALA B C 1
ATOM 2492 O O . ALA B 1 6 ? 8.766 -21.562 22.828 1 57.06 6 ALA B O 1
ATOM 2493 N N . LEU B 1 7 ? 7.234 -20.406 23.922 1 59 7 LEU B N 1
ATOM 2494 C CA . LEU B 1 7 ? 6.164 -20.984 23.109 1 59 7 LEU B CA 1
ATOM 2495 C C . LEU B 1 7 ? 6.25 -20.5 21.672 1 59 7 LEU B C 1
ATOM 2497 O O . LEU B 1 7 ? 6.004 -21.281 20.734 1 59 7 LEU B O 1
ATOM 2501 N N . GLY B 1 8 ? 6.57 -19.266 21.531 1 59.78 8 GLY B N 1
ATOM 2502 C CA . GLY B 1 8 ? 6.828 -18.766 20.188 1 59.78 8 GLY B CA 1
ATOM 2503 C C . GLY B 1 8 ? 7.941 -19.531 19.484 1 59.78 8 GLY B C 1
ATOM 2504 O O . GLY B 1 8 ? 7.805 -19.906 18.312 1 59.78 8 GLY B O 1
ATOM 2505 N N . VAL B 1 9 ? 8.938 -19.766 20.328 1 62.22 9 VAL B N 1
ATOM 2506 C CA . VAL B 1 9 ? 10.078 -20.5 19.797 1 62.22 9 VAL B CA 1
ATOM 2507 C C . VAL B 1 9 ? 9.648 -21.906 19.422 1 62.22 9 VAL B C 1
ATOM 2509 O O . VAL B 1 9 ? 10.031 -22.438 18.375 1 62.22 9 VAL B O 1
ATOM 2512 N N . ILE B 1 10 ? 8.859 -22.469 20.234 1 61.56 10 ILE B N 1
ATOM 2513 C CA . ILE B 1 10 ? 8.391 -23.828 19.969 1 61.56 10 ILE B CA 1
ATOM 2514 C C . ILE B 1 10 ? 7.508 -23.828 18.719 1 61.56 10 ILE B C 1
ATOM 2516 O O . ILE B 1 10 ? 7.656 -24.688 17.859 1 61.56 10 ILE B O 1
ATOM 2520 N N . CYS B 1 11 ? 6.66 -22.922 18.641 1 60.59 11 CYS B N 1
ATOM 2521 C CA . CYS B 1 11 ? 5.77 -22.859 17.484 1 60.59 11 CYS B CA 1
ATOM 2522 C C . CYS B 1 11 ? 6.559 -22.656 16.203 1 60.59 11 CYS B C 1
ATOM 2524 O O . CYS B 1 11 ? 6.266 -23.281 15.188 1 60.59 11 CYS B O 1
ATOM 2526 N N . VAL B 1 12 ? 7.512 -21.828 16.375 1 61.91 12 VAL B N 1
ATOM 2527 C CA . VAL B 1 12 ? 8.398 -21.625 15.227 1 61.91 12 VAL B CA 1
ATOM 2528 C C . VAL B 1 12 ? 9.094 -22.938 14.875 1 61.91 12 VAL B C 1
ATOM 2530 O O . VAL B 1 12 ? 9.164 -23.312 13.695 1 61.91 12 VAL B O 1
ATOM 2533 N N . ALA B 1 13 ? 9.578 -23.484 15.891 1 60.06 13 ALA B N 1
ATOM 2534 C CA . ALA B 1 13 ? 10.281 -24.75 15.68 1 60.06 13 ALA B CA 1
ATOM 2535 C C . ALA B 1 13 ? 9.359 -25.781 15.047 1 60.06 13 ALA B C 1
ATOM 2537 O O . ALA B 1 13 ? 9.742 -26.484 14.109 1 60.06 13 ALA B O 1
ATOM 2538 N N . VAL B 1 14 ? 8.203 -25.859 15.453 1 57.88 14 VAL B N 1
ATOM 2539 C CA . VAL B 1 14 ? 7.23 -26.828 14.938 1 57.88 14 VAL B CA 1
ATOM 2540 C C . VAL B 1 14 ? 6.859 -26.453 13.5 1 57.88 14 VAL B C 1
ATOM 2542 O O . VAL B 1 14 ? 6.77 -27.328 12.633 1 57.88 14 VAL B O 1
ATOM 2545 N N . SER B 1 15 ? 6.656 -25.203 13.242 1 59.81 15 SER B N 1
ATOM 2546 C CA . SER B 1 15 ? 6.324 -24.766 11.891 1 59.81 15 SER B CA 1
ATOM 2547 C C . SER B 1 15 ? 7.441 -25.094 10.914 1 59.81 15 SER B C 1
ATOM 2549 O O . SER B 1 15 ? 7.176 -25.469 9.766 1 59.81 15 SER B O 1
ATOM 2551 N N . LEU B 1 16 ? 8.555 -24.891 11.438 1 57.62 16 LEU B N 1
ATOM 2552 C CA . LEU B 1 16 ? 9.711 -25.188 10.602 1 57.62 16 LEU B CA 1
ATOM 2553 C C . LEU B 1 16 ? 9.844 -26.688 10.375 1 57.62 16 LEU B C 1
ATOM 2555 O O . LEU B 1 16 ? 10.266 -27.125 9.297 1 57.62 16 LEU B O 1
ATOM 2559 N N . LEU B 1 17 ? 9.508 -27.344 11.367 1 52.84 17 LEU B N 1
ATOM 2560 C CA . LEU B 1 17 ? 9.648 -28.797 11.289 1 52.84 17 LEU B CA 1
ATOM 2561 C C . LEU B 1 17 ? 8.508 -29.406 10.5 1 52.84 17 LEU B C 1
ATOM 2563 O O . LEU B 1 17 ? 8.688 -30.422 9.828 1 52.84 17 LEU B O 1
ATOM 2567 N N . TYR B 1 18 ? 7.359 -28.859 10.641 1 52.59 18 TYR B N 1
ATOM 2568 C CA . TYR B 1 18 ? 6.207 -29.469 9.984 1 52.59 18 TYR B CA 1
ATOM 2569 C C . TYR B 1 18 ? 6.078 -28.969 8.547 1 52.59 18 TYR B C 1
ATOM 2571 O O . TYR B 1 18 ? 5.059 -29.203 7.895 1 52.59 18 TYR B O 1
ATOM 2579 N N . ARG B 1 19 ? 7.055 -28.25 8.188 1 55.78 19 ARG B N 1
ATOM 2580 C CA . ARG B 1 19 ? 6.996 -27.859 6.781 1 55.78 19 ARG B CA 1
ATOM 2581 C C . ARG B 1 19 ? 7.164 -29.078 5.871 1 55.78 19 ARG B C 1
ATOM 2583 O O . ARG B 1 19 ? 8.281 -29.547 5.664 1 55.78 19 ARG B O 1
ATOM 2590 N N . LYS B 1 20 ? 6.129 -30 5.906 1 50.69 20 LYS B N 1
ATOM 2591 C CA . LYS B 1 20 ? 6.168 -31.141 4.996 1 50.69 20 LYS B CA 1
ATOM 2592 C C . LYS B 1 20 ? 6.324 -30.672 3.547 1 50.69 20 LYS B C 1
ATOM 2594 O O . LYS B 1 20 ? 5.547 -29.844 3.066 1 50.69 20 LYS B O 1
ATOM 2599 N N . GLY B 1 21 ? 7.477 -30.781 3.062 1 59.03 21 GLY B N 1
ATOM 2600 C CA . GLY B 1 21 ? 7.84 -30.688 1.657 1 59.03 21 GLY B CA 1
ATOM 2601 C C . GLY B 1 21 ? 6.902 -31.453 0.744 1 59.03 21 GLY B C 1
ATOM 2602 O O . GLY B 1 21 ? 7.047 -32.656 0.576 1 59.03 21 GLY B O 1
ATOM 2603 N N . ARG B 1 22 ? 5.648 -30.828 0.466 1 66 22 ARG B N 1
ATOM 2604 C CA . ARG B 1 22 ? 4.742 -31.484 -0.469 1 66 22 ARG B CA 1
ATOM 2605 C C . ARG B 1 22 ? 5.285 -31.422 -1.893 1 66 22 ARG B C 1
ATOM 2607 O O . ARG B 1 22 ? 5.809 -30.391 -2.318 1 66 22 ARG B O 1
ATOM 2614 N N . THR B 1 23 ? 5.445 -32.594 -2.346 1 75.94 23 THR B N 1
ATOM 2615 C CA . THR B 1 23 ? 5.762 -32.656 -3.77 1 75.94 23 THR B CA 1
ATOM 2616 C C . THR B 1 23 ? 4.512 -32.406 -4.609 1 75.94 23 THR B C 1
ATOM 2618 O O . THR B 1 23 ? 3.471 -33.031 -4.375 1 75.94 23 THR B O 1
ATOM 2621 N N . PHE B 1 24 ? 4.652 -31.344 -5.422 1 89.69 24 PHE B N 1
ATOM 2622 C CA . PHE B 1 24 ? 3.502 -31 -6.246 1 89.69 24 PHE B CA 1
ATOM 2623 C C . PHE B 1 24 ? 3.684 -31.516 -7.668 1 89.69 24 PHE B C 1
ATOM 2625 O O . PHE B 1 24 ? 4.801 -31.531 -8.188 1 89.69 24 PHE B O 1
ATOM 2632 N N . ASN B 1 25 ? 2.67 -32.094 -8.125 1 92.19 25 ASN B N 1
ATOM 2633 C CA . ASN B 1 25 ? 2.555 -32.438 -9.539 1 92.19 25 ASN B CA 1
ATOM 2634 C C . ASN B 1 25 ? 1.548 -31.531 -10.25 1 92.19 25 ASN B C 1
ATOM 2636 O O . ASN B 1 25 ? 0.361 -31.547 -9.922 1 92.19 25 ASN B O 1
ATOM 2640 N N . LEU B 1 26 ? 2.057 -30.781 -11.281 1 96.75 26 LEU B N 1
ATOM 2641 C CA . LEU B 1 26 ? 1.211 -29.797 -11.961 1 96.75 26 LEU B CA 1
ATOM 2642 C C . LEU B 1 26 ? 0.823 -30.297 -13.352 1 96.75 26 LEU B C 1
ATOM 2644 O O . LEU B 1 26 ? 0.578 -29.5 -14.258 1 96.75 26 LEU B O 1
ATOM 2648 N N . LYS B 1 27 ? 0.797 -31.641 -13.367 1 94.06 27 LYS B N 1
ATOM 2649 C CA . LYS B 1 27 ? 0.327 -32.219 -14.625 1 94.06 27 LYS B CA 1
ATOM 2650 C C . LYS B 1 27 ? -1.078 -31.719 -14.961 1 94.06 27 LYS B C 1
ATOM 2652 O O . LYS B 1 27 ? -1.963 -31.719 -14.102 1 94.06 27 LYS B O 1
ATOM 2657 N N . ASN B 1 28 ? -1.359 -31.172 -16.094 1 90.38 28 ASN B N 1
ATOM 2658 C CA . ASN B 1 28 ? -2.627 -30.688 -16.625 1 90.38 28 ASN B CA 1
ATOM 2659 C C . ASN B 1 28 ? -2.939 -29.266 -16.141 1 90.38 28 ASN B C 1
ATOM 2661 O O . ASN B 1 28 ? -3.986 -28.703 -16.469 1 90.38 28 ASN B O 1
ATOM 2665 N N . ASP B 1 29 ? -2.104 -28.781 -15.219 1 97.56 29 ASP B N 1
ATOM 2666 C CA . ASP B 1 29 ? -2.262 -27.375 -14.836 1 97.56 29 ASP B CA 1
ATOM 2667 C C . ASP B 1 29 ? -1.71 -26.453 -15.914 1 97.56 29 ASP B C 1
ATOM 2669 O O . ASP B 1 29 ? -0.878 -26.859 -16.719 1 97.56 29 ASP B O 1
ATOM 2673 N N . HIS B 1 30 ? -2.252 -25.344 -15.961 1 98.88 30 HIS B N 1
ATOM 2674 C CA . HIS B 1 30 ? -1.801 -24.281 -16.859 1 98.88 30 HIS B CA 1
ATOM 2675 C C . HIS B 1 30 ? -1.4 -23.031 -16.078 1 98.88 30 HIS B C 1
ATOM 2677 O O . HIS B 1 30 ? -2.242 -22.391 -15.438 1 98.88 30 HIS B O 1
ATOM 2683 N N . CYS B 1 31 ? -0.115 -22.75 -16.094 1 98.88 31 CYS B N 1
ATOM 2684 C CA . CYS B 1 31 ? 0.457 -21.625 -15.359 1 98.88 31 CYS B CA 1
ATOM 2685 C C . CYS B 1 31 ? 0.74 -20.453 -16.297 1 98.88 31 CYS B C 1
ATOM 2687 O O . CYS B 1 31 ? 1.523 -20.578 -17.234 1 98.88 31 CYS B O 1
ATOM 2689 N N . LEU B 1 32 ? 0.038 -19.344 -16.062 1 98.94 32 LEU B N 1
ATOM 2690 C CA . LEU B 1 32 ? 0.315 -18.109 -16.797 1 98.94 32 LEU B CA 1
ATOM 2691 C C . LEU B 1 32 ? 1.178 -17.172 -15.953 1 98.94 32 LEU B C 1
ATOM 2693 O O . LEU B 1 32 ? 0.847 -16.875 -14.805 1 98.94 32 LEU B O 1
ATOM 2697 N N . VAL B 1 33 ? 2.301 -16.734 -16.516 1 98.94 33 VAL B N 1
ATOM 2698 C CA . VAL B 1 33 ? 3.246 -15.875 -15.805 1 98.94 33 VAL B CA 1
ATOM 2699 C C . VAL B 1 33 ? 3.471 -14.586 -16.594 1 98.94 33 VAL B C 1
ATOM 2701 O O . VAL B 1 33 ? 3.988 -14.617 -17.719 1 98.94 33 VAL B O 1
ATOM 2704 N N . THR B 1 34 ? 3.068 -13.453 -16.031 1 98.69 34 THR B N 1
ATOM 2705 C CA . THR B 1 34 ? 3.5 -12.188 -16.609 1 98.69 34 THR B CA 1
ATOM 2706 C C . THR B 1 34 ? 4.93 -11.859 -16.188 1 98.69 34 THR B C 1
ATOM 2708 O O . THR B 1 34 ? 5.367 -12.242 -15.109 1 98.69 34 THR B O 1
ATOM 2711 N N . GLY B 1 35 ? 5.629 -11.148 -17.062 1 98.19 35 GLY B N 1
ATOM 2712 C CA . GLY B 1 35 ? 7.043 -10.961 -16.797 1 98.19 35 GLY B CA 1
ATOM 2713 C C . GLY B 1 35 ? 7.84 -12.242 -16.844 1 98.19 35 GLY B C 1
ATOM 2714 O O . GLY B 1 35 ? 8.82 -12.406 -16.125 1 98.19 35 GLY B O 1
ATOM 2715 N N . GLY B 1 36 ? 7.391 -13.164 -17.641 1 98.56 36 GLY B N 1
ATOM 2716 C CA . GLY B 1 36 ? 7.957 -14.5 -17.656 1 98.56 36 GLY B CA 1
ATOM 2717 C C . GLY B 1 36 ? 9.18 -14.625 -18.531 1 98.56 36 GLY B C 1
ATOM 2718 O O . GLY B 1 36 ? 9.727 -15.719 -18.703 1 98.56 36 GLY B O 1
ATOM 2719 N N . SER B 1 37 ? 9.68 -13.5 -19.094 1 98.25 37 SER B N 1
ATOM 2720 C CA . SER B 1 37 ? 10.789 -13.578 -20.031 1 98.25 37 SER B CA 1
ATOM 2721 C C . SER B 1 37 ? 12.125 -13.43 -19.328 1 98.25 37 SER B C 1
ATOM 2723 O O . SER B 1 37 ? 13.18 -13.633 -19.938 1 98.25 37 SER B O 1
ATOM 2725 N N . SER B 1 38 ? 12.117 -13.055 -18.031 1 97.19 38 SER B N 1
ATOM 2726 C CA . SER B 1 38 ? 13.383 -12.867 -17.312 1 97.19 38 SER B CA 1
ATOM 2727 C C . SER B 1 38 ? 13.18 -12.945 -15.805 1 97.19 38 SER B C 1
ATOM 2729 O O . SER B 1 38 ? 12.039 -13.016 -15.328 1 97.19 38 SER B O 1
ATOM 2731 N N . GLY B 1 39 ? 14.281 -13.125 -15.125 1 97.5 39 GLY B N 1
ATOM 2732 C CA . GLY B 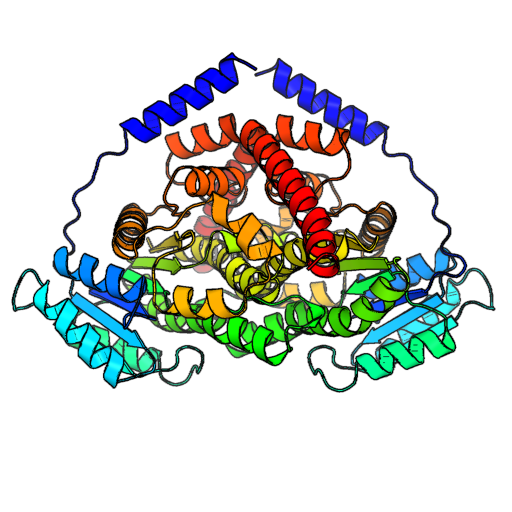1 39 ? 14.305 -12.969 -13.68 1 97.5 39 GLY B CA 1
ATOM 2733 C C . GLY B 1 39 ? 13.438 -13.984 -12.953 1 97.5 39 GLY B C 1
ATOM 2734 O O . GLY B 1 39 ? 13.492 -15.18 -13.266 1 97.5 39 GLY B O 1
ATOM 2735 N N . ILE B 1 40 ? 12.719 -13.516 -11.938 1 98.25 40 ILE B N 1
ATOM 2736 C CA . ILE B 1 40 ? 11.891 -14.359 -11.086 1 98.25 40 ILE B CA 1
ATOM 2737 C C . ILE B 1 40 ? 10.781 -15 -11.914 1 98.25 40 ILE B C 1
ATOM 2739 O O . ILE B 1 40 ? 10.477 -16.188 -11.75 1 98.25 40 ILE B O 1
ATOM 2743 N N . GLY B 1 41 ? 10.172 -14.211 -12.836 1 98.81 41 GLY B N 1
ATOM 2744 C CA . GLY B 1 41 ? 9.109 -14.734 -13.68 1 98.81 41 GLY B CA 1
ATOM 2745 C C . GLY B 1 41 ? 9.547 -15.914 -14.531 1 98.81 41 GLY B C 1
ATOM 2746 O O . GLY B 1 41 ? 8.844 -16.922 -14.617 1 98.81 41 GLY B O 1
ATOM 2747 N N . LEU B 1 42 ? 10.68 -15.766 -15.117 1 98.88 42 LEU B N 1
ATOM 2748 C CA . LEU B 1 42 ? 11.219 -16.859 -15.922 1 98.88 42 LEU B CA 1
ATOM 2749 C C . LEU B 1 42 ? 11.516 -18.078 -15.055 1 98.88 42 LEU B C 1
ATOM 2751 O O . LEU B 1 42 ? 11.219 -19.203 -15.445 1 98.88 42 LEU B O 1
ATOM 2755 N N . ALA B 1 43 ? 12.094 -17.828 -13.906 1 98.81 43 ALA B N 1
ATOM 2756 C CA . ALA B 1 43 ? 12.414 -18.922 -13 1 98.81 43 ALA B CA 1
ATOM 2757 C C . ALA B 1 43 ? 11.156 -19.656 -12.555 1 98.81 43 ALA B C 1
ATOM 2759 O O . ALA B 1 43 ? 11.156 -20.891 -12.43 1 98.81 43 ALA B O 1
ATOM 2760 N N . ILE B 1 44 ? 10.086 -18.938 -12.32 1 98.88 44 ILE B N 1
ATOM 2761 C CA . ILE B 1 44 ? 8.82 -19.547 -11.93 1 98.88 44 ILE B CA 1
ATOM 2762 C C . ILE B 1 44 ? 8.266 -20.391 -13.086 1 98.88 44 ILE B C 1
ATOM 2764 O O . ILE B 1 44 ? 7.797 -21.5 -12.883 1 98.88 44 ILE B O 1
ATOM 2768 N N . ALA B 1 45 ? 8.312 -19.812 -14.266 1 98.88 45 ALA B N 1
ATOM 2769 C CA . ALA B 1 45 ? 7.836 -20.531 -15.445 1 98.88 45 ALA B CA 1
ATOM 2770 C C . ALA B 1 45 ? 8.594 -21.844 -15.641 1 98.88 45 ALA B C 1
ATOM 2772 O O . ALA B 1 45 ? 7.984 -22.875 -15.922 1 98.88 45 ALA B O 1
ATOM 2773 N N . ILE B 1 46 ? 9.906 -21.766 -15.469 1 98.81 46 ILE B N 1
ATOM 2774 C CA . ILE B 1 46 ? 10.75 -22.938 -15.609 1 98.81 46 ILE B CA 1
ATOM 2775 C C . ILE B 1 46 ? 10.367 -23.969 -14.539 1 98.81 46 ILE B C 1
ATOM 2777 O O . ILE B 1 46 ? 10.211 -25.156 -14.844 1 98.81 46 ILE B O 1
ATOM 2781 N N . GLN B 1 47 ? 10.211 -23.531 -13.336 1 98.25 47 GLN B N 1
ATOM 2782 C CA . GLN B 1 47 ? 9.859 -24.422 -12.242 1 98.25 47 GLN B CA 1
ATOM 2783 C C . GLN B 1 47 ? 8.5 -25.078 -12.484 1 98.25 47 GLN B C 1
ATOM 2785 O O . GLN B 1 47 ? 8.32 -26.266 -12.227 1 98.25 47 GLN B O 1
ATOM 2790 N N . ALA B 1 48 ? 7.539 -24.344 -12.953 1 98.62 48 ALA B N 1
ATOM 2791 C CA . ALA B 1 48 ? 6.215 -24.875 -13.266 1 98.62 48 ALA B CA 1
ATOM 2792 C C . ALA B 1 48 ? 6.293 -25.953 -14.344 1 98.62 48 ALA B C 1
ATOM 2794 O O . ALA B 1 48 ? 5.645 -27 -14.242 1 98.62 48 ALA B O 1
ATOM 2795 N N . ALA B 1 49 ? 7.074 -25.672 -15.352 1 98.38 49 ALA B N 1
ATOM 2796 C CA . ALA B 1 49 ? 7.262 -26.641 -16.422 1 98.38 49 ALA B CA 1
ATOM 2797 C C . ALA B 1 49 ? 7.898 -27.938 -15.906 1 98.38 49 ALA B C 1
ATOM 2799 O O . ALA B 1 49 ? 7.48 -29.031 -16.281 1 98.38 49 ALA B O 1
ATOM 2800 N N . LYS B 1 50 ? 8.891 -27.734 -15.016 1 97.38 50 LYS B N 1
ATOM 2801 C CA . LYS B 1 50 ? 9.562 -28.875 -14.414 1 97.38 50 LYS B CA 1
ATOM 2802 C C . LYS B 1 50 ? 8.586 -29.75 -13.625 1 97.38 50 LYS B C 1
ATOM 2804 O O . LYS B 1 50 ? 8.781 -30.953 -13.484 1 97.38 50 LYS B O 1
ATOM 2809 N N . MET B 1 51 ? 7.539 -29.109 -13.195 1 97.38 51 MET B N 1
ATOM 2810 C CA . MET B 1 51 ? 6.555 -29.812 -12.383 1 97.38 51 MET B CA 1
ATOM 2811 C C . MET B 1 51 ? 5.438 -30.391 -13.25 1 97.38 51 MET B C 1
ATOM 2813 O O . MET B 1 51 ? 4.504 -31.016 -12.742 1 97.38 51 MET B O 1
ATOM 2817 N N . GLY B 1 52 ? 5.492 -30.125 -14.562 1 98 52 GLY B N 1
ATOM 2818 C CA . GLY B 1 52 ? 4.598 -30.797 -15.484 1 98 52 GLY B CA 1
ATOM 2819 C C . GLY B 1 52 ? 3.516 -29.891 -16.047 1 98 52 GLY B C 1
ATOM 2820 O O . GLY B 1 52 ? 2.691 -30.312 -16.844 1 98 52 GLY B O 1
ATOM 2821 N N . ALA B 1 53 ? 3.547 -28.641 -15.727 1 98.62 53 ALA B N 1
ATOM 2822 C CA . ALA B 1 53 ? 2.479 -27.719 -16.125 1 98.62 53 ALA B CA 1
ATOM 2823 C C . ALA B 1 53 ? 2.658 -27.281 -17.578 1 98.62 53 ALA B C 1
ATOM 2825 O O . ALA B 1 53 ? 3.783 -27.203 -18.078 1 98.62 53 ALA B O 1
ATOM 2826 N N . ASN B 1 54 ? 1.516 -27.016 -18.25 1 98.81 54 ASN B N 1
ATOM 2827 C CA . ASN B 1 54 ? 1.57 -26.078 -19.375 1 98.81 54 ASN B CA 1
ATOM 2828 C C . ASN B 1 54 ? 1.905 -24.672 -18.906 1 98.81 54 ASN B C 1
ATOM 2830 O O . ASN B 1 54 ? 1.52 -24.266 -17.797 1 98.81 54 ASN B O 1
ATOM 2834 N N . VAL B 1 55 ? 2.662 -23.953 -19.766 1 98.88 55 VAL B N 1
ATOM 2835 C CA . VAL B 1 55 ? 3.137 -22.656 -19.328 1 98.88 55 VAL B CA 1
ATOM 2836 C C . VAL B 1 55 ? 2.883 -21.609 -20.406 1 98.88 55 VAL B C 1
ATOM 2838 O O . VAL B 1 55 ? 3.172 -21.844 -21.594 1 98.88 55 VAL B O 1
ATOM 2841 N N . THR B 1 56 ? 2.279 -20.5 -20.047 1 98.94 56 THR B N 1
ATOM 2842 C CA . THR B 1 56 ? 2.186 -19.312 -20.891 1 98.94 56 THR B CA 1
ATOM 2843 C C . THR B 1 56 ? 2.928 -18.141 -20.234 1 98.94 56 THR B C 1
ATOM 2845 O O . THR B 1 56 ? 2.693 -17.812 -19.078 1 98.94 56 THR B O 1
ATOM 2848 N N . ILE B 1 57 ? 3.828 -17.547 -21.031 1 98.88 57 ILE B N 1
ATOM 2849 C CA . ILE B 1 57 ? 4.504 -16.359 -20.516 1 98.88 57 ILE B CA 1
ATOM 2850 C C . ILE B 1 57 ? 4.129 -15.141 -21.359 1 98.88 57 ILE B C 1
ATOM 2852 O O . ILE B 1 57 ? 3.939 -15.25 -22.562 1 98.88 57 ILE B O 1
ATOM 2856 N N . VAL B 1 58 ? 3.938 -14.016 -20.672 1 98.38 58 VAL B N 1
ATOM 2857 C CA . VAL B 1 58 ? 3.598 -12.742 -21.297 1 98.38 58 VAL B CA 1
ATOM 2858 C C . VAL B 1 58 ? 4.652 -11.695 -20.938 1 98.38 58 VAL B C 1
ATOM 2860 O O . VAL B 1 58 ? 5.027 -11.547 -19.766 1 98.38 58 VAL B O 1
ATOM 2863 N N . ALA B 1 59 ? 5.199 -11.008 -21.859 1 97.75 59 ALA B N 1
ATOM 2864 C CA . ALA B 1 59 ? 6.148 -9.906 -21.703 1 97.75 59 ALA B CA 1
ATOM 2865 C C . ALA B 1 59 ? 6.129 -8.984 -22.922 1 97.75 59 ALA B C 1
ATOM 2867 O O . ALA B 1 59 ? 5.418 -9.25 -23.891 1 97.75 59 ALA B O 1
ATOM 2868 N N . ARG B 1 60 ? 6.871 -7.969 -22.922 1 95.19 60 ARG B N 1
ATOM 2869 C CA . ARG B 1 60 ? 6.793 -6.953 -23.969 1 95.19 60 ARG B CA 1
ATOM 2870 C C . ARG B 1 60 ? 7.633 -7.352 -25.188 1 95.19 60 ARG B C 1
ATOM 2872 O O . ARG B 1 60 ? 7.215 -7.152 -26.328 1 95.19 60 ARG B O 1
ATOM 2879 N N . SER B 1 61 ? 8.828 -7.891 -24.922 1 96.88 61 SER B N 1
ATOM 2880 C CA . SER B 1 61 ? 9.789 -8.141 -25.984 1 96.88 61 SER B CA 1
ATOM 2881 C C . SER B 1 61 ? 9.641 -9.547 -26.547 1 96.88 61 SER B C 1
ATOM 2883 O O . SER B 1 61 ? 9.914 -10.531 -25.859 1 96.88 61 SER B O 1
ATOM 2885 N N . GLN B 1 62 ? 9.352 -9.594 -27.875 1 97.94 62 GLN B N 1
ATOM 2886 C CA . GLN B 1 62 ? 9.219 -10.906 -28.5 1 97.94 62 GLN B CA 1
ATOM 2887 C C . GLN B 1 62 ? 10.555 -11.648 -28.5 1 97.94 62 GLN B C 1
ATOM 2889 O O . GLN B 1 62 ? 10.586 -12.867 -28.328 1 97.94 62 GLN B O 1
ATOM 2894 N N . GLU B 1 63 ? 11.609 -10.922 -28.672 1 98.38 63 GLU B N 1
ATOM 2895 C CA . GLU B 1 63 ? 12.938 -11.531 -28.688 1 98.38 63 GLU B CA 1
ATOM 2896 C C . GLU B 1 63 ? 13.242 -12.211 -27.359 1 98.38 63 GLU B C 1
ATOM 2898 O O . GLU B 1 63 ? 13.695 -13.359 -27.328 1 98.38 63 GLU B O 1
ATOM 2903 N N . ARG B 1 64 ? 12.977 -11.562 -26.25 1 98.19 64 ARG B N 1
ATOM 2904 C CA . ARG B 1 64 ? 13.211 -12.117 -24.922 1 98.19 64 ARG B CA 1
ATOM 2905 C C . ARG B 1 64 ? 12.266 -13.281 -24.656 1 98.19 64 ARG B C 1
ATOM 2907 O O . ARG B 1 64 ? 12.641 -14.25 -23.984 1 98.19 64 ARG B O 1
ATOM 2914 N N . LEU B 1 65 ? 11.094 -13.156 -25.203 1 98.75 65 LEU B N 1
ATOM 2915 C CA . LEU B 1 65 ? 10.117 -14.227 -25.047 1 98.75 65 LEU B CA 1
ATOM 2916 C C . LEU B 1 65 ? 10.578 -15.492 -25.766 1 98.75 65 LEU B C 1
ATOM 2918 O O . LEU B 1 65 ? 10.445 -16.594 -25.234 1 98.75 65 LEU B O 1
ATOM 2922 N N . ASP B 1 66 ? 11.078 -15.32 -26.953 1 98.62 66 ASP B N 1
ATOM 2923 C CA . ASP B 1 66 ? 11.555 -16.469 -27.719 1 98.62 66 ASP B CA 1
ATOM 2924 C C . ASP B 1 66 ? 12.703 -17.172 -27 1 98.62 66 ASP B C 1
ATOM 2926 O O . ASP B 1 66 ? 12.727 -18.406 -26.922 1 98.62 66 ASP B O 1
ATOM 2930 N N . ALA B 1 67 ? 13.625 -16.375 -26.484 1 98.69 67 ALA B N 1
ATOM 2931 C CA . ALA B 1 67 ? 14.734 -16.953 -25.734 1 98.69 67 ALA B CA 1
ATOM 2932 C C . ALA B 1 67 ? 14.242 -17.672 -24.484 1 98.69 67 ALA B C 1
ATOM 2934 O O . ALA B 1 67 ? 14.719 -18.766 -24.156 1 98.69 67 ALA B O 1
ATOM 2935 N N . ALA B 1 68 ? 13.305 -17.109 -23.797 1 98.81 68 ALA B N 1
ATOM 2936 C CA . ALA B 1 68 ? 12.727 -17.703 -22.594 1 98.81 68 ALA B CA 1
ATOM 2937 C C . ALA B 1 68 ? 11.992 -19 -22.922 1 98.81 68 ALA B C 1
ATOM 2939 O O . ALA B 1 68 ? 12.086 -19.969 -22.172 1 98.81 68 ALA B O 1
ATOM 2940 N N . LYS B 1 69 ? 11.242 -18.953 -23.984 1 98.81 69 LYS B N 1
ATOM 2941 C CA . LYS B 1 69 ? 10.523 -20.141 -24.406 1 98.81 69 LYS B CA 1
ATOM 2942 C C . LYS B 1 69 ? 11.484 -21.328 -24.594 1 98.81 69 LYS B C 1
ATOM 2944 O O . LYS B 1 69 ? 11.18 -22.453 -24.188 1 98.81 69 LYS B O 1
ATOM 2949 N N . GLY B 1 70 ? 12.609 -21.047 -25.25 1 98.56 70 GLY B N 1
ATOM 2950 C CA . GLY B 1 70 ? 13.609 -22.094 -25.422 1 98.56 70 GLY B CA 1
ATOM 2951 C C . GLY B 1 70 ? 14.086 -22.688 -24.109 1 98.56 70 GLY B C 1
ATOM 2952 O O . GLY B 1 70 ? 14.195 -23.906 -23.969 1 98.56 70 GLY B O 1
ATOM 2953 N N . LYS B 1 71 ? 14.344 -21.828 -23.141 1 98.69 71 LYS B N 1
ATOM 2954 C CA . LYS B 1 71 ? 14.805 -22.281 -21.828 1 98.69 71 LYS B CA 1
ATOM 2955 C C . LYS B 1 71 ? 13.734 -23.109 -21.125 1 98.69 71 LYS B C 1
ATOM 2957 O O . LYS B 1 71 ? 14.031 -24.125 -20.5 1 98.69 71 LYS B O 1
ATOM 2962 N N . ILE B 1 72 ? 12.492 -22.719 -21.234 1 98.81 72 ILE B N 1
ATOM 2963 C CA . ILE B 1 72 ? 11.383 -23.406 -20.578 1 98.81 72 ILE B CA 1
ATOM 2964 C C . ILE B 1 72 ? 11.172 -24.766 -21.25 1 98.81 72 ILE B C 1
ATOM 2966 O O . ILE B 1 72 ? 10.992 -25.781 -20.562 1 98.81 72 ILE B O 1
ATOM 2970 N N . CYS B 1 73 ? 11.219 -24.828 -22.578 1 98.38 73 CYS B N 1
ATOM 2971 C CA . CYS B 1 73 ? 10.992 -26.062 -23.344 1 98.38 73 CYS B CA 1
ATOM 2972 C C . CYS B 1 73 ? 12.039 -27.109 -22.984 1 98.38 73 CYS B C 1
ATOM 2974 O O . CYS B 1 73 ? 11.758 -28.312 -23.031 1 98.38 73 CYS B O 1
ATOM 2976 N N . SER B 1 74 ? 13.211 -26.625 -22.625 1 97.88 74 SER B N 1
ATOM 2977 C CA . SER B 1 74 ? 14.289 -27.562 -22.297 1 97.88 74 SER B CA 1
ATOM 2978 C C . SER B 1 74 ? 14.062 -28.219 -20.938 1 97.88 74 SER B C 1
ATOM 2980 O O . SER B 1 74 ? 14.719 -29.203 -20.594 1 97.88 74 SER B O 1
ATOM 2982 N N . GLU B 1 75 ? 13.094 -27.719 -20.172 1 97.5 75 GLU B N 1
ATOM 2983 C CA . GLU B 1 75 ? 12.914 -28.188 -18.812 1 97.5 75 GLU B CA 1
ATOM 2984 C C . GLU B 1 75 ? 11.57 -28.891 -18.641 1 97.5 75 GLU B C 1
ATOM 2986 O O . GLU B 1 75 ? 11.195 -29.266 -17.516 1 97.5 75 GLU B O 1
ATOM 2991 N N . VAL B 1 76 ? 10.789 -29.078 -19.719 1 96.69 76 VAL B N 1
ATOM 2992 C CA . VAL B 1 76 ? 9.477 -29.719 -19.625 1 96.69 76 VAL B CA 1
ATOM 2993 C C . VAL B 1 76 ? 9.641 -31.188 -19.297 1 96.69 76 VAL B C 1
ATOM 2995 O O . VAL B 1 76 ? 10.664 -31.797 -19.625 1 96.69 76 VAL B O 1
ATOM 2998 N N . GLN B 1 77 ? 8.672 -31.766 -18.688 1 94.94 77 GLN B N 1
ATOM 2999 C CA . GLN B 1 77 ? 8.672 -33.156 -18.312 1 94.94 77 GLN B CA 1
ATOM 3000 C C . GLN B 1 77 ? 8.312 -34.062 -19.484 1 94.94 77 GLN B C 1
ATOM 3002 O O . GLN B 1 77 ? 8.781 -35.188 -19.594 1 94.94 77 GLN B O 1
ATOM 3007 N N . ASN B 1 78 ? 7.367 -33.562 -20.281 1 92.12 78 ASN B N 1
ATOM 3008 C CA . ASN B 1 78 ? 6.875 -34.344 -21.406 1 92.12 78 ASN B CA 1
ATOM 3009 C C . ASN B 1 78 ? 6.629 -33.469 -22.641 1 92.12 78 ASN B C 1
ATOM 3011 O O . ASN B 1 78 ? 6.297 -32.281 -22.5 1 92.12 78 ASN B O 1
ATOM 3015 N N . SER B 1 79 ? 6.699 -34.094 -23.781 1 91.31 79 SER B N 1
ATOM 3016 C CA . SER B 1 79 ? 6.617 -33.344 -25.047 1 91.31 79 SER B CA 1
ATOM 3017 C C . SER B 1 79 ? 5.211 -32.812 -25.297 1 91.31 79 SER B C 1
ATOM 3019 O O . SER B 1 79 ? 5.004 -31.969 -26.156 1 91.31 79 SER B O 1
ATOM 3021 N N . GLN B 1 80 ? 4.289 -33.25 -24.531 1 95.12 80 GLN B N 1
ATOM 3022 C CA . GLN B 1 80 ? 2.908 -32.844 -24.734 1 95.12 80 GLN B CA 1
ATOM 3023 C C . GLN B 1 80 ? 2.643 -31.5 -24.031 1 95.12 80 GLN B C 1
ATOM 3025 O O . GLN B 1 80 ? 1.633 -30.844 -24.297 1 95.12 80 GLN B O 1
ATOM 3030 N N . GLN B 1 81 ? 3.549 -31.141 -23.109 1 97.94 81 GLN B N 1
ATOM 3031 C CA . GLN B 1 81 ? 3.395 -29.859 -22.422 1 97.94 81 GLN B CA 1
ATOM 3032 C C . GLN B 1 81 ? 3.469 -28.703 -23.406 1 97.94 81 GLN B C 1
ATOM 3034 O O . GLN B 1 81 ? 4.289 -28.703 -24.328 1 97.94 81 GLN B O 1
ATOM 3039 N N . LYS B 1 82 ? 2.564 -27.75 -23.234 1 98.5 82 LYS B N 1
ATOM 3040 C CA . LYS B 1 82 ? 2.543 -26.562 -24.078 1 98.5 82 LYS B CA 1
ATOM 3041 C C . LYS B 1 82 ? 3.287 -25.406 -23.422 1 98.5 82 LYS B C 1
ATOM 3043 O O . LYS B 1 82 ? 3.16 -25.188 -22.219 1 98.5 82 LYS B O 1
ATOM 3048 N N . VAL B 1 83 ? 4.133 -24.797 -24.172 1 98.75 83 VAL B N 1
ATOM 3049 C CA . VAL B 1 83 ? 4.793 -23.562 -23.766 1 98.75 83 VAL B CA 1
ATOM 3050 C C . VAL B 1 83 ? 4.445 -22.453 -24.75 1 98.75 83 VAL B C 1
ATOM 3052 O O . VAL B 1 83 ? 4.871 -22.469 -25.906 1 98.75 83 VAL B O 1
ATOM 3055 N N . LEU B 1 84 ? 3.639 -21.453 -24.281 1 98.81 84 LEU B N 1
ATOM 3056 C CA . LEU B 1 84 ? 3.15 -20.391 -25.141 1 98.81 84 LEU B CA 1
ATOM 3057 C C . LEU B 1 84 ? 3.76 -19.047 -24.734 1 98.81 84 LEU B C 1
ATOM 3059 O O . LEU B 1 84 ? 4.082 -18.844 -23.562 1 98.81 84 LEU B O 1
ATOM 3063 N N . THR B 1 85 ? 3.959 -18.203 -25.734 1 98.81 85 THR B N 1
ATOM 3064 C CA . THR B 1 85 ? 4.426 -16.844 -25.484 1 98.81 85 THR B CA 1
ATOM 3065 C C . THR B 1 85 ? 3.512 -15.82 -26.156 1 98.81 85 THR B C 1
ATOM 3067 O O . THR B 1 85 ? 3.014 -16.047 -27.25 1 98.81 85 THR B O 1
ATOM 3070 N N . PHE B 1 86 ? 3.203 -14.758 -25.469 1 98.19 86 PHE B N 1
ATOM 3071 C CA . PHE B 1 86 ? 2.479 -13.617 -26.016 1 98.19 86 PHE B CA 1
ATOM 3072 C C . PHE B 1 86 ? 3.205 -12.312 -25.719 1 98.19 86 PHE B C 1
ATOM 3074 O O . PHE B 1 86 ? 3.553 -12.047 -24.562 1 98.19 86 PHE B O 1
ATOM 3081 N N . SER B 1 87 ? 3.514 -11.469 -26.75 1 97.56 87 SER B N 1
ATOM 3082 C CA . SER B 1 87 ? 4.094 -10.148 -26.578 1 97.56 87 SER B CA 1
ATOM 3083 C C . SER B 1 87 ? 3.016 -9.102 -26.297 1 97.56 87 SER B C 1
ATOM 3085 O O . SER B 1 87 ? 2.123 -8.891 -27.109 1 97.56 87 SER B O 1
ATOM 3087 N N . SER B 1 88 ? 3.018 -8.539 -25.062 1 96.44 88 SER B N 1
ATOM 3088 C CA . SER B 1 88 ? 2.025 -7.535 -24.672 1 96.44 88 SER B CA 1
ATOM 3089 C C . SER B 1 88 ? 2.523 -6.676 -23.516 1 96.44 88 SER B C 1
ATOM 3091 O O . SER B 1 88 ? 3.312 -7.133 -22.688 1 96.44 88 SER B O 1
ATOM 3093 N N . ASP B 1 89 ? 2.141 -5.438 -23.562 1 95.12 89 ASP B N 1
ATOM 3094 C CA . ASP B 1 89 ? 2.312 -4.562 -22.406 1 95.12 89 ASP B CA 1
ATOM 3095 C C . ASP B 1 89 ? 1.109 -4.641 -21.469 1 95.12 89 ASP B C 1
ATOM 3097 O O . ASP B 1 89 ? 0.043 -4.105 -21.781 1 95.12 89 ASP B O 1
ATOM 3101 N N . ILE B 1 90 ? 1.324 -5.195 -20.344 1 94.56 90 ILE B N 1
ATOM 3102 C CA . ILE B 1 90 ? 0.208 -5.512 -19.453 1 94.56 90 ILE B CA 1
ATOM 3103 C C . ILE B 1 90 ? -0.354 -4.223 -18.859 1 94.56 90 ILE B C 1
ATOM 3105 O O . ILE B 1 90 ? -1.45 -4.219 -18.281 1 94.56 90 ILE B O 1
ATOM 3109 N N . SER B 1 91 ? 0.451 -3.143 -18.922 1 90.94 91 SER B N 1
ATOM 3110 C CA . SER B 1 91 ? -0.022 -1.862 -18.406 1 90.94 91 SER B CA 1
ATOM 3111 C C . SER B 1 91 ? -1.006 -1.206 -19.375 1 90.94 91 SER B C 1
ATOM 3113 O O . SER B 1 91 ? -1.695 -0.251 -19 1 90.94 91 SER B O 1
ATOM 3115 N N . ASP B 1 92 ? -1.072 -1.74 -20.625 1 85.19 92 ASP B N 1
ATOM 3116 C CA . ASP B 1 92 ? -1.984 -1.228 -21.641 1 85.19 92 ASP B CA 1
ATOM 3117 C C . ASP B 1 92 ? -3.182 -2.158 -21.828 1 85.19 92 ASP B C 1
ATOM 3119 O O . ASP B 1 92 ? -3.02 -3.375 -21.938 1 85.19 92 ASP B O 1
ATOM 3123 N N . ASP B 1 93 ? -4.312 -1.988 -21.359 1 66.06 93 ASP B N 1
ATOM 3124 C CA . ASP B 1 93 ? -5.516 -2.793 -21.156 1 66.06 93 ASP B CA 1
ATOM 3125 C C . ASP B 1 93 ? -6.004 -3.393 -22.469 1 66.06 93 ASP B C 1
ATOM 3127 O O . ASP B 1 93 ? -6.754 -4.371 -22.469 1 66.06 93 ASP B O 1
ATOM 3131 N N . THR B 1 94 ? -5.559 -3.354 -23.469 1 74 94 THR B N 1
ATOM 3132 C CA . THR B 1 94 ? -6.359 -3.52 -24.672 1 74 94 THR B CA 1
ATOM 3133 C C . THR B 1 94 ? -6.461 -4.992 -25.062 1 74 94 THR B C 1
ATOM 3135 O O . THR B 1 94 ? -7.527 -5.461 -25.469 1 74 94 THR B O 1
ATOM 3138 N N . ASN B 1 95 ? -5.574 -5.844 -24.781 1 87.69 95 ASN B N 1
ATOM 3139 C CA . ASN B 1 95 ? -5.707 -7.137 -25.438 1 87.69 95 ASN B CA 1
ATOM 3140 C C . ASN B 1 95 ? -5.473 -8.289 -24.469 1 87.69 95 ASN B C 1
ATOM 3142 O O . ASN B 1 95 ? -5.297 -9.438 -24.891 1 87.69 95 ASN B O 1
ATOM 3146 N N . LEU B 1 96 ? -5.574 -8.172 -23.188 1 96.12 96 LEU B N 1
ATOM 3147 C CA . LEU B 1 96 ? -5.199 -9.219 -22.25 1 96.12 96 LEU B CA 1
ATOM 3148 C C . LEU B 1 96 ? -6.281 -10.289 -22.172 1 96.12 96 LEU B C 1
ATOM 3150 O O . LEU B 1 96 ? -5.973 -11.477 -22.031 1 96.12 96 LEU B O 1
ATOM 3154 N N . LYS B 1 97 ? -7.512 -9.906 -22.281 1 95.44 97 LYS B N 1
ATOM 3155 C CA . LYS B 1 97 ? -8.602 -10.883 -22.297 1 95.44 97 LYS B CA 1
ATOM 3156 C C . LYS B 1 97 ? -8.477 -11.836 -23.484 1 95.44 97 LYS B C 1
ATOM 3158 O O . LYS B 1 97 ? -8.695 -13.039 -23.344 1 95.44 97 LYS B O 1
ATOM 3163 N N . ASP B 1 98 ? -8.125 -11.266 -24.609 1 96.69 98 ASP B N 1
ATOM 3164 C CA . ASP B 1 98 ? -7.938 -12.086 -25.797 1 96.69 98 ASP B CA 1
ATOM 3165 C C . ASP B 1 98 ? -6.77 -13.055 -25.625 1 96.69 98 ASP B C 1
ATOM 3167 O O . ASP B 1 98 ? -6.84 -14.203 -26.078 1 96.69 98 ASP B O 1
ATOM 3171 N N . ILE B 1 99 ? -5.727 -12.594 -25.031 1 97.44 99 ILE B N 1
ATOM 3172 C CA . ILE B 1 99 ? -4.559 -13.422 -24.766 1 97.44 99 ILE B CA 1
ATOM 3173 C C . ILE B 1 99 ? -4.945 -14.594 -23.859 1 97.44 99 ILE B C 1
ATOM 3175 O O . ILE B 1 99 ? -4.551 -15.734 -24.109 1 97.44 99 ILE B O 1
ATOM 3179 N N . VAL B 1 100 ? -5.73 -14.305 -22.859 1 98.38 100 VAL B N 1
ATOM 3180 C CA . VAL B 1 100 ? -6.156 -15.32 -21.906 1 98.38 100 VAL B CA 1
ATOM 3181 C C . VAL B 1 100 ? -7.016 -16.375 -22.609 1 98.38 100 VAL B C 1
ATOM 3183 O O . VAL B 1 100 ? -6.805 -17.578 -22.438 1 98.38 100 VAL B O 1
ATOM 3186 N N . ILE B 1 101 ? -7.91 -15.906 -23.406 1 97.81 101 ILE B N 1
ATOM 3187 C CA . ILE B 1 101 ? -8.797 -16.812 -24.141 1 97.81 101 ILE B CA 1
ATOM 3188 C C . ILE B 1 101 ? -7.984 -17.688 -25.078 1 97.81 101 ILE B C 1
ATOM 3190 O O . ILE B 1 101 ? -8.188 -18.906 -25.125 1 97.81 101 ILE B O 1
ATOM 3194 N N . GLU B 1 102 ? -7.09 -17.094 -25.797 1 98.25 102 GLU B N 1
ATOM 3195 C CA . GLU B 1 102 ? -6.254 -17.844 -26.734 1 98.25 102 GLU B CA 1
ATOM 3196 C C . GLU B 1 102 ? -5.359 -18.844 -26 1 98.25 102 GLU B C 1
ATOM 3198 O O . GLU B 1 102 ? -5.184 -19.969 -26.469 1 98.25 102 GLU B O 1
ATOM 3203 N N . ALA B 1 103 ? -4.754 -18.422 -24.922 1 98.69 103 ALA B N 1
ATOM 3204 C CA . ALA B 1 103 ? -3.904 -19.312 -24.141 1 98.69 103 ALA B CA 1
ATOM 3205 C C . ALA B 1 103 ? -4.684 -20.531 -23.641 1 98.69 103 ALA B C 1
ATOM 3207 O O . ALA B 1 103 ? -4.188 -21.656 -23.719 1 98.69 103 ALA B O 1
ATOM 3208 N N . GLU B 1 104 ? -5.875 -20.312 -23.125 1 98.56 104 GLU B N 1
ATOM 3209 C CA . GLU B 1 104 ? -6.676 -21.422 -22.625 1 98.56 104 GLU B CA 1
ATOM 3210 C C . GLU B 1 104 ? -7.102 -22.344 -23.75 1 98.56 104 GLU B C 1
ATOM 3212 O O . GLU B 1 104 ? -7.195 -23.562 -23.562 1 98.56 104 GLU B O 1
ATOM 3217 N N . LYS B 1 105 ? -7.363 -21.766 -24.891 1 98.44 105 LYS B N 1
ATOM 3218 C CA . LYS B 1 105 ? -7.723 -22.578 -26.047 1 98.44 105 LYS B CA 1
ATOM 3219 C C . LYS B 1 105 ? -6.598 -23.531 -26.422 1 98.44 105 LYS B C 1
ATOM 3221 O O . LYS B 1 105 ? -6.848 -24.688 -26.766 1 98.44 105 LYS B O 1
ATOM 3226 N N . GLN B 1 106 ? -5.422 -23.109 -26.25 1 98.31 106 GLN B N 1
ATOM 3227 C CA . GLN B 1 106 ? -4.277 -23.875 -26.734 1 98.31 106 GLN B CA 1
ATOM 3228 C C . GLN B 1 106 ? -3.732 -24.797 -25.641 1 98.31 106 GLN B C 1
ATOM 3230 O O . GLN B 1 106 ? -3.219 -25.875 -25.938 1 98.31 106 GLN B O 1
ATOM 3235 N N . ALA B 1 107 ? -3.783 -24.375 -24.422 1 98.44 107 ALA B N 1
ATOM 3236 C CA . ALA B 1 107 ? -3.031 -25.078 -23.406 1 98.44 107 ALA B CA 1
ATOM 3237 C C . ALA B 1 107 ? -3.936 -25.5 -22.25 1 98.44 107 ALA B C 1
ATOM 3239 O O . ALA B 1 107 ? -3.463 -26.016 -21.234 1 98.44 107 ALA B O 1
ATOM 3240 N N . GLY B 1 108 ? -5.27 -25.281 -22.375 1 98.12 108 GLY B N 1
ATOM 3241 C CA . GLY B 1 108 ? -6.203 -25.641 -21.328 1 98.12 108 GLY B CA 1
ATOM 3242 C C . GLY B 1 108 ? -6.449 -24.516 -20.344 1 98.12 108 GLY B C 1
ATOM 3243 O O . GLY B 1 108 ? -5.855 -23.453 -20.453 1 98.12 108 GLY B O 1
ATOM 3244 N N . PRO B 1 109 ? -7.344 -24.734 -19.391 1 98.5 109 PRO B N 1
ATOM 3245 C CA . PRO B 1 109 ? -7.734 -23.688 -18.438 1 98.5 109 PRO B CA 1
ATOM 3246 C C . PRO B 1 109 ? -6.574 -23.219 -17.562 1 98.5 109 PRO B C 1
ATOM 3248 O O . PRO B 1 109 ? -5.812 -24.047 -17.047 1 98.5 109 PRO B O 1
ATOM 3251 N N . ILE B 1 110 ? -6.461 -21.953 -17.359 1 98.88 110 ILE B N 1
ATOM 3252 C CA . ILE B 1 110 ? -5.445 -21.375 -16.5 1 98.88 110 ILE B CA 1
ATOM 3253 C C . ILE B 1 110 ? -5.828 -21.594 -15.031 1 98.88 110 ILE B C 1
ATOM 3255 O O . ILE B 1 110 ? -6.824 -21.047 -14.555 1 98.88 110 ILE B O 1
ATOM 3259 N N . THR B 1 111 ? -5.023 -22.328 -14.336 1 98.75 111 THR B N 1
ATOM 3260 C CA . THR B 1 111 ? -5.316 -22.656 -12.945 1 98.75 111 THR B CA 1
ATOM 3261 C C . THR B 1 111 ? -4.395 -21.875 -12.008 1 98.75 111 THR B C 1
ATOM 3263 O O . THR B 1 111 ? -4.656 -21.797 -10.805 1 98.75 111 THR B O 1
ATOM 3266 N N . ILE B 1 112 ? -3.268 -21.359 -12.516 1 98.94 112 ILE B N 1
ATOM 3267 C CA . ILE B 1 112 ? -2.303 -20.578 -11.75 1 98.94 112 ILE B CA 1
ATOM 3268 C C . ILE B 1 112 ? -1.938 -19.312 -12.516 1 98.94 112 ILE B C 1
ATOM 3270 O O . ILE B 1 112 ? -1.535 -19.375 -13.68 1 98.94 112 ILE B O 1
ATOM 3274 N N . LEU B 1 113 ? -2.154 -18.203 -11.938 1 98.94 113 LEU B N 1
ATOM 3275 C CA . LEU B 1 113 ? -1.697 -16.922 -12.461 1 98.94 113 LEU B CA 1
ATOM 3276 C C . LEU B 1 113 ? -0.625 -16.312 -11.562 1 98.94 113 LEU B C 1
ATOM 3278 O O . LEU B 1 113 ? -0.851 -16.125 -10.359 1 98.94 113 LEU B O 1
ATOM 3282 N N . ILE B 1 114 ? 0.555 -16.078 -12.117 1 98.94 114 ILE B N 1
ATOM 3283 C CA . ILE B 1 114 ? 1.634 -15.406 -11.398 1 98.94 114 ILE B CA 1
ATOM 3284 C C . ILE B 1 114 ? 1.913 -14.047 -12.023 1 98.94 114 ILE B C 1
ATOM 3286 O O . ILE B 1 114 ? 2.502 -13.961 -13.109 1 98.94 114 ILE B O 1
ATOM 3290 N N . ASN B 1 115 ? 1.498 -12.992 -11.336 1 98.88 115 ASN B N 1
ATOM 3291 C CA . ASN B 1 115 ? 1.822 -11.641 -11.766 1 98.88 115 ASN B CA 1
ATOM 3292 C C . ASN B 1 115 ? 3.23 -11.234 -11.336 1 98.88 115 ASN B C 1
ATOM 3294 O O . ASN B 1 115 ? 3.432 -10.781 -10.211 1 98.88 115 ASN B O 1
ATOM 3298 N N . CYS B 1 116 ? 4.164 -11.305 -12.305 1 98.56 116 CYS B N 1
ATOM 3299 C CA . CYS B 1 116 ? 5.562 -11.078 -11.953 1 98.56 116 CYS B CA 1
ATOM 3300 C C . CYS B 1 116 ? 6.129 -9.883 -12.711 1 98.56 116 CYS B C 1
ATOM 3302 O O . CYS B 1 116 ? 7.234 -9.422 -12.414 1 98.56 116 CYS B O 1
ATOM 3304 N N . ALA B 1 117 ? 5.383 -9.406 -13.711 1 97.5 117 ALA B N 1
ATOM 3305 C CA . ALA B 1 117 ? 5.855 -8.227 -14.43 1 97.5 117 ALA B CA 1
ATOM 3306 C C . ALA B 1 117 ? 6.012 -7.035 -13.492 1 97.5 117 ALA B C 1
ATOM 3308 O O . ALA B 1 117 ? 5.125 -6.754 -12.68 1 97.5 117 ALA B O 1
ATOM 3309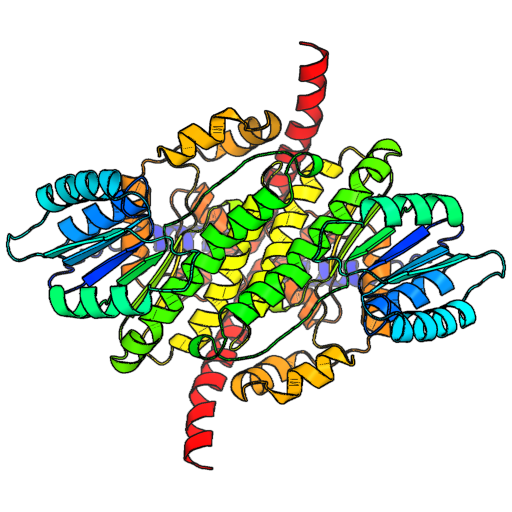 N N . GLY B 1 118 ? 7.113 -6.41 -13.562 1 95.81 118 GLY B N 1
ATOM 3310 C CA . GLY B 1 118 ? 7.379 -5.273 -12.695 1 95.81 118 GLY B CA 1
ATOM 3311 C C . GLY B 1 118 ? 8.672 -4.559 -13.031 1 95.81 118 GLY B C 1
ATOM 3312 O O . GLY B 1 118 ? 9.461 -5.035 -13.852 1 95.81 118 GLY B O 1
ATOM 3313 N N . THR B 1 119 ? 8.82 -3.404 -12.477 1 94.56 119 THR B N 1
ATOM 3314 C CA . THR B 1 119 ? 10.023 -2.602 -12.609 1 94.56 119 THR B CA 1
ATOM 3315 C C . THR B 1 119 ? 10.32 -1.854 -11.305 1 94.56 119 THR B C 1
ATOM 3317 O O . THR B 1 119 ? 9.453 -1.728 -10.445 1 94.56 119 THR B O 1
ATOM 3320 N N . SER B 1 120 ? 11.562 -1.566 -11.156 1 94.06 120 SER B N 1
ATOM 3321 C CA . SER B 1 120 ? 12.008 -0.843 -9.969 1 94.06 120 SER B CA 1
ATOM 3322 C C . SER B 1 120 ? 12.984 0.275 -10.336 1 94.06 120 SER B C 1
ATOM 3324 O O . SER B 1 120 ? 13.797 0.119 -11.242 1 94.06 120 SER B O 1
ATOM 3326 N N . LEU B 1 121 ? 12.828 1.388 -9.758 1 92.62 121 LEU B N 1
ATOM 3327 C CA . LEU B 1 121 ? 13.766 2.508 -9.805 1 92.62 121 LEU B CA 1
ATOM 3328 C C . LEU B 1 121 ? 14.023 3.055 -8.398 1 92.62 121 LEU B C 1
ATOM 3330 O O . LEU B 1 121 ? 13.086 3.23 -7.617 1 92.62 121 LEU B O 1
ATOM 3334 N N . CYS B 1 122 ? 15.273 3.199 -8.102 1 93.75 122 CYS B N 1
ATOM 3335 C CA . CYS B 1 122 ? 15.664 3.721 -6.797 1 93.75 122 CYS B CA 1
ATOM 3336 C C . CYS B 1 122 ? 16.25 5.125 -6.926 1 93.75 122 CYS B C 1
ATOM 3338 O O . CYS B 1 122 ? 17.219 5.332 -7.645 1 93.75 122 CYS B O 1
ATOM 3340 N N . SER B 1 123 ? 15.641 6.055 -6.344 1 95.06 123 SER B N 1
ATOM 3341 C CA . SER B 1 123 ? 16.047 7.457 -6.316 1 95.06 123 SER B CA 1
ATOM 3342 C C . SER B 1 123 ? 15.406 8.203 -5.152 1 95.06 123 SER B C 1
ATOM 3344 O O . SER B 1 123 ? 14.344 7.809 -4.672 1 95.06 123 SER B O 1
ATOM 3346 N N . ARG B 1 124 ? 16.078 9.234 -4.652 1 95.88 124 ARG B N 1
ATOM 3347 C CA . ARG B 1 124 ? 15.492 10.031 -3.576 1 95.88 124 ARG B CA 1
ATOM 3348 C C . ARG B 1 124 ? 14.156 10.641 -4 1 95.88 124 ARG B C 1
ATOM 3350 O O . ARG B 1 124 ? 13.938 10.906 -5.184 1 95.88 124 ARG B O 1
ATOM 3357 N N . PHE B 1 125 ? 13.336 10.922 -3.064 1 97.62 125 PHE B N 1
ATOM 3358 C CA . PHE B 1 125 ? 11.969 11.375 -3.275 1 97.62 125 PHE B CA 1
ATOM 3359 C C . PHE B 1 125 ? 11.938 12.625 -4.148 1 97.62 125 PHE B C 1
ATOM 3361 O O . PHE B 1 125 ? 11.203 12.68 -5.137 1 97.62 125 PHE B O 1
ATOM 3368 N N . GLU B 1 126 ? 12.766 13.547 -3.9 1 95.25 126 GLU B N 1
ATOM 3369 C CA . GLU B 1 126 ? 12.781 14.82 -4.613 1 95.25 126 GLU B CA 1
ATOM 3370 C C . GLU B 1 126 ? 13.375 14.664 -6.012 1 95.25 126 GLU B C 1
ATOM 3372 O O . GLU B 1 126 ? 13.125 15.492 -6.891 1 95.25 126 GLU B O 1
ATOM 3377 N N . GLU B 1 127 ? 14.117 13.609 -6.188 1 95.31 127 GLU B N 1
ATOM 3378 C CA . GLU B 1 127 ? 14.812 13.398 -7.457 1 95.31 127 GLU B CA 1
ATOM 3379 C C . GLU B 1 127 ? 14.031 12.438 -8.352 1 95.31 127 GLU B C 1
ATOM 3381 O O . GLU B 1 127 ? 14.414 12.203 -9.5 1 95.31 127 GLU B O 1
ATOM 3386 N N . THR B 1 128 ? 12.992 11.906 -7.891 1 96 128 THR B N 1
ATOM 3387 C CA . THR B 1 128 ? 12.172 10.984 -8.672 1 96 128 THR B CA 1
ATOM 3388 C C . THR B 1 128 ? 11.094 11.75 -9.445 1 96 128 THR B C 1
ATOM 3390 O O . THR B 1 128 ? 10.141 12.258 -8.844 1 96 128 THR B O 1
ATOM 3393 N N . PRO B 1 129 ? 11.219 11.797 -10.75 1 94.94 129 PRO B N 1
ATOM 3394 C CA . PRO B 1 129 ? 10.18 12.492 -11.516 1 94.94 129 PRO B CA 1
ATOM 3395 C C . PRO B 1 129 ? 8.812 11.812 -11.406 1 94.94 129 PRO B C 1
ATOM 3397 O O . PRO B 1 129 ? 8.742 10.594 -11.25 1 94.94 129 PRO B O 1
ATOM 3400 N N . MET B 1 130 ? 7.746 12.57 -11.57 1 95.06 130 MET B N 1
ATOM 3401 C CA . MET B 1 130 ? 6.383 12.055 -11.5 1 95.06 130 MET B CA 1
ATOM 3402 C C . MET B 1 130 ? 6.16 10.953 -12.531 1 95.06 130 MET B C 1
ATOM 3404 O O . MET B 1 130 ? 5.414 10.008 -12.289 1 95.06 130 MET B O 1
ATOM 3408 N N . GLU B 1 131 ? 6.809 11.117 -13.641 1 95.19 131 GLU B N 1
ATOM 3409 C CA . GLU B 1 131 ? 6.68 10.117 -14.695 1 95.19 131 GLU B CA 1
ATOM 3410 C C . GLU B 1 131 ? 7.156 8.742 -14.219 1 95.19 131 GLU B C 1
ATOM 3412 O O . GLU B 1 131 ? 6.613 7.719 -14.625 1 95.19 131 GLU B O 1
ATOM 3417 N N . ASP B 1 132 ? 8.172 8.711 -13.391 1 95.5 132 ASP B N 1
ATOM 3418 C CA . ASP B 1 132 ? 8.68 7.453 -12.852 1 95.5 132 ASP B CA 1
ATOM 3419 C C . ASP B 1 132 ? 7.719 6.863 -11.828 1 95.5 132 ASP B C 1
ATOM 3421 O O . ASP B 1 132 ? 7.531 5.645 -11.773 1 95.5 132 ASP B O 1
ATOM 3425 N N . PHE B 1 133 ? 7.113 7.727 -10.969 1 97.06 133 PHE B N 1
ATOM 3426 C CA . PHE B 1 133 ? 6.051 7.254 -10.094 1 97.06 133 PHE B CA 1
ATOM 3427 C C . PHE B 1 133 ? 4.945 6.578 -10.891 1 97.06 133 PHE B C 1
ATOM 3429 O O . PHE B 1 133 ? 4.516 5.473 -10.555 1 97.06 133 PHE B O 1
ATOM 3436 N N . LYS B 1 134 ? 4.531 7.242 -11.953 1 96.5 134 LYS B N 1
ATOM 3437 C CA . LYS B 1 134 ? 3.459 6.742 -12.805 1 96.5 134 LYS B CA 1
ATOM 3438 C C . LYS B 1 134 ? 3.844 5.414 -13.445 1 96.5 134 LYS B C 1
ATOM 3440 O O . LYS B 1 134 ? 3.045 4.477 -13.477 1 96.5 134 LYS B O 1
ATOM 3445 N N . LYS B 1 135 ? 5.023 5.387 -13.922 1 96.19 135 LYS B N 1
ATOM 3446 C CA . LYS B 1 135 ? 5.492 4.18 -14.594 1 96.19 135 LYS B CA 1
ATOM 3447 C C . LYS B 1 135 ? 5.473 2.98 -13.648 1 96.19 135 LYS B C 1
ATOM 3449 O O . LYS B 1 135 ? 5.008 1.9 -14.016 1 96.19 135 LYS B O 1
ATOM 3454 N N . MET B 1 136 ? 5.938 3.125 -12.484 1 96.94 136 MET B N 1
ATOM 3455 C CA . MET B 1 136 ? 6.004 2.025 -11.523 1 96.94 136 MET B CA 1
ATOM 3456 C C . MET B 1 136 ? 4.605 1.576 -11.109 1 96.94 136 MET B C 1
ATOM 3458 O O . MET B 1 136 ? 4.344 0.377 -11 1 96.94 136 MET B O 1
ATOM 3462 N N . ILE B 1 137 ? 3.715 2.547 -10.914 1 98 137 ILE B N 1
ATOM 3463 C CA . ILE B 1 137 ? 2.338 2.199 -10.578 1 98 137 ILE B CA 1
ATOM 3464 C C . ILE B 1 137 ? 1.697 1.458 -11.75 1 98 137 ILE B C 1
ATOM 3466 O O . ILE B 1 137 ? 1 0.46 -11.555 1 98 137 ILE B O 1
ATOM 3470 N N . ASN B 1 138 ? 1.935 1.936 -12.938 1 97.12 138 ASN B N 1
ATOM 3471 C CA . ASN B 1 138 ? 1.308 1.372 -14.125 1 97.12 138 ASN B CA 1
ATOM 3472 C C . ASN B 1 138 ? 1.74 -0.073 -14.359 1 97.12 138 ASN B C 1
ATOM 3474 O O . ASN B 1 138 ? 0.907 -0.939 -14.633 1 97.12 138 ASN B O 1
ATOM 3478 N N . VAL B 1 139 ? 2.99 -0.312 -14.211 1 97.44 139 VAL B N 1
ATOM 3479 C CA . VAL B 1 139 ? 3.506 -1.642 -14.516 1 97.44 139 VAL B CA 1
ATOM 3480 C C . VAL B 1 139 ? 3.279 -2.572 -13.328 1 97.44 139 VAL B C 1
ATOM 3482 O O . VAL B 1 139 ? 2.691 -3.646 -13.477 1 97.44 139 VAL B O 1
ATOM 3485 N N . ASN B 1 140 ? 3.713 -2.143 -12.164 1 98.5 140 ASN B N 1
ATOM 3486 C CA . ASN B 1 140 ? 3.725 -3.025 -11 1 98.5 140 ASN B CA 1
ATOM 3487 C C . ASN B 1 140 ? 2.314 -3.299 -10.492 1 98.5 140 ASN B C 1
ATOM 3489 O O . ASN B 1 140 ? 1.998 -4.426 -10.102 1 98.5 140 ASN B O 1
ATOM 3493 N N . PHE B 1 141 ? 1.504 -2.289 -10.469 1 98.69 141 PHE B N 1
ATOM 3494 C CA . PHE B 1 141 ? 0.193 -2.424 -9.844 1 98.69 141 PHE B CA 1
ATOM 3495 C C . PHE B 1 141 ? -0.891 -2.615 -10.898 1 98.69 141 PHE B C 1
ATOM 3497 O O . PHE B 1 141 ? -1.473 -3.695 -11.008 1 98.69 141 PHE B O 1
ATOM 3504 N N . LEU B 1 142 ? -1.086 -1.622 -11.797 1 98.19 142 LEU B N 1
ATOM 3505 C CA . LEU B 1 142 ? -2.197 -1.651 -12.742 1 98.19 142 LEU B CA 1
ATOM 3506 C C . LEU B 1 142 ? -2.041 -2.805 -13.727 1 98.19 142 LEU B C 1
ATOM 3508 O O . LEU B 1 142 ? -3.027 -3.438 -14.109 1 98.19 142 LEU B O 1
ATOM 3512 N N . GLY B 1 143 ? -0.825 -3.025 -14.148 1 98 143 GLY B N 1
ATOM 3513 C CA . GLY B 1 143 ? -0.596 -4.172 -15.016 1 98 143 GLY B CA 1
ATOM 3514 C C . GLY B 1 143 ? -1.005 -5.488 -14.391 1 98 143 GLY B C 1
ATOM 3515 O O . GLY B 1 143 ? -1.637 -6.324 -15.039 1 98 143 GLY B O 1
ATOM 3516 N N . SER B 1 144 ? -0.659 -5.727 -13.117 1 98.44 144 SER B N 1
ATOM 3517 C CA . SER B 1 144 ? -1.024 -6.938 -12.391 1 98.44 144 SER B CA 1
ATOM 3518 C C . SER B 1 144 ? -2.537 -7.047 -12.227 1 98.44 144 SER B C 1
ATOM 3520 O O . SER B 1 144 ? -3.102 -8.133 -12.367 1 98.44 144 SER B O 1
ATOM 3522 N N . ILE B 1 145 ? -3.176 -5.926 -11.93 1 98.44 145 ILE B N 1
ATOM 3523 C CA . ILE B 1 145 ? -4.625 -5.898 -11.773 1 98.44 145 ILE B CA 1
ATOM 3524 C C . ILE B 1 145 ? -5.297 -6.246 -13.102 1 98.44 145 ILE B C 1
ATOM 3526 O O . ILE B 1 145 ? -6.262 -7.008 -13.133 1 98.44 145 ILE B O 1
ATOM 3530 N N . ASN B 1 146 ? -4.793 -5.684 -14.141 1 97.44 146 ASN B N 1
ATOM 3531 C CA . ASN B 1 146 ? -5.363 -5.887 -15.469 1 97.44 146 ASN B CA 1
ATOM 3532 C C . ASN B 1 146 ? -5.375 -7.363 -15.859 1 97.44 146 ASN B C 1
ATOM 3534 O O . ASN B 1 146 ? -6.406 -7.887 -16.281 1 97.44 146 ASN B O 1
ATOM 3538 N N . MET B 1 147 ? -4.27 -8.016 -15.742 1 98.06 147 MET B N 1
ATOM 3539 C CA . MET B 1 147 ? -4.188 -9.445 -16.062 1 98.06 147 MET B CA 1
ATOM 3540 C C . MET B 1 147 ? -5.094 -10.258 -15.148 1 98.06 147 MET B C 1
ATOM 3542 O O . MET B 1 147 ? -5.754 -11.195 -15.594 1 98.06 147 MET B O 1
ATOM 3546 N N . THR B 1 148 ? -5.105 -9.922 -13.898 1 98.62 148 THR B N 1
ATOM 3547 C CA . THR B 1 148 ? -5.934 -10.633 -12.93 1 98.62 148 THR B CA 1
ATOM 3548 C C . THR B 1 148 ? -7.414 -10.508 -13.289 1 98.62 148 THR B C 1
ATOM 3550 O O . THR B 1 148 ? -8.164 -11.477 -13.18 1 98.62 148 THR B O 1
ATOM 3553 N N . GLN B 1 149 ? -7.855 -9.336 -13.734 1 97.44 149 GLN B N 1
ATOM 3554 C CA . GLN B 1 149 ? -9.242 -9.133 -14.125 1 97.44 149 GLN B CA 1
ATOM 3555 C C . GLN B 1 149 ? -9.609 -10 -15.328 1 97.44 149 GLN B C 1
ATOM 3557 O O . GLN B 1 149 ? -10.75 -10.438 -15.461 1 97.44 149 GLN B O 1
ATOM 3562 N N . ALA B 1 150 ? -8.633 -10.227 -16.156 1 97.31 150 ALA B N 1
ATOM 3563 C CA . ALA B 1 150 ? -8.867 -11.039 -17.344 1 97.31 150 ALA B CA 1
ATOM 3564 C C . ALA B 1 150 ? -9.039 -12.516 -16.984 1 97.31 150 ALA B C 1
ATOM 3566 O O . ALA B 1 150 ? -9.742 -13.25 -17.672 1 97.31 150 ALA B O 1
ATOM 3567 N N . VAL B 1 151 ? -8.477 -12.977 -15.844 1 98.5 151 VAL B N 1
ATOM 3568 C CA . VAL B 1 151 ? -8.383 -14.406 -15.539 1 98.5 151 VAL B CA 1
ATOM 3569 C C . VAL B 1 151 ? -9.445 -14.781 -14.508 1 98.5 151 VAL B C 1
ATOM 3571 O O . VAL B 1 151 ? -10.016 -15.875 -14.57 1 98.5 151 VAL B O 1
ATOM 3574 N N . VAL B 1 152 ? -9.797 -13.891 -13.586 1 98.56 152 VAL B N 1
ATOM 3575 C CA . VAL B 1 152 ? -10.578 -14.18 -12.391 1 98.56 152 VAL B CA 1
ATOM 3576 C C . VAL B 1 152 ? -11.969 -14.68 -12.781 1 98.56 152 VAL B C 1
ATOM 3578 O O . VAL B 1 152 ? -12.461 -15.664 -12.227 1 98.56 152 VAL B O 1
ATOM 3581 N N . PRO B 1 153 ? -12.648 -14.047 -13.828 1 97.94 153 PRO B N 1
ATOM 3582 C CA . PRO B 1 153 ? -13.984 -14.539 -14.164 1 97.94 153 PRO B CA 1
ATOM 3583 C C . PRO B 1 153 ? -13.992 -16 -14.594 1 97.94 153 PRO B C 1
ATOM 3585 O O . PRO B 1 153 ? -14.914 -16.75 -14.25 1 97.94 153 PRO B O 1
ATOM 3588 N N . LEU B 1 154 ? -12.977 -16.438 -15.273 1 98.31 154 LEU B N 1
ATOM 3589 C CA . LEU B 1 154 ? -12.883 -17.812 -15.742 1 98.31 154 LEU B CA 1
ATOM 3590 C C . LEU B 1 154 ? -12.609 -18.766 -14.578 1 98.31 154 LEU B C 1
ATOM 3592 O O . LEU B 1 154 ? -13.18 -19.844 -14.508 1 98.31 154 LEU B O 1
ATOM 3596 N N . MET B 1 155 ? -11.727 -18.359 -13.648 1 98.62 155 MET B N 1
ATOM 3597 C CA . MET B 1 155 ? -11.445 -19.156 -12.461 1 98.62 155 MET B CA 1
ATOM 3598 C C . MET B 1 155 ? -12.695 -19.297 -11.594 1 98.62 155 MET B C 1
ATOM 3600 O O . MET B 1 155 ? -12.938 -20.359 -11.016 1 98.62 155 MET B O 1
ATOM 3604 N N . LYS B 1 156 ? -13.43 -18.219 -11.453 1 98 156 LYS B N 1
ATOM 3605 C CA . LYS B 1 156 ? -14.648 -18.25 -10.648 1 98 156 LYS B CA 1
ATOM 3606 C C . LYS B 1 156 ? -15.664 -19.234 -11.219 1 98 156 LYS B C 1
ATOM 3608 O O . LYS B 1 156 ? -16.312 -19.969 -10.477 1 98 156 LYS B O 1
ATOM 3613 N N . GLU B 1 157 ? -15.781 -19.188 -12.523 1 97.88 157 GLU B N 1
ATOM 3614 C CA . GLU B 1 157 ? -16.703 -20.109 -13.195 1 97.88 157 GLU B CA 1
ATOM 3615 C C . GLU B 1 157 ? -16.344 -21.562 -12.883 1 97.88 157 GLU B C 1
ATOM 3617 O O . GLU B 1 157 ? -17.234 -22.391 -12.68 1 97.88 157 GLU B O 1
ATOM 3622 N N . ARG B 1 158 ? -15.102 -21.891 -12.789 1 97.88 158 ARG B N 1
ATOM 3623 C CA . ARG B 1 158 ? -14.633 -23.25 -12.562 1 97.88 158 ARG B CA 1
ATOM 3624 C C . ARG B 1 158 ? -14.469 -23.531 -11.07 1 97.88 158 ARG B C 1
ATOM 3626 O O . ARG B 1 158 ? -14.219 -24.656 -10.664 1 97.88 158 ARG B O 1
ATOM 3633 N N . LYS B 1 159 ? -14.547 -22.516 -10.219 1 98.25 159 LYS B N 1
ATOM 3634 C CA . LYS B 1 159 ? -14.344 -22.594 -8.773 1 98.25 159 LYS B CA 1
ATOM 3635 C C . LYS B 1 159 ? -13 -23.219 -8.445 1 98.25 159 LYS B C 1
ATOM 3637 O O . LYS B 1 159 ? -12.922 -24.141 -7.617 1 98.25 159 LYS B O 1
ATOM 3642 N N . HIS B 1 160 ? -12.039 -22.75 -9.172 1 98.25 160 HIS B N 1
ATOM 3643 C CA . HIS B 1 160 ? -10.688 -23.234 -8.984 1 98.25 160 HIS B CA 1
ATOM 3644 C C . HIS B 1 160 ? -9.656 -22.25 -9.531 1 98.25 160 HIS B C 1
ATOM 3646 O O . HIS B 1 160 ? -9.766 -21.812 -10.672 1 98.25 160 HIS B O 1
ATOM 3652 N N . GLY B 1 161 ? -8.711 -21.922 -8.727 1 98.5 161 GLY B N 1
ATOM 3653 C CA . GLY B 1 161 ? -7.652 -21.047 -9.203 1 98.5 161 GLY B CA 1
ATOM 3654 C C . GLY B 1 161 ? -6.707 -20.594 -8.109 1 98.5 161 GLY B C 1
ATOM 3655 O O . GLY B 1 161 ? -7.07 -20.609 -6.93 1 98.5 161 GLY B O 1
ATOM 3656 N N . ARG B 1 162 ? -5.512 -20.281 -8.461 1 98.75 162 ARG B N 1
ATOM 3657 C CA . ARG B 1 162 ? -4.488 -19.688 -7.609 1 98.75 162 ARG B CA 1
ATOM 3658 C C . ARG B 1 162 ? -3.869 -18.469 -8.273 1 98.75 162 ARG B C 1
ATOM 3660 O O . ARG B 1 162 ? -3.463 -18.531 -9.438 1 98.75 162 ARG B O 1
ATOM 3667 N N . ILE B 1 163 ? -3.893 -17.391 -7.57 1 98.94 163 ILE B N 1
ATOM 3668 C CA . ILE B 1 163 ? -3.355 -16.125 -8.094 1 98.94 163 ILE B CA 1
ATOM 3669 C C . ILE B 1 163 ? -2.232 -15.633 -7.188 1 98.94 163 ILE B C 1
ATOM 3671 O O . ILE B 1 163 ? -2.352 -15.672 -5.961 1 98.94 163 ILE B O 1
ATOM 3675 N N . ALA B 1 164 ? -1.132 -15.211 -7.773 1 98.94 164 ALA B N 1
ATOM 3676 C CA . ALA B 1 164 ? -0.056 -14.625 -6.98 1 98.94 164 ALA B CA 1
ATOM 3677 C C . ALA B 1 164 ? 0.335 -13.25 -7.516 1 98.94 164 ALA B C 1
ATOM 3679 O O . ALA B 1 164 ? 0.325 -13.023 -8.727 1 98.94 164 ALA B O 1
ATOM 3680 N N . PHE B 1 165 ? 0.583 -12.352 -6.645 1 98.94 165 PHE B N 1
ATOM 3681 C CA . PHE B 1 165 ? 1.225 -11.07 -6.926 1 98.94 165 PHE B CA 1
ATOM 3682 C C . PHE B 1 165 ? 2.645 -11.047 -6.371 1 98.94 165 PHE B C 1
ATOM 3684 O O . PHE B 1 165 ? 2.863 -11.32 -5.191 1 98.94 165 PHE B O 1
ATOM 3691 N N . VAL B 1 166 ? 3.609 -10.734 -7.219 1 98.81 166 VAL B N 1
ATOM 3692 C CA . VAL B 1 166 ? 4.984 -10.602 -6.742 1 98.81 166 VAL B CA 1
ATOM 3693 C C . VAL B 1 166 ? 5.254 -9.164 -6.316 1 98.81 166 VAL B C 1
ATOM 3695 O O . VAL B 1 166 ? 5.461 -8.289 -7.164 1 98.81 166 VAL B O 1
ATOM 3698 N N . SER B 1 167 ? 5.234 -8.961 -5.074 1 98.56 167 SER B N 1
ATOM 3699 C CA . SER B 1 167 ? 5.602 -7.684 -4.473 1 98.56 167 SER B CA 1
ATOM 3700 C C . SER B 1 167 ? 7.082 -7.645 -4.121 1 98.56 167 SER B C 1
ATOM 3702 O O . SER B 1 167 ? 7.93 -7.992 -4.945 1 98.56 167 SER B O 1
ATOM 3704 N N . SER B 1 168 ? 7.465 -7.203 -2.98 1 97.31 168 SER B N 1
ATOM 3705 C CA . SER B 1 168 ? 8.82 -7.07 -2.451 1 97.31 168 SER B CA 1
ATOM 3706 C C . SER B 1 168 ? 8.805 -6.871 -0.939 1 97.31 168 SER B C 1
ATOM 3708 O O . SER B 1 168 ? 7.766 -6.535 -0.362 1 97.31 168 SER B O 1
ATOM 3710 N N . LEU B 1 169 ? 9.93 -7.18 -0.299 1 96.38 169 LEU B N 1
ATOM 3711 C CA . LEU B 1 169 ? 10.039 -6.73 1.086 1 96.38 169 LEU B CA 1
ATOM 3712 C C . LEU B 1 169 ? 9.789 -5.234 1.196 1 96.38 169 LEU B C 1
ATOM 3714 O O . LEU B 1 169 ? 9.234 -4.766 2.195 1 96.38 169 LEU B O 1
ATOM 3718 N N . ALA B 1 170 ? 10.094 -4.473 0.123 1 96.5 170 ALA B N 1
ATOM 3719 C CA . ALA B 1 170 ? 9.82 -3.039 0.047 1 96.5 170 ALA B CA 1
ATOM 3720 C C . ALA B 1 170 ? 8.32 -2.779 -0.099 1 96.5 170 ALA B C 1
ATOM 3722 O O . ALA B 1 170 ? 7.887 -1.627 -0.136 1 96.5 170 ALA B O 1
ATOM 3723 N N . GLY B 1 171 ? 7.539 -3.803 -0.201 1 98.25 171 GLY B N 1
ATOM 3724 C CA . GLY B 1 171 ? 6.086 -3.713 -0.191 1 98.25 171 GLY B CA 1
ATOM 3725 C C . GLY B 1 171 ? 5.488 -3.906 1.189 1 98.25 171 GLY B C 1
ATOM 3726 O O . GLY B 1 171 ? 4.27 -3.828 1.358 1 98.25 171 GLY B O 1
ATOM 3727 N N . LEU B 1 172 ? 6.383 -4.156 2.195 1 98.06 172 LEU B N 1
ATOM 3728 C CA . LEU B 1 172 ? 5.969 -4.301 3.588 1 98.06 172 LEU B CA 1
ATOM 3729 C C . LEU B 1 172 ? 6.551 -3.186 4.445 1 98.06 172 LEU B C 1
ATOM 3731 O O . LEU B 1 172 ? 6.012 -2.865 5.508 1 98.06 172 LEU B O 1
ATOM 3735 N N . ILE B 1 173 ? 7.652 -2.662 3.975 1 97.31 173 ILE B N 1
ATOM 3736 C CA . ILE B 1 173 ? 8.336 -1.578 4.672 1 97.31 173 ILE B CA 1
ATOM 3737 C C . ILE B 1 173 ? 8.906 -0.589 3.654 1 97.31 173 ILE B C 1
ATOM 3739 O O . ILE B 1 173 ? 9.617 -0.98 2.73 1 97.31 173 ILE B O 1
ATOM 3743 N N . GLY B 1 174 ? 8.5 0.693 3.816 1 97.5 174 GLY B N 1
ATOM 3744 C CA . GLY B 1 174 ? 9.102 1.723 2.982 1 97.5 174 GLY B CA 1
ATOM 3745 C C . GLY B 1 174 ? 10.539 2.023 3.352 1 97.5 174 GLY B C 1
ATOM 3746 O O . GLY B 1 174 ? 10.859 2.203 4.527 1 97.5 174 GLY B O 1
ATOM 3747 N N . ILE B 1 175 ? 11.414 2.105 2.316 1 95.56 175 ILE B N 1
ATOM 3748 C CA . ILE B 1 175 ? 12.844 2.287 2.551 1 95.56 175 ILE B CA 1
ATOM 3749 C C . ILE B 1 175 ? 13.328 3.547 1.835 1 95.56 175 ILE B C 1
ATOM 3751 O O . ILE B 1 175 ? 12.812 3.902 0.773 1 95.56 175 ILE B O 1
ATOM 3755 N N . TYR B 1 176 ? 14.359 4.164 2.4 1 97.12 176 TYR B N 1
ATOM 3756 C CA . TYR B 1 176 ? 15.031 5.316 1.81 1 97.12 176 TYR B CA 1
ATOM 3757 C C . TYR B 1 176 ? 15.312 5.09 0.329 1 97.12 176 TYR B C 1
ATOM 3759 O O . TYR B 1 176 ? 15.922 4.086 -0.046 1 97.12 176 TYR B O 1
ATOM 3767 N N . GLY B 1 177 ? 14.789 5.941 -0.518 1 96.5 177 GLY B N 1
ATOM 3768 C CA . GLY B 1 177 ? 15.078 5.863 -1.941 1 96.5 177 GLY B CA 1
ATOM 3769 C C . GLY B 1 177 ? 14.039 5.078 -2.717 1 96.5 177 GLY B C 1
ATOM 3770 O O . GLY B 1 177 ? 14.07 5.047 -3.949 1 96.5 177 GLY B O 1
ATOM 3771 N N . TYR B 1 178 ? 13 4.512 -2.055 1 97.12 178 TYR B N 1
ATOM 3772 C CA . TYR B 1 178 ? 12.062 3.609 -2.709 1 97.12 178 TYR B CA 1
ATOM 3773 C C . TYR B 1 178 ? 10.633 4.133 -2.592 1 97.12 178 TYR B C 1
ATOM 3775 O O . TYR B 1 178 ? 9.68 3.352 -2.6 1 97.12 178 TYR B O 1
ATOM 3783 N N . SER B 1 179 ? 10.484 5.422 -2.477 1 98 179 SER B N 1
ATOM 3784 C CA . SER B 1 179 ? 9.141 5.953 -2.27 1 98 179 SER B CA 1
ATOM 3785 C C . SER B 1 179 ? 8.203 5.516 -3.383 1 98 179 SER B C 1
ATOM 3787 O O . SER B 1 179 ? 7.094 5.043 -3.117 1 98 179 SER B O 1
ATOM 3789 N N . ALA B 1 180 ? 8.641 5.613 -4.656 1 97.75 180 ALA B N 1
ATOM 3790 C CA . ALA B 1 180 ? 7.801 5.23 -5.789 1 97.75 180 ALA B CA 1
ATOM 3791 C C . ALA B 1 180 ? 7.598 3.717 -5.832 1 97.75 180 ALA B C 1
ATOM 3793 O O . ALA B 1 180 ? 6.473 3.238 -5.992 1 97.75 180 ALA B O 1
ATOM 3794 N N . TYR B 1 181 ? 8.703 3.01 -5.688 1 97.5 181 TYR B N 1
ATOM 3795 C CA . TYR B 1 181 ? 8.664 1.553 -5.75 1 97.5 181 TYR B CA 1
ATOM 3796 C C . TYR B 1 181 ? 7.844 0.975 -4.605 1 97.5 181 TYR B C 1
ATOM 3798 O O . TYR B 1 181 ? 6.949 0.154 -4.824 1 97.5 181 TYR B O 1
ATOM 3806 N N . SER B 1 182 ? 8.109 1.415 -3.342 1 98.31 182 SER B N 1
ATOM 3807 C CA . SER B 1 182 ? 7.352 0.94 -2.188 1 98.31 182 SER B CA 1
ATOM 3808 C C . SER B 1 182 ? 5.867 1.259 -2.328 1 98.31 182 SER B C 1
ATOM 3810 O O . SER B 1 182 ? 5.016 0.42 -2.025 1 98.31 182 SER B O 1
ATOM 3812 N N . GLY B 1 183 ? 5.547 2.486 -2.805 1 98.62 183 GLY B N 1
ATOM 3813 C CA . GLY B 1 183 ? 4.145 2.795 -3.055 1 98.62 183 GLY B CA 1
ATOM 3814 C C . GLY B 1 183 ? 3.463 1.782 -3.951 1 98.62 183 GLY B C 1
ATOM 3815 O O . GLY B 1 183 ? 2.402 1.255 -3.607 1 98.62 183 GLY B O 1
ATOM 3816 N N . SER B 1 184 ? 4.07 1.419 -5.043 1 98.69 184 SER B N 1
ATOM 3817 C CA . SER B 1 184 ? 3.479 0.519 -6.023 1 98.69 184 SER B CA 1
ATOM 3818 C C . SER B 1 184 ? 3.359 -0.899 -5.477 1 98.69 184 SER B C 1
ATOM 3820 O O . SER B 1 184 ? 2.395 -1.607 -5.777 1 98.69 184 SER B O 1
ATOM 3822 N N . LYS B 1 185 ? 4.332 -1.323 -4.695 1 98.81 185 LYS B N 1
ATOM 3823 C CA . LYS B 1 185 ? 4.348 -2.695 -4.195 1 98.81 185 LYS B CA 1
ATOM 3824 C C . LYS B 1 185 ? 3.428 -2.85 -2.988 1 98.81 185 LYS B C 1
ATOM 3826 O O . LYS B 1 185 ? 2.824 -3.906 -2.795 1 98.81 185 LYS B O 1
ATOM 3831 N N . PHE B 1 186 ? 3.26 -1.78 -2.141 1 98.88 186 PHE B N 1
ATOM 3832 C CA . PHE B 1 186 ? 2.248 -1.768 -1.091 1 98.88 186 PHE B CA 1
ATOM 3833 C C . PHE B 1 186 ? 0.849 -1.862 -1.687 1 98.88 186 PHE B C 1
ATOM 3835 O O . PHE B 1 186 ? -0.027 -2.525 -1.125 1 98.88 186 PHE B O 1
ATOM 3842 N N . ALA B 1 187 ? 0.675 -1.173 -2.734 1 98.88 187 ALA B N 1
ATOM 3843 C CA . ALA B 1 187 ? -0.63 -1.174 -3.389 1 98.88 187 ALA B CA 1
ATOM 3844 C C . ALA B 1 187 ? -1.081 -2.596 -3.711 1 98.88 187 ALA B C 1
ATOM 3846 O O . ALA B 1 187 ? -2.262 -2.926 -3.574 1 98.88 187 ALA B O 1
ATOM 3847 N N . LEU B 1 188 ? -0.142 -3.463 -4.102 1 98.88 188 LEU B N 1
ATOM 3848 C CA . LEU B 1 188 ? -0.46 -4.848 -4.426 1 98.88 188 LEU B CA 1
ATOM 3849 C C . LEU B 1 188 ? -1.036 -5.57 -3.211 1 98.88 188 LEU B C 1
ATOM 3851 O O . LEU B 1 188 ? -1.991 -6.34 -3.338 1 98.88 188 LEU B O 1
ATOM 3855 N N . LEU B 1 189 ? -0.425 -5.348 -2.057 1 98.81 189 LEU B 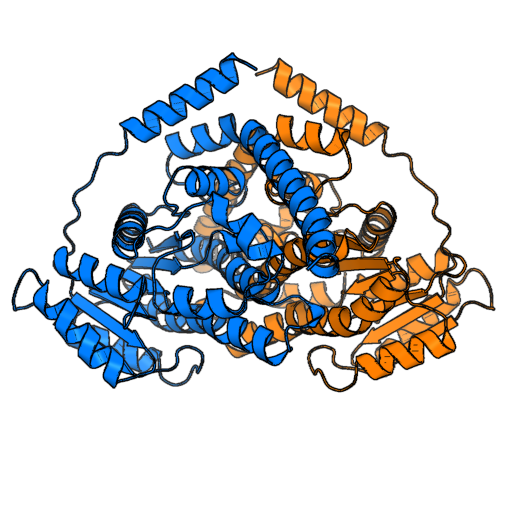N 1
ATOM 3856 C CA . LEU B 1 189 ? -0.878 -6.023 -0.845 1 98.81 189 LEU B CA 1
ATOM 3857 C C . LEU B 1 189 ? -2.312 -5.633 -0.509 1 98.81 189 LEU B C 1
ATOM 3859 O O . LEU B 1 189 ? -3.146 -6.496 -0.226 1 98.81 189 LEU B O 1
ATOM 3863 N N . GLY B 1 190 ? -2.615 -4.336 -0.544 1 98.69 190 GLY B N 1
ATOM 3864 C CA . GLY B 1 190 ? -3.965 -3.873 -0.26 1 98.69 190 GLY B CA 1
ATOM 3865 C C . GLY B 1 190 ? -5.008 -4.465 -1.191 1 98.69 190 GLY B C 1
ATOM 3866 O O . GLY B 1 190 ? -6.039 -4.965 -0.739 1 98.69 190 GLY B O 1
ATOM 3867 N N . ALA B 1 191 ? -4.715 -4.465 -2.473 1 98.81 191 ALA B N 1
ATOM 3868 C CA . ALA B 1 191 ? -5.645 -5.012 -3.459 1 98.81 191 ALA B CA 1
ATOM 3869 C C . ALA B 1 191 ? -5.793 -6.52 -3.293 1 98.81 191 ALA B C 1
ATOM 3871 O O . ALA B 1 191 ? -6.891 -7.062 -3.451 1 98.81 191 ALA B O 1
ATOM 3872 N N . ALA B 1 192 ? -4.688 -7.195 -3 1 98.88 192 ALA B N 1
ATOM 3873 C CA . ALA B 1 192 ? -4.695 -8.648 -2.857 1 98.88 192 ALA B CA 1
ATOM 3874 C C . ALA B 1 192 ? -5.562 -9.078 -1.68 1 98.88 192 ALA B C 1
ATOM 3876 O O . ALA B 1 192 ? -6.289 -10.07 -1.768 1 98.88 192 ALA B O 1
ATOM 3877 N N . GLU B 1 193 ? -5.445 -8.391 -0.563 1 98.69 193 GLU B N 1
ATOM 3878 C CA . GLU B 1 193 ? -6.281 -8.703 0.593 1 98.69 193 GLU B CA 1
ATOM 3879 C C . GLU B 1 193 ? -7.766 -8.586 0.25 1 98.69 193 GLU B C 1
ATOM 3881 O O . GLU B 1 193 ? -8.555 -9.461 0.599 1 98.69 193 GLU B O 1
ATOM 3886 N N . ALA B 1 194 ? -8.125 -7.477 -0.386 1 98.44 194 ALA B N 1
ATOM 3887 C CA . ALA B 1 194 ? -9.516 -7.27 -0.781 1 98.44 194 ALA B CA 1
ATOM 3888 C C . ALA B 1 194 ? -9.969 -8.352 -1.758 1 98.44 194 ALA B C 1
ATOM 3890 O O . ALA B 1 194 ? -11.07 -8.891 -1.618 1 98.44 194 ALA B O 1
ATOM 3891 N N . LEU B 1 195 ? -9.148 -8.656 -2.697 1 98.81 195 LEU B N 1
ATOM 3892 C CA . LEU B 1 195 ? -9.477 -9.68 -3.686 1 98.81 195 LEU B CA 1
ATOM 3893 C C . LEU B 1 195 ? -9.672 -11.039 -3.02 1 98.81 195 LEU B C 1
ATOM 3895 O O . LEU B 1 195 ? -10.594 -11.781 -3.377 1 98.81 195 LEU B O 1
ATOM 3899 N N . GLN B 1 196 ? -8.781 -11.375 -2.102 1 98.62 196 GLN B N 1
ATOM 3900 C CA . GLN B 1 196 ? -8.891 -12.656 -1.406 1 98.62 196 GLN B CA 1
ATOM 3901 C C . GLN B 1 196 ? -10.258 -12.805 -0.747 1 98.62 196 GLN B C 1
ATOM 3903 O O . GLN B 1 196 ? -10.844 -13.891 -0.762 1 98.62 196 GLN B O 1
ATOM 3908 N N . MET B 1 197 ? -10.781 -11.719 -0.151 1 97.88 197 MET B N 1
ATOM 3909 C CA . MET B 1 197 ? -12.109 -11.766 0.458 1 97.88 197 MET B CA 1
ATOM 3910 C C . MET B 1 197 ? -13.18 -12.086 -0.585 1 97.88 197 MET B C 1
ATOM 3912 O O . MET B 1 197 ? -14.156 -12.781 -0.288 1 97.88 197 MET B O 1
ATOM 3916 N N . GLU B 1 198 ? -12.969 -11.633 -1.761 1 97.88 198 GLU B N 1
ATOM 3917 C CA . GLU B 1 198 ? -14 -11.742 -2.793 1 97.88 198 GLU B CA 1
ATOM 3918 C C . GLU B 1 198 ? -13.977 -13.125 -3.443 1 97.88 198 GLU B C 1
ATOM 3920 O O . GLU B 1 198 ? -15.016 -13.617 -3.887 1 97.88 198 GLU B O 1
ATOM 3925 N N . VAL B 1 199 ? -12.781 -13.758 -3.471 1 98.19 199 VAL B N 1
ATOM 3926 C CA . VAL B 1 199 ? -12.688 -14.93 -4.336 1 98.19 199 VAL B CA 1
ATOM 3927 C C . VAL B 1 199 ? -12.617 -16.203 -3.484 1 98.19 199 VAL B C 1
ATOM 3929 O O . VAL B 1 199 ? -12.742 -17.312 -4.004 1 98.19 199 VAL B O 1
ATOM 3932 N N . LYS B 1 200 ? -12.453 -16.047 -2.209 1 96.81 200 LYS B N 1
ATOM 3933 C CA . LYS B 1 200 ? -12.289 -17.188 -1.311 1 96.81 200 LYS B CA 1
ATOM 3934 C C . LYS B 1 200 ? -13.445 -18.172 -1.449 1 96.81 200 LYS B C 1
ATOM 3936 O O . LYS B 1 200 ? -13.234 -19.391 -1.46 1 96.81 200 LYS B O 1
ATOM 3941 N N . SER B 1 201 ? -14.656 -17.719 -1.61 1 94.69 201 SER B N 1
ATOM 3942 C CA . SER B 1 201 ? -15.844 -18.562 -1.682 1 94.69 201 SER B CA 1
ATOM 3943 C C . SER B 1 201 ? -15.891 -19.328 -2.996 1 94.69 201 SER B C 1
ATOM 3945 O O . SER B 1 201 ? -16.688 -20.266 -3.141 1 94.69 201 SER B O 1
ATOM 3947 N N . TYR B 1 202 ? -15.07 -18.984 -3.938 1 97.06 202 TYR B N 1
ATOM 3948 C CA . TYR B 1 202 ? -15.008 -19.656 -5.23 1 97.06 202 TYR B CA 1
ATOM 3949 C C . TYR B 1 202 ? -13.812 -20.609 -5.293 1 97.06 202 TYR B C 1
ATOM 3951 O O . TYR B 1 202 ? -13.383 -21 -6.383 1 97.06 202 TYR B O 1
ATOM 3959 N N . ASN B 1 203 ? -13.195 -20.859 -4.133 1 97.69 203 ASN B N 1
ATOM 3960 C CA . ASN B 1 203 ? -12.047 -21.75 -4.031 1 97.69 203 ASN B CA 1
ATOM 3961 C C . ASN B 1 203 ? -10.859 -21.234 -4.836 1 97.69 203 ASN B C 1
ATOM 3963 O O . ASN B 1 203 ? -10.203 -22 -5.547 1 97.69 203 ASN B O 1
ATOM 3967 N N . ILE B 1 204 ? -10.734 -19.969 -4.852 1 98.62 204 ILE B N 1
ATOM 3968 C CA . ILE B 1 204 ? -9.578 -19.297 -5.43 1 98.62 204 ILE B CA 1
ATOM 3969 C C . ILE B 1 204 ? -8.719 -18.703 -4.316 1 98.62 204 ILE B C 1
ATOM 3971 O O . ILE B 1 204 ? -9.242 -18.062 -3.4 1 98.62 204 ILE B O 1
ATOM 3975 N N . SER B 1 205 ? -7.426 -19 -4.297 1 98.56 205 SER B N 1
ATOM 3976 C CA . SER B 1 205 ? -6.512 -18.453 -3.293 1 98.56 205 SER B CA 1
ATOM 3977 C C . SER B 1 205 ? -5.617 -17.375 -3.887 1 98.56 205 SER B C 1
ATOM 3979 O O . SER B 1 205 ? -5.293 -17.406 -5.074 1 98.56 205 SER B O 1
ATOM 3981 N N . VAL B 1 206 ? -5.305 -16.406 -3.062 1 98.88 206 VAL B N 1
ATOM 3982 C CA . VAL B 1 206 ? -4.398 -15.336 -3.438 1 98.88 206 VAL B CA 1
ATOM 3983 C C . VAL B 1 206 ? -3.141 -15.391 -2.572 1 98.88 206 VAL B C 1
ATOM 3985 O O . VAL B 1 206 ? -3.223 -15.602 -1.36 1 98.88 206 VAL B O 1
ATOM 3988 N N . THR B 1 207 ? -1.986 -15.312 -3.221 1 98.81 207 THR B N 1
ATOM 3989 C CA . THR B 1 207 ? -0.691 -15.227 -2.557 1 98.81 207 THR B CA 1
ATOM 3990 C C . THR B 1 207 ? 0.031 -13.945 -2.939 1 98.81 207 THR B C 1
ATOM 3992 O O . THR B 1 207 ? 0.005 -13.531 -4.102 1 98.81 207 THR B O 1
ATOM 3995 N N . VAL B 1 208 ? 0.557 -13.266 -1.985 1 98.88 208 VAL B N 1
ATOM 3996 C CA . VAL B 1 208 ? 1.479 -12.164 -2.256 1 98.88 208 VAL B CA 1
ATOM 3997 C C . VAL B 1 208 ? 2.898 -12.578 -1.873 1 98.88 208 VAL B C 1
ATOM 3999 O O . VAL B 1 208 ? 3.152 -12.961 -0.73 1 98.88 208 VAL B O 1
ATOM 4002 N N . SER B 1 209 ? 3.799 -12.555 -2.834 1 98.75 209 SER B N 1
ATOM 4003 C CA . SER B 1 209 ? 5.195 -12.898 -2.602 1 98.75 209 SER B CA 1
ATOM 4004 C C . SER B 1 209 ? 6.031 -11.664 -2.287 1 98.75 209 SER B C 1
ATOM 4006 O O . SER B 1 209 ? 5.871 -10.625 -2.934 1 98.75 209 SER B O 1
ATOM 4008 N N . PHE B 1 210 ? 6.863 -11.789 -1.264 1 98.12 210 PHE B N 1
ATOM 4009 C CA . PHE B 1 210 ? 7.715 -10.68 -0.843 1 98.12 210 PHE B CA 1
ATOM 4010 C C . PHE B 1 210 ? 9.188 -11.062 -0.93 1 98.12 210 PHE B C 1
ATOM 4012 O O . PHE B 1 210 ? 9.867 -11.172 0.093 1 98.12 210 PHE B O 1
ATOM 4019 N N . PRO B 1 211 ? 9.695 -11.133 -2.17 1 96.75 211 PRO B N 1
ATOM 4020 C CA . PRO B 1 211 ? 11.109 -11.5 -2.324 1 96.75 211 PRO B CA 1
ATOM 4021 C C . PRO B 1 211 ? 12.055 -10.406 -1.846 1 96.75 211 PRO B C 1
ATOM 4023 O O . PRO B 1 211 ? 11.734 -9.219 -1.935 1 96.75 211 PRO B O 1
ATOM 4026 N N . PRO B 1 212 ? 13.219 -10.836 -1.317 1 93.69 212 PRO B N 1
ATOM 4027 C CA . PRO B 1 212 ? 14.312 -9.898 -1.092 1 93.69 212 PRO B CA 1
ATOM 4028 C C . PRO B 1 212 ? 15.055 -9.531 -2.379 1 93.69 212 PRO B C 1
ATOM 4030 O O . PRO B 1 212 ? 14.578 -9.836 -3.475 1 93.69 212 PRO B O 1
ATOM 4033 N N . ASP B 1 213 ? 16.156 -8.797 -2.205 1 92.31 213 ASP B N 1
ATOM 4034 C CA . ASP B 1 213 ? 17.016 -8.578 -3.363 1 92.31 213 ASP B CA 1
ATOM 4035 C C . ASP B 1 213 ? 17.359 -9.898 -4.043 1 92.31 213 ASP B C 1
ATOM 4037 O O . ASP B 1 213 ? 17.812 -10.844 -3.389 1 92.31 213 ASP B O 1
ATOM 4041 N N . THR B 1 214 ? 17 -9.953 -5.289 1 94 214 THR B N 1
ATOM 4042 C CA . THR B 1 214 ? 17.172 -11.164 -6.082 1 94 214 THR B CA 1
ATOM 4043 C C . THR B 1 214 ? 18.094 -10.906 -7.27 1 94 214 THR B C 1
ATOM 4045 O O . THR B 1 214 ? 18 -9.867 -7.922 1 94 214 THR B O 1
ATOM 4048 N N . ASP B 1 215 ? 19 -11.852 -7.516 1 94 215 ASP B N 1
ATOM 4049 C CA . ASP B 1 215 ? 19.938 -11.75 -8.625 1 94 215 ASP B CA 1
ATOM 4050 C C . ASP B 1 215 ? 19.234 -11.898 -9.969 1 94 215 ASP B C 1
ATOM 4052 O O . ASP B 1 215 ? 19.078 -13.016 -10.469 1 94 215 ASP B O 1
ATOM 4056 N N . THR B 1 216 ? 18.812 -10.797 -10.562 1 94.12 216 THR B N 1
ATOM 4057 C CA . THR B 1 216 ? 18.109 -10.703 -11.836 1 94.12 216 THR B CA 1
ATOM 4058 C C . THR B 1 216 ? 18.641 -9.547 -12.672 1 94.12 216 THR B C 1
ATOM 4060 O O . THR B 1 216 ? 19.328 -8.664 -12.148 1 94.12 216 THR B O 1
ATOM 4063 N N . PRO B 1 217 ? 18.406 -9.602 -13.984 1 89.56 217 PRO B N 1
ATOM 4064 C CA . PRO B 1 217 ? 18.781 -8.445 -14.805 1 89.56 217 PRO B CA 1
ATOM 4065 C C . PRO B 1 217 ? 18.156 -7.141 -14.305 1 89.56 217 PRO B C 1
ATOM 4067 O O . PRO B 1 217 ? 18.797 -6.086 -14.367 1 89.56 217 PRO B O 1
ATOM 4070 N N . GLY B 1 218 ? 16.969 -7.262 -13.812 1 87.25 218 GLY B N 1
ATOM 4071 C CA . GLY B 1 218 ? 16.328 -6.082 -13.25 1 87.25 218 GLY B CA 1
ATOM 4072 C C . GLY B 1 218 ? 17.062 -5.508 -12.055 1 87.25 218 GLY B C 1
ATOM 4073 O O . GLY B 1 218 ? 17.234 -4.289 -11.953 1 87.25 218 GLY B O 1
ATOM 4074 N N . PHE B 1 219 ? 17.531 -6.348 -11.211 1 88.94 219 PHE B N 1
ATOM 4075 C CA . PHE B 1 219 ? 18.297 -5.926 -10.039 1 88.94 219 PHE B CA 1
ATOM 4076 C C . PHE B 1 219 ? 19.609 -5.266 -10.438 1 88.94 219 PHE B C 1
ATOM 4078 O O . PHE B 1 219 ? 20 -4.262 -9.852 1 88.94 219 PHE B O 1
ATOM 4085 N N . ALA B 1 220 ? 20.25 -5.801 -11.422 1 88.44 220 ALA B N 1
ATOM 4086 C CA . ALA B 1 220 ? 21.5 -5.254 -11.922 1 88.44 220 ALA B CA 1
ATOM 4087 C C . ALA B 1 220 ? 21.328 -3.824 -12.414 1 88.44 220 ALA B C 1
ATOM 4089 O O . ALA B 1 220 ? 22.203 -2.98 -12.234 1 88.44 220 ALA B O 1
ATOM 4090 N N . GLU B 1 221 ? 20.219 -3.594 -13.031 1 86.94 221 GLU B N 1
ATOM 4091 C CA . GLU B 1 221 ? 19.906 -2.254 -13.523 1 86.94 221 GLU B CA 1
ATOM 4092 C C . GLU B 1 221 ? 19.609 -1.299 -12.375 1 86.94 221 GLU B C 1
ATOM 4094 O O . GLU B 1 221 ? 20 -0.129 -12.414 1 86.94 221 GLU B O 1
ATOM 4099 N N . GLU B 1 222 ? 18.938 -1.756 -11.375 1 85.81 222 GLU B N 1
ATOM 4100 C CA . GLU B 1 222 ? 18.5 -0.972 -10.219 1 85.81 222 GLU B CA 1
ATOM 4101 C C . GLU B 1 222 ? 19.703 -0.46 -9.422 1 85.81 222 GLU B C 1
ATOM 4103 O O . GLU B 1 222 ? 19.672 0.662 -8.906 1 85.81 222 GLU B O 1
ATOM 4108 N N . ILE B 1 223 ? 20.766 -1.232 -9.336 1 85.06 223 ILE B N 1
ATOM 4109 C CA . ILE B 1 223 ? 21.891 -0.937 -8.453 1 85.06 223 ILE B CA 1
ATOM 4110 C C . ILE B 1 223 ? 22.672 0.255 -9 1 85.06 223 ILE B C 1
ATOM 4112 O O . ILE B 1 223 ? 23.344 0.954 -8.242 1 85.06 223 ILE B O 1
ATOM 4116 N N . LYS B 1 224 ? 22.547 0.526 -10.273 1 85.31 224 LYS B N 1
ATOM 4117 C CA . LYS B 1 224 ? 23.328 1.571 -10.922 1 85.31 224 LYS B CA 1
ATOM 4118 C C . LYS B 1 224 ? 23.016 2.943 -10.336 1 85.31 224 LYS B C 1
ATOM 4120 O O . LYS B 1 224 ? 23.891 3.801 -10.234 1 85.31 224 LYS B O 1
ATOM 4125 N N . ASN B 1 225 ? 21.812 3.189 -9.867 1 83.88 225 ASN B N 1
ATOM 4126 C CA . ASN B 1 225 ? 21.375 4.508 -9.43 1 83.88 225 ASN B CA 1
ATOM 4127 C C . ASN B 1 225 ? 20.922 4.496 -7.973 1 83.88 225 ASN B C 1
ATOM 4129 O O . ASN B 1 225 ? 20.297 5.449 -7.504 1 83.88 225 ASN B O 1
ATOM 4133 N N . LYS B 1 226 ? 21.344 3.518 -7.316 1 89.94 226 LYS B N 1
ATOM 4134 C CA . LYS B 1 226 ? 20.906 3.395 -5.926 1 89.94 226 LYS B CA 1
ATOM 4135 C C . LYS B 1 226 ? 21.672 4.359 -5.023 1 89.94 226 LYS B C 1
ATOM 4137 O O . LYS B 1 226 ? 22.906 4.395 -5.043 1 89.94 226 LYS B O 1
ATOM 4142 N N . PRO B 1 227 ? 20.906 5.199 -4.262 1 91.62 227 PRO B N 1
ATOM 4143 C CA . PRO B 1 227 ? 21.625 6.016 -3.271 1 91.62 227 PRO B CA 1
ATOM 4144 C C . PRO B 1 227 ? 22.453 5.18 -2.301 1 91.62 227 PRO B C 1
ATOM 4146 O O . PRO B 1 227 ? 22.062 4.062 -1.951 1 91.62 227 PRO B O 1
ATOM 4149 N N . ILE B 1 228 ? 23.547 5.699 -1.847 1 91.56 228 ILE B N 1
ATOM 4150 C CA . ILE B 1 228 ? 24.453 4.98 -0.97 1 91.56 228 ILE B CA 1
ATOM 4151 C C . ILE B 1 228 ? 23.734 4.57 0.311 1 91.56 228 ILE B C 1
ATOM 4153 O O . ILE B 1 228 ? 24.016 3.512 0.876 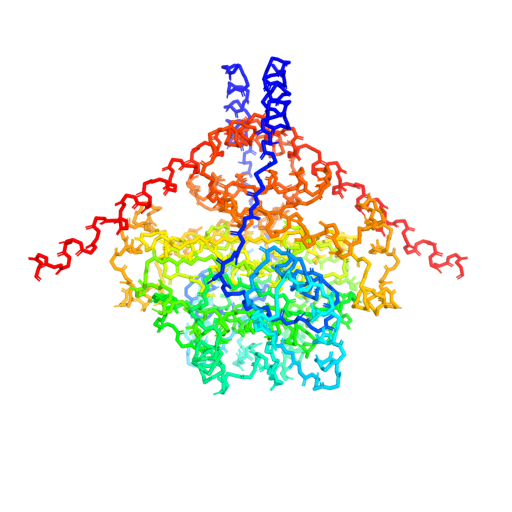1 91.56 228 ILE B O 1
ATOM 4157 N N . GLU B 1 229 ? 22.812 5.469 0.788 1 93.06 229 GLU B N 1
ATOM 4158 C CA . GLU B 1 229 ? 22.016 5.133 1.968 1 93.06 229 GLU B CA 1
ATOM 4159 C C . GLU B 1 229 ? 21.25 3.832 1.763 1 93.06 229 GLU B C 1
ATOM 4161 O O . GLU B 1 229 ? 21.234 2.969 2.643 1 93.06 229 GLU B O 1
ATOM 4166 N N . THR B 1 230 ? 20.625 3.711 0.6 1 93.19 230 THR B N 1
ATOM 4167 C CA . THR B 1 230 ? 19.812 2.541 0.285 1 93.19 230 THR B CA 1
ATOM 4168 C C . THR B 1 230 ? 20.688 1.293 0.167 1 93.19 230 THR B C 1
ATOM 4170 O O . THR B 1 230 ? 20.297 0.216 0.626 1 93.19 230 THR B O 1
ATOM 4173 N N . VAL B 1 231 ? 21.844 1.443 -0.49 1 90.44 231 VAL B N 1
ATOM 4174 C CA . VAL B 1 231 ? 22.766 0.333 -0.641 1 90.44 231 VAL B CA 1
ATOM 4175 C C . VAL B 1 231 ? 23.156 -0.215 0.734 1 90.44 231 VAL B C 1
ATOM 4177 O O . VAL B 1 231 ? 23.094 -1.425 0.965 1 90.44 231 VAL B O 1
ATOM 4180 N N . ARG B 1 232 ? 23.422 0.661 1.631 1 89.19 232 ARG B N 1
ATOM 4181 C CA . ARG B 1 232 ? 23.891 0.261 2.953 1 89.19 232 ARG B CA 1
ATOM 4182 C C . ARG B 1 232 ? 22.766 -0.339 3.779 1 89.19 232 ARG B C 1
ATOM 4184 O O . ARG B 1 232 ? 22.984 -1.25 4.578 1 89.19 232 ARG B O 1
ATOM 4191 N N . ILE B 1 233 ? 21.578 0.15 3.633 1 89.94 233 ILE B N 1
ATOM 4192 C CA . ILE B 1 233 ? 20.406 -0.338 4.367 1 89.94 233 ILE B CA 1
ATOM 4193 C C . ILE B 1 233 ? 20.016 -1.724 3.855 1 89.94 233 ILE B C 1
ATOM 4195 O O . ILE B 1 233 ? 19.688 -2.609 4.645 1 89.94 233 ILE B O 1
ATOM 4199 N N . SER B 1 234 ? 20.078 -1.961 2.561 1 83.31 234 SER B N 1
ATOM 4200 C CA . SER B 1 234 ? 19.578 -3.182 1.94 1 83.31 234 SER B CA 1
ATOM 4201 C C . SER B 1 234 ? 20.594 -4.305 2.016 1 83.31 234 SER B C 1
ATOM 4203 O O . SER B 1 234 ? 20.25 -5.48 1.851 1 83.31 234 SER B O 1
ATOM 4205 N N . GLU B 1 235 ? 21.812 -4.078 2.191 1 77 235 GLU B N 1
ATOM 4206 C CA . GLU B 1 235 ? 22.875 -5.074 2.24 1 77 235 GLU B CA 1
ATOM 4207 C C . GLU B 1 235 ? 22.625 -6.102 3.342 1 77 235 GLU B C 1
ATOM 4209 O O . GLU B 1 235 ? 23.062 -7.25 3.238 1 77 235 GLU B O 1
ATOM 4214 N N . SER B 1 236 ? 21.859 -5.824 4.199 1 69.88 236 SER B N 1
ATOM 4215 C CA . SER B 1 236 ? 21.656 -6.699 5.348 1 69.88 236 SER B CA 1
ATOM 4216 C C . SER B 1 236 ? 20.828 -7.918 4.969 1 69.88 236 SER B C 1
ATOM 4218 O O . SER B 1 236 ? 20.938 -8.977 5.59 1 69.88 236 SER B O 1
ATOM 4220 N N . ALA B 1 237 ? 19.922 -7.871 4.055 1 73.88 237 ALA B N 1
ATOM 4221 C CA . ALA B 1 237 ? 19 -8.961 3.736 1 73.88 237 ALA B CA 1
ATOM 4222 C C . ALA B 1 237 ? 19.688 -10.008 2.852 1 73.88 237 ALA B C 1
ATOM 4224 O O . ALA B 1 237 ? 19.203 -11.133 2.732 1 73.88 237 ALA B O 1
ATOM 4225 N N . GLY B 1 238 ? 20.781 -9.711 2.266 1 78 238 GLY B N 1
ATOM 4226 C CA . GLY B 1 238 ? 21.469 -10.648 1.399 1 78 238 GLY B CA 1
ATOM 4227 C C . GLY B 1 238 ? 20.891 -10.719 0.003 1 78 238 GLY B C 1
ATOM 4228 O O . GLY B 1 238 ? 19.828 -10.141 -0.263 1 78 238 GLY B O 1
ATOM 4229 N N . LEU B 1 239 ? 21.547 -11.469 -0.928 1 87.69 239 LEU B N 1
ATOM 4230 C CA . LEU B 1 239 ? 21.156 -11.656 -2.318 1 87.69 239 LEU B CA 1
ATOM 4231 C C . LEU B 1 239 ? 20.75 -13.102 -2.578 1 87.69 239 LEU B C 1
ATOM 4233 O O . LEU B 1 239 ? 21.484 -14.023 -2.248 1 87.69 239 LEU B O 1
ATOM 4237 N N . TYR B 1 240 ? 19.5 -13.32 -3.105 1 94.5 240 TYR B N 1
ATOM 4238 C CA . TYR B 1 240 ? 18.984 -14.656 -3.402 1 94.5 240 TYR B CA 1
ATOM 4239 C C . TYR B 1 240 ? 18.938 -14.898 -4.906 1 94.5 240 TYR B C 1
ATOM 4241 O O . TYR B 1 240 ? 18.906 -13.953 -5.695 1 94.5 240 TYR B O 1
ATOM 4249 N N . SER B 1 241 ? 18.953 -16.188 -5.285 1 96.81 241 SER B N 1
ATOM 4250 C CA . SER B 1 241 ? 18.812 -16.516 -6.699 1 96.81 241 SER B CA 1
ATOM 4251 C C . SER B 1 241 ? 17.359 -16.469 -7.133 1 96.81 241 SER B C 1
ATOM 4253 O O . SER B 1 241 ? 16.453 -16.703 -6.328 1 96.81 241 SER B O 1
ATOM 4255 N N . ALA B 1 242 ? 17.156 -16.172 -8.422 1 97.75 242 ALA B N 1
ATOM 4256 C CA . ALA B 1 242 ? 15.805 -16.188 -8.969 1 97.75 242 ALA B CA 1
ATOM 4257 C C . ALA B 1 242 ? 15.172 -17.562 -8.805 1 97.75 242 ALA B C 1
ATOM 4259 O O . ALA B 1 242 ? 13.969 -17.672 -8.555 1 97.75 242 ALA B O 1
ATOM 4260 N N . GLU B 1 243 ? 15.961 -18.594 -8.875 1 97.62 243 GLU B N 1
ATOM 4261 C CA . GLU B 1 243 ? 15.484 -19.969 -8.75 1 97.62 243 GLU B CA 1
ATOM 4262 C C . GLU B 1 243 ? 14.961 -20.25 -7.344 1 97.62 243 GLU B C 1
ATOM 4264 O O . GLU B 1 243 ? 13.906 -20.859 -7.176 1 97.62 243 GLU B O 1
ATOM 4269 N N . ASP B 1 244 ? 15.711 -19.797 -6.332 1 96.81 244 ASP B N 1
ATOM 4270 C CA . A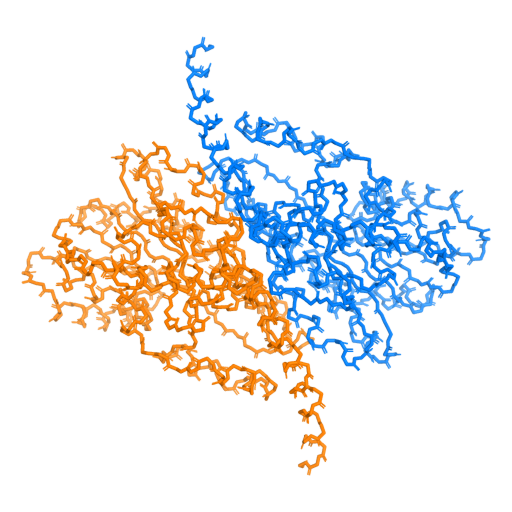SP B 1 244 ? 15.273 -20 -4.949 1 96.81 244 ASP B CA 1
ATOM 4271 C C . ASP B 1 244 ? 13.961 -19.266 -4.68 1 96.81 244 ASP B C 1
ATOM 4273 O O . ASP B 1 244 ? 13.055 -19.828 -4.055 1 96.81 244 ASP B O 1
ATOM 4277 N N . VAL B 1 245 ? 13.891 -18.047 -5.125 1 97.62 245 VAL B N 1
ATOM 4278 C CA . VAL B 1 245 ? 12.68 -17.25 -4.938 1 97.62 245 VAL B CA 1
ATOM 4279 C C . VAL B 1 245 ? 11.508 -17.906 -5.656 1 97.62 245 VAL B C 1
ATOM 4281 O O . VAL B 1 245 ? 10.414 -18.016 -5.105 1 97.62 245 VAL B O 1
ATOM 4284 N N . ALA B 1 246 ? 11.742 -18.375 -6.879 1 97.94 246 ALA B N 1
ATOM 4285 C CA . ALA B 1 246 ? 10.703 -19.016 -7.695 1 97.94 246 ALA B CA 1
ATOM 4286 C C . ALA B 1 246 ? 10.164 -20.266 -7.02 1 97.94 246 ALA B C 1
ATOM 4288 O O . ALA B 1 246 ? 8.953 -20.469 -6.957 1 97.94 246 ALA B O 1
ATOM 4289 N N . THR B 1 247 ? 11.062 -21.094 -6.535 1 96.69 247 THR B N 1
ATOM 4290 C CA . THR B 1 247 ? 10.68 -22.344 -5.887 1 96.69 247 THR B CA 1
ATOM 4291 C C . THR B 1 247 ? 9.82 -22.078 -4.656 1 96.69 247 THR B C 1
ATOM 4293 O O . THR B 1 247 ? 8.766 -22.688 -4.477 1 96.69 247 THR B O 1
ATOM 4296 N N . LYS B 1 248 ? 10.281 -21.188 -3.859 1 96.5 248 LYS B N 1
ATOM 4297 C CA . LYS B 1 248 ? 9.547 -20.859 -2.639 1 96.5 248 LYS B CA 1
ATOM 4298 C C . LYS B 1 248 ? 8.188 -20.234 -2.961 1 96.5 248 LYS B C 1
ATOM 4300 O O . LYS B 1 248 ? 7.18 -20.594 -2.352 1 96.5 248 LYS B O 1
ATOM 4305 N N . THR B 1 249 ? 8.148 -19.297 -3.887 1 98 249 THR B N 1
ATOM 4306 C CA . THR B 1 249 ? 6.91 -18.625 -4.266 1 98 249 THR B CA 1
ATOM 4307 C C . THR B 1 249 ? 5.898 -19.641 -4.809 1 98 249 THR B C 1
ATOM 4309 O O . THR B 1 249 ? 4.746 -19.656 -4.375 1 98 249 THR B O 1
ATOM 4312 N N . LEU B 1 250 ? 6.324 -20.5 -5.75 1 98.12 250 LEU B N 1
ATOM 4313 C CA . LEU B 1 250 ? 5.41 -21.453 -6.355 1 98.12 250 LEU B CA 1
ATOM 4314 C C . LEU B 1 250 ? 4.898 -22.453 -5.312 1 98.12 250 LEU B C 1
ATOM 4316 O O . LEU B 1 250 ? 3.711 -22.781 -5.297 1 98.12 250 LEU B O 1
ATOM 4320 N N . ASN B 1 251 ? 5.789 -22.922 -4.426 1 96.56 251 ASN B N 1
ATOM 4321 C CA . ASN B 1 251 ? 5.363 -23.828 -3.363 1 96.56 251 ASN B CA 1
ATOM 4322 C C . ASN B 1 251 ? 4.316 -23.188 -2.461 1 96.56 251 ASN B C 1
ATOM 4324 O O . ASN B 1 251 ? 3.34 -23.828 -2.076 1 96.56 251 ASN B O 1
ATOM 4328 N N . ASP B 1 252 ? 4.547 -21.953 -2.084 1 97.12 252 ASP B N 1
ATOM 4329 C CA . ASP B 1 252 ? 3.617 -21.25 -1.209 1 97.12 252 ASP B CA 1
ATOM 4330 C C . ASP B 1 252 ? 2.281 -21.016 -1.908 1 97.12 252 ASP B C 1
ATOM 4332 O O . ASP B 1 252 ? 1.224 -21.078 -1.276 1 97.12 252 ASP B O 1
ATOM 4336 N N . VAL B 1 253 ? 2.342 -20.703 -3.209 1 98.19 253 VAL B N 1
ATOM 4337 C CA . VAL B 1 253 ? 1.124 -20.562 -4 1 98.19 253 VAL B CA 1
ATOM 4338 C C . VAL B 1 253 ? 0.334 -21.859 -3.984 1 98.19 253 VAL B C 1
ATOM 4340 O O . VAL B 1 253 ? -0.879 -21.859 -3.76 1 98.19 253 VAL B O 1
ATOM 4343 N N . LEU B 1 254 ? 1.001 -22.984 -4.184 1 97.06 254 LEU B N 1
ATOM 4344 C CA . LEU B 1 254 ? 0.354 -24.281 -4.258 1 97.06 254 LEU B CA 1
ATOM 4345 C C . LEU B 1 254 ? -0.182 -24.703 -2.895 1 97.06 254 LEU B C 1
ATOM 4347 O O . LEU B 1 254 ? -1.157 -25.453 -2.812 1 97.06 254 LEU B O 1
ATOM 4351 N N . ASN B 1 255 ? 0.406 -24.188 -1.842 1 94.94 255 ASN B N 1
ATOM 4352 C CA . ASN B 1 255 ? -0.071 -24.453 -0.49 1 94.94 255 ASN B CA 1
ATOM 4353 C C . ASN B 1 255 ? -1.085 -23.422 -0.032 1 94.94 255 ASN B C 1
ATOM 4355 O O . ASN B 1 255 ? -1.479 -23.391 1.136 1 94.94 255 ASN B O 1
ATOM 4359 N N . LYS B 1 256 ? -1.437 -22.438 -0.854 1 96.38 256 LYS B N 1
ATOM 4360 C CA . LYS B 1 256 ? -2.463 -21.438 -0.625 1 96.38 256 LYS B CA 1
ATOM 4361 C C . LYS B 1 256 ? -2.061 -20.484 0.501 1 96.38 256 LYS B C 1
ATOM 4363 O O . LYS B 1 256 ? -2.91 -20.031 1.269 1 96.38 256 LYS B O 1
ATOM 4368 N N . LYS B 1 257 ? -0.748 -20.328 0.644 1 96.5 257 LYS B N 1
ATOM 4369 C CA . LYS B 1 257 ? -0.261 -19.344 1.612 1 96.5 257 LYS B CA 1
ATOM 4370 C C . LYS B 1 257 ? -0.452 -17.922 1.098 1 96.5 257 LYS B C 1
ATOM 4372 O O . LYS B 1 257 ? -0.069 -17.609 -0.031 1 96.5 257 LYS B O 1
ATOM 4377 N N . PHE B 1 258 ? -0.983 -17.062 1.951 1 98.19 258 PHE B N 1
ATOM 4378 C CA . PHE B 1 258 ? -1.239 -15.703 1.492 1 98.19 258 PHE B CA 1
ATOM 4379 C C . PHE B 1 258 ? 0.057 -14.906 1.411 1 98.19 258 PHE B C 1
ATOM 4381 O O . PHE B 1 258 ? 0.268 -14.148 0.461 1 98.19 258 PHE B O 1
ATOM 4388 N N . MET B 1 259 ? 0.866 -14.984 2.42 1 98.19 259 MET B N 1
ATOM 4389 C CA . MET B 1 259 ? 2.154 -14.297 2.406 1 98.19 259 MET B CA 1
ATOM 4390 C C . MET B 1 259 ? 3.293 -15.273 2.156 1 98.19 259 MET B C 1
ATOM 4392 O O . MET B 1 259 ? 3.498 -16.203 2.934 1 98.19 259 MET B O 1
ATOM 4396 N N . SER B 1 260 ? 3.996 -15.031 1.072 1 97.62 260 SER B N 1
ATOM 4397 C CA . SER B 1 260 ? 5.156 -15.844 0.721 1 97.62 260 SER B CA 1
ATOM 4398 C C . SER B 1 260 ? 6.457 -15.078 0.951 1 97.62 260 SER B C 1
ATOM 4400 O O . SER B 1 260 ? 6.582 -13.922 0.542 1 97.62 260 SER B O 1
ATOM 4402 N N . SER B 1 261 ? 7.348 -15.602 1.657 1 94.75 261 SER B N 1
ATOM 4403 C CA . SER B 1 261 ? 8.648 -15.008 1.928 1 94.75 261 SER B CA 1
ATOM 4404 C C . SER B 1 261 ? 9.766 -16.031 1.813 1 94.75 261 SER B C 1
ATOM 4406 O O . SER B 1 261 ? 9.508 -17.25 1.803 1 94.75 261 SER B O 1
ATOM 4408 N N . ILE B 1 262 ? 10.945 -15.57 1.67 1 93.44 262 ILE B N 1
ATOM 4409 C CA . ILE B 1 262 ? 12.109 -16.453 1.653 1 93.44 262 ILE B CA 1
ATOM 4410 C C . ILE B 1 262 ? 13.172 -15.914 2.615 1 93.44 262 ILE B C 1
ATOM 4412 O O . ILE B 1 262 ? 13.312 -14.703 2.783 1 93.44 262 ILE B O 1
ATOM 4416 N N . GLY B 1 263 ? 13.875 -16.875 3.318 1 89.44 263 GLY B N 1
ATOM 4417 C CA . GLY B 1 263 ? 14.914 -16.5 4.262 1 89.44 263 GLY B CA 1
ATOM 4418 C C . GLY B 1 263 ? 14.367 -16.047 5.602 1 89.44 263 GLY B C 1
ATOM 4419 O O . GLY B 1 263 ? 13.172 -15.766 5.73 1 89.44 263 GLY B O 1
ATOM 4420 N N . PHE B 1 264 ? 15.234 -15.914 6.547 1 88.06 264 PHE B N 1
ATOM 4421 C CA . PHE B 1 264 ? 14.836 -15.594 7.91 1 88.06 264 PHE B CA 1
ATOM 4422 C C . PHE B 1 264 ? 14.328 -14.156 7.996 1 88.06 264 PHE B C 1
ATOM 4424 O O . PHE B 1 264 ? 13.305 -13.891 8.633 1 88.06 264 PHE B O 1
ATOM 4431 N N . GLU B 1 265 ? 15.031 -13.266 7.391 1 88.69 265 GLU B N 1
ATOM 4432 C CA . GLU B 1 265 ? 14.625 -11.859 7.434 1 88.69 265 GLU B CA 1
ATOM 4433 C C . GLU B 1 265 ? 13.273 -11.656 6.766 1 88.69 265 GLU B C 1
ATOM 4435 O O . GLU B 1 265 ? 12.43 -10.906 7.266 1 88.69 265 GLU B O 1
ATOM 4440 N N . GLY B 1 266 ? 13.109 -12.32 5.559 1 92.88 266 GLY B N 1
ATOM 4441 C CA . GLY B 1 266 ? 11.82 -12.25 4.883 1 92.88 266 GLY B CA 1
ATOM 4442 C C . GLY B 1 266 ? 10.688 -12.828 5.711 1 92.88 266 GLY B C 1
ATOM 4443 O O . GLY B 1 266 ? 9.609 -12.234 5.789 1 92.88 266 GLY B O 1
ATOM 4444 N N . TRP B 1 267 ? 10.969 -13.938 6.305 1 92.5 267 TRP B N 1
ATOM 4445 C CA . TRP B 1 267 ? 9.961 -14.594 7.141 1 92.5 267 TRP B CA 1
ATOM 4446 C C . TRP B 1 267 ? 9.594 -13.719 8.336 1 92.5 267 TRP B C 1
ATOM 4448 O O . TRP B 1 267 ? 8.422 -13.57 8.672 1 92.5 267 TRP B O 1
ATOM 4458 N N . MET B 1 268 ? 10.602 -13.156 8.977 1 92.12 268 MET B N 1
ATOM 4459 C CA . MET B 1 268 ? 10.375 -12.289 10.125 1 92.12 268 MET B CA 1
ATOM 4460 C C . MET B 1 268 ? 9.523 -11.078 9.742 1 92.12 268 MET B C 1
ATOM 4462 O O . MET B 1 268 ? 8.602 -10.711 10.469 1 92.12 268 MET B O 1
ATOM 4466 N N . MET B 1 269 ? 9.844 -10.477 8.625 1 94.19 269 MET B N 1
ATOM 4467 C CA . MET B 1 269 ? 9.117 -9.289 8.18 1 94.19 269 MET B CA 1
ATOM 4468 C C . MET B 1 269 ? 7.672 -9.633 7.84 1 94.19 269 MET B C 1
ATOM 4470 O O . MET B 1 269 ? 6.754 -8.898 8.203 1 94.19 269 MET B O 1
ATOM 4474 N N . CYS B 1 270 ? 7.469 -10.742 7.102 1 95.69 270 CYS B N 1
ATOM 4475 C CA . CYS B 1 270 ? 6.121 -11.172 6.758 1 95.69 270 CYS B CA 1
ATOM 4476 C C . CYS B 1 270 ? 5.305 -11.469 8.008 1 95.69 270 CYS B C 1
ATOM 4478 O O . CYS B 1 270 ? 4.133 -11.102 8.094 1 95.69 270 CYS B O 1
ATOM 4480 N N . THR B 1 271 ? 5.969 -12.102 8.969 1 93.88 271 THR B N 1
ATOM 4481 C CA . THR B 1 271 ? 5.289 -12.438 10.219 1 93.88 271 THR B CA 1
ATOM 4482 C C . THR B 1 271 ? 4.914 -11.172 10.984 1 93.88 271 THR B C 1
ATOM 4484 O O . THR B 1 271 ? 3.797 -11.047 11.484 1 93.88 271 THR B O 1
ATOM 4487 N N . ALA B 1 272 ? 5.816 -10.234 11.031 1 94.56 272 ALA B N 1
ATOM 4488 C CA . ALA B 1 272 ? 5.602 -8.984 11.758 1 94.56 272 ALA B CA 1
ATOM 4489 C C . ALA B 1 272 ? 4.484 -8.172 11.117 1 94.56 272 ALA B C 1
ATOM 4491 O O . ALA B 1 272 ? 3.736 -7.477 11.812 1 94.56 272 ALA B O 1
ATOM 4492 N N . CYS B 1 273 ? 4.344 -8.25 9.812 1 97.25 273 CYS B N 1
ATOM 4493 C CA . CYS B 1 273 ? 3.396 -7.422 9.078 1 97.25 273 CYS B CA 1
ATOM 4494 C C . CYS B 1 273 ? 2.139 -8.203 8.727 1 97.25 273 CYS B C 1
ATOM 4496 O O . CYS B 1 273 ? 1.408 -7.84 7.809 1 97.25 273 CYS B O 1
ATOM 4498 N N . SER B 1 274 ? 1.849 -9.289 9.453 1 97 274 SER B N 1
ATOM 4499 C CA . SER B 1 274 ? 0.778 -10.203 9.07 1 97 274 SER B CA 1
ATOM 4500 C C . SER B 1 274 ? -0.539 -9.828 9.734 1 97 274 SER B C 1
ATOM 4502 O O . SER B 1 274 ? -1.541 -10.523 9.594 1 97 274 SER B O 1
ATOM 4504 N N . ALA B 1 275 ? -0.642 -8.727 10.414 1 95.5 275 ALA B N 1
ATOM 4505 C CA . ALA B 1 275 ? -1.789 -8.414 11.266 1 95.5 275 ALA B CA 1
ATOM 4506 C C . ALA B 1 275 ? -3.088 -8.445 10.461 1 95.5 275 ALA B C 1
ATOM 4508 O O . ALA B 1 275 ? -4.102 -8.961 10.938 1 95.5 275 ALA B O 1
ATOM 4509 N N . SER B 1 276 ? -3.074 -7.898 9.289 1 95.5 276 SER B N 1
ATOM 4510 C CA . SER B 1 276 ? -4.305 -7.746 8.516 1 95.5 276 SER B CA 1
ATOM 4511 C C . SER B 1 276 ? -4.438 -8.844 7.465 1 95.5 276 SER B C 1
ATOM 4513 O O . SER B 1 276 ? -5.367 -8.82 6.656 1 95.5 276 SER B O 1
ATOM 4515 N N . THR B 1 277 ? -3.547 -9.797 7.426 1 97.62 277 THR B N 1
ATOM 4516 C CA . THR B 1 277 ? -3.508 -10.758 6.328 1 97.62 277 THR B CA 1
ATOM 4517 C C . THR B 1 277 ? -4.199 -12.055 6.727 1 97.62 277 THR B C 1
ATOM 4519 O O . THR B 1 277 ? -4.219 -12.422 7.902 1 97.62 277 THR B O 1
ATOM 4522 N N . PRO B 1 278 ? -4.789 -12.734 5.797 1 96.5 278 PRO B N 1
ATOM 4523 C CA . PRO B 1 278 ? -5.391 -14.031 6.113 1 96.5 278 PRO B CA 1
ATOM 4524 C C . PRO B 1 278 ? -4.344 -15.125 6.328 1 96.5 278 PRO B C 1
ATOM 4526 O O . PRO B 1 278 ? -3.201 -14.984 5.891 1 96.5 278 PRO B O 1
ATOM 4529 N N . THR B 1 279 ? -4.711 -16.062 7.117 1 92.88 279 THR B N 1
ATOM 4530 C CA . THR B 1 279 ? -3.902 -17.266 7.316 1 92.88 279 THR B CA 1
ATOM 4531 C C . THR B 1 279 ? -4.785 -18.5 7.461 1 92.88 279 THR B C 1
ATOM 4533 O O . THR B 1 279 ? -5.867 -18.422 8.047 1 92.88 279 THR B O 1
ATOM 4536 N N . ASN B 1 280 ? -4.383 -19.531 6.797 1 86.88 280 ASN B N 1
ATOM 4537 C CA . ASN B 1 280 ? -5.168 -20.766 6.871 1 86.88 280 ASN B CA 1
ATOM 4538 C C . ASN B 1 280 ? -4.457 -21.828 7.699 1 86.88 280 ASN B C 1
ATOM 4540 O O . ASN B 1 280 ? -4.902 -22.984 7.75 1 86.88 280 ASN B O 1
ATOM 4544 N N . SER B 1 281 ? -3.383 -21.531 8.305 1 88.38 281 SER B N 1
ATOM 4545 C CA . SER B 1 281 ? -2.615 -22.453 9.141 1 88.38 281 SER B CA 1
ATOM 4546 C C . SER B 1 281 ? -2.678 -22.047 10.609 1 88.38 281 SER B C 1
ATOM 4548 O O . SER B 1 281 ? -2.252 -20.938 10.969 1 88.38 281 SER B O 1
ATOM 4550 N N . PHE B 1 282 ? -3.195 -22.938 11.398 1 89.19 282 PHE B N 1
ATOM 4551 C CA . PHE B 1 282 ? -3.287 -22.672 12.828 1 89.19 282 PHE B CA 1
ATOM 4552 C C . PHE B 1 282 ? -1.9 -22.484 13.438 1 89.19 282 PHE B C 1
ATOM 4554 O O . PHE B 1 282 ? -1.705 -21.625 14.297 1 89.19 282 PHE B O 1
ATOM 4561 N N . VAL B 1 283 ? -0.976 -23.25 12.992 1 88.69 283 VAL B N 1
ATOM 4562 C CA . VAL B 1 283 ? 0.395 -23.156 13.492 1 88.69 283 VAL B CA 1
ATOM 4563 C C . VAL B 1 283 ? 0.984 -21.797 13.133 1 88.69 283 VAL B C 1
ATOM 4565 O O . VAL B 1 283 ? 1.621 -21.141 13.969 1 88.69 283 VAL B O 1
ATOM 4568 N N . GLU B 1 284 ? 0.768 -21.375 11.867 1 90.94 284 GLU B N 1
ATOM 4569 C CA . GLU B 1 284 ? 1.259 -20.062 11.445 1 90.94 284 GLU B CA 1
ATOM 4570 C C . GLU B 1 284 ? 0.638 -18.953 12.281 1 90.94 284 GLU B C 1
ATOM 4572 O O . GLU B 1 284 ? 1.317 -17.984 12.641 1 90.94 284 GLU B O 1
ATOM 4577 N N . LEU B 1 285 ? -0.65 -19.094 12.578 1 93.44 285 LEU B N 1
ATOM 4578 C CA . LEU B 1 285 ? -1.336 -18.094 13.398 1 93.44 285 LEU B CA 1
ATOM 4579 C C . LEU B 1 285 ? -0.709 -18 14.781 1 93.44 285 LEU B C 1
ATOM 4581 O O . LEU B 1 285 ? -0.471 -16.906 15.289 1 93.44 285 LEU B O 1
ATOM 4585 N N . LEU B 1 286 ? -0.452 -19.125 15.391 1 91.81 286 LEU B N 1
ATOM 4586 C CA . LEU B 1 286 ? 0.142 -19.156 16.719 1 91.81 286 LEU B CA 1
ATOM 4587 C C . LEU B 1 286 ? 1.526 -18.516 16.719 1 91.81 286 LEU B C 1
ATOM 4589 O O . LEU B 1 286 ? 1.866 -17.75 17.625 1 91.81 286 LEU B O 1
ATOM 4593 N N . VAL B 1 287 ? 2.303 -18.859 15.711 1 91.31 287 VAL B N 1
ATOM 4594 C CA . VAL B 1 287 ? 3.631 -18.266 15.586 1 91.31 287 VAL B CA 1
ATOM 4595 C C . VAL B 1 287 ? 3.512 -16.734 15.484 1 91.31 287 VAL B C 1
ATOM 4597 O O . VAL B 1 287 ? 4.258 -16 16.141 1 91.31 287 VAL B O 1
ATOM 4600 N N . GLN B 1 288 ? 2.584 -16.297 14.656 1 93.31 288 GLN B N 1
ATOM 4601 C CA . GLN B 1 288 ? 2.383 -14.859 14.477 1 93.31 288 GLN B CA 1
ATOM 4602 C C . GLN B 1 288 ? 1.976 -14.195 15.781 1 93.31 288 GLN B C 1
ATOM 4604 O O . GLN B 1 288 ? 2.496 -13.133 16.141 1 93.31 288 GLN B O 1
ATOM 4609 N N . ILE B 1 289 ? 1.084 -14.82 16.531 1 92.88 289 ILE B N 1
ATOM 4610 C CA . ILE B 1 289 ? 0.571 -14.266 17.781 1 92.88 289 ILE B CA 1
ATOM 4611 C C . ILE B 1 289 ? 1.697 -14.18 18.812 1 92.88 289 ILE B C 1
ATOM 4613 O O . ILE B 1 289 ? 1.881 -13.141 19.453 1 92.88 289 ILE B O 1
ATOM 4617 N N . PHE B 1 290 ? 2.529 -15.117 18.859 1 90.25 290 PHE B N 1
ATOM 4618 C CA . PHE B 1 290 ? 3.469 -15.219 19.969 1 90.25 290 PHE B CA 1
ATOM 4619 C C . PHE B 1 290 ? 4.773 -14.508 19.641 1 90.25 290 PHE B C 1
ATOM 4621 O O . PHE B 1 290 ? 5.566 -14.203 20.547 1 90.25 290 PHE B O 1
ATOM 4628 N N . THR B 1 291 ? 4.965 -14.227 18.375 1 90.88 291 THR B N 1
ATOM 4629 C CA . THR B 1 291 ? 6.23 -13.586 18.031 1 90.88 291 THR B CA 1
ATOM 4630 C C . THR B 1 291 ? 6.008 -12.125 17.641 1 90.88 291 THR B C 1
ATOM 4632 O O . THR B 1 291 ? 6.969 -11.367 17.484 1 90.88 291 THR B O 1
ATOM 4635 N N . ALA B 1 292 ? 4.773 -11.711 17.578 1 91.19 292 ALA B N 1
ATOM 4636 C CA . ALA B 1 292 ? 4.445 -10.391 17.062 1 91.19 292 ALA B CA 1
ATOM 4637 C C . ALA B 1 292 ? 5.145 -9.297 17.859 1 91.19 292 ALA B C 1
ATOM 4639 O O . ALA B 1 292 ? 5.711 -8.359 17.297 1 91.19 292 ALA B O 1
ATOM 4640 N N . GLY B 1 293 ? 5.098 -9.391 19.172 1 91.12 293 GLY B N 1
ATOM 4641 C CA . GLY B 1 293 ? 5.723 -8.375 20.016 1 91.12 293 GLY B CA 1
ATOM 4642 C C . GLY B 1 293 ? 7.23 -8.32 19.859 1 91.12 293 GLY B C 1
ATOM 4643 O O . GLY B 1 293 ? 7.812 -7.242 19.766 1 91.12 293 GLY B O 1
ATOM 4644 N N . ILE B 1 294 ? 7.871 -9.438 19.781 1 92.31 294 ILE B N 1
ATOM 4645 C CA . ILE B 1 294 ? 9.32 -9.539 19.625 1 92.31 294 ILE B CA 1
ATOM 4646 C C . ILE B 1 294 ? 9.734 -8.961 18.266 1 92.31 294 ILE B C 1
ATOM 4648 O O . ILE B 1 294 ? 10.734 -8.25 18.172 1 92.31 294 ILE B O 1
ATOM 4652 N N . PHE B 1 295 ? 8.961 -9.273 17.297 1 94.69 295 PHE B N 1
ATOM 4653 C CA . PHE B 1 295 ? 9.32 -8.82 15.961 1 94.69 295 PHE B CA 1
ATOM 4654 C C . PHE B 1 295 ? 9.047 -7.336 15.797 1 94.69 295 PHE B C 1
ATOM 4656 O O . PHE B 1 295 ? 9.711 -6.656 15.008 1 94.69 295 PHE B O 1
ATOM 4663 N N . ARG B 1 296 ? 8.055 -6.812 16.578 1 95.25 296 ARG B N 1
ATOM 4664 C CA . ARG B 1 296 ? 7.887 -5.363 16.594 1 95.25 296 ARG B CA 1
ATOM 4665 C C . ARG B 1 296 ? 9.109 -4.672 17.172 1 95.25 296 ARG B C 1
ATOM 4667 O O . ARG B 1 296 ? 9.555 -3.645 16.656 1 95.25 296 ARG B O 1
ATOM 4674 N N . LEU B 1 297 ? 9.656 -5.219 18.25 1 94.5 297 LEU B N 1
ATOM 4675 C CA . LEU B 1 297 ? 10.875 -4.676 18.844 1 94.5 297 LEU B CA 1
ATOM 4676 C C . LEU B 1 297 ? 12.039 -4.762 17.859 1 94.5 297 LEU B C 1
ATOM 4678 O O . LEU B 1 297 ? 12.797 -3.803 17.703 1 94.5 297 LEU B O 1
ATOM 4682 N N . ALA B 1 298 ? 12.156 -5.906 17.219 1 94.62 298 ALA B N 1
ATOM 4683 C CA . ALA B 1 298 ? 13.219 -6.086 16.234 1 94.62 298 ALA B CA 1
ATOM 4684 C C . ALA B 1 298 ? 13.094 -5.066 15.102 1 94.62 298 ALA B C 1
ATOM 4686 O O . ALA B 1 298 ? 14.102 -4.523 14.633 1 94.62 298 ALA B O 1
ATOM 4687 N N . ALA B 1 299 ? 11.883 -4.859 14.648 1 95.25 299 ALA B N 1
ATOM 4688 C CA . ALA B 1 299 ? 11.648 -3.881 13.594 1 95.25 299 ALA B CA 1
ATOM 4689 C C . ALA B 1 299 ? 12.031 -2.477 14.047 1 95.25 299 ALA B C 1
ATOM 4691 O O . ALA B 1 299 ? 12.578 -1.693 13.266 1 95.25 299 ALA B O 1
ATOM 4692 N N . PHE B 1 300 ? 11.727 -2.158 15.305 1 95.12 300 PHE B N 1
ATOM 4693 C CA . PHE B 1 300 ? 12.102 -0.861 15.852 1 95.12 300 PHE B CA 1
ATOM 4694 C C . PHE B 1 300 ? 13.617 -0.683 15.836 1 95.12 300 PHE B C 1
ATOM 4696 O O . PHE B 1 300 ? 14.117 0.371 15.445 1 95.12 300 PHE B O 1
ATOM 4703 N N . VAL B 1 301 ? 14.32 -1.693 16.266 1 95.19 301 VAL B N 1
ATOM 4704 C CA . VAL B 1 301 ? 15.781 -1.646 16.281 1 95.19 301 VAL B CA 1
ATOM 4705 C C . VAL B 1 301 ? 16.312 -1.48 14.852 1 95.19 301 VAL B C 1
ATOM 4707 O O . VAL B 1 301 ? 17.234 -0.711 14.617 1 95.19 301 VAL B O 1
ATOM 4710 N N . TYR B 1 302 ? 15.734 -2.24 13.953 1 94.06 302 TYR B N 1
ATOM 4711 C CA . TYR B 1 302 ? 16.125 -2.115 12.547 1 94.06 302 TYR B CA 1
ATOM 4712 C C . TYR B 1 302 ? 15.938 -0.685 12.062 1 94.06 302 TYR B C 1
ATOM 4714 O O . TYR B 1 302 ? 16.812 -0.139 11.383 1 94.06 302 TYR B O 1
ATOM 4722 N N . LEU B 1 303 ? 14.836 0.001 12.336 1 96 303 LEU B N 1
ATOM 4723 C CA . LEU B 1 303 ? 14.562 1.37 11.914 1 96 303 LEU B CA 1
ATOM 4724 C C . LEU B 1 303 ? 15.578 2.338 12.516 1 96 303 LEU B C 1
ATOM 4726 O O . LEU B 1 303 ? 15.992 3.293 11.852 1 96 303 LEU B O 1
ATOM 4730 N N . LYS B 1 304 ? 15.961 2.088 13.742 1 95.56 304 LYS B N 1
ATOM 4731 C CA . LYS B 1 304 ? 16.984 2.924 14.359 1 95.56 304 LYS B CA 1
ATOM 4732 C C . LYS B 1 304 ? 18.328 2.764 13.656 1 95.56 304 LYS B C 1
ATOM 4734 O O . LYS B 1 304 ? 19.078 3.732 13.516 1 95.56 304 LYS B O 1
ATOM 4739 N N . GLN B 1 305 ? 18.625 1.546 13.297 1 94.25 305 GLN B N 1
ATOM 4740 C CA . GLN B 1 305 ? 19.844 1.306 12.531 1 94.25 305 GLN B CA 1
ATOM 4741 C C . GLN B 1 305 ? 19.812 2.037 11.195 1 94.25 305 GLN B C 1
ATOM 4743 O O . GLN B 1 305 ? 20.828 2.564 10.75 1 94.25 305 GLN B O 1
ATOM 4748 N N . CYS B 1 306 ? 18.688 2.02 10.492 1 94.75 306 CYS B N 1
ATOM 4749 C CA . CYS B 1 306 ? 18.531 2.771 9.25 1 94.75 306 CYS B CA 1
ATOM 4750 C C . CYS B 1 306 ? 18.781 4.258 9.477 1 94.75 306 CYS B C 1
ATOM 4752 O O . CYS B 1 306 ? 19.469 4.906 8.695 1 94.75 306 CYS B O 1
ATOM 4754 N N . ASP B 1 307 ? 18.188 4.773 10.602 1 94.88 307 ASP B N 1
ATOM 4755 C CA . ASP B 1 307 ? 18.391 6.18 10.945 1 94.88 307 ASP B CA 1
ATOM 4756 C C . ASP B 1 307 ? 19.875 6.5 11.086 1 94.88 307 ASP B C 1
ATOM 4758 O O . ASP B 1 307 ? 20.344 7.531 10.602 1 94.88 307 ASP B O 1
ATOM 4762 N N . TYR B 1 308 ? 20.531 5.629 11.781 1 94 308 TYR B N 1
ATOM 4763 C CA . TYR B 1 308 ? 21.969 5.812 12.008 1 94 308 TYR B CA 1
ATOM 4764 C C . TYR B 1 308 ? 22.734 5.805 10.688 1 94 308 TYR B C 1
ATOM 4766 O O . TYR B 1 308 ? 23.594 6.66 10.461 1 94 308 TYR B O 1
ATOM 4774 N N . THR B 1 309 ? 22.438 4.879 9.867 1 93.19 309 THR B N 1
ATOM 4775 C CA . THR B 1 309 ? 23.094 4.75 8.578 1 93.19 309 THR B CA 1
ATOM 4776 C C . THR B 1 309 ? 22.875 5.992 7.723 1 93.19 309 THR B C 1
ATOM 4778 O O . THR B 1 309 ? 23.797 6.504 7.094 1 93.19 309 THR B O 1
ATOM 4781 N N . ILE B 1 310 ? 21.672 6.516 7.676 1 94.5 310 ILE B N 1
ATOM 4782 C CA . ILE B 1 310 ? 21.297 7.664 6.859 1 94.5 310 ILE B CA 1
ATOM 4783 C C . ILE B 1 310 ? 22.031 8.914 7.355 1 94.5 310 ILE B C 1
ATOM 4785 O O . ILE B 1 310 ? 22.5 9.727 6.555 1 94.5 310 ILE B O 1
ATOM 4789 N N . LYS B 1 311 ? 22.125 9.047 8.633 1 92.31 311 LYS B N 1
ATOM 4790 C CA . LYS B 1 311 ? 22.797 10.195 9.219 1 92.31 311 LYS B CA 1
ATOM 4791 C C . LYS B 1 311 ? 24.297 10.164 8.914 1 92.31 311 LYS B C 1
ATOM 4793 O O . LYS B 1 311 ? 24.922 11.211 8.766 1 92.31 311 LYS B O 1
ATOM 4798 N N . LYS B 1 312 ? 24.859 9.039 8.789 1 90.12 312 LYS B N 1
ATOM 4799 C CA . LYS B 1 312 ? 26.297 8.875 8.617 1 90.12 312 LYS B CA 1
ATOM 4800 C C . LYS B 1 312 ? 26.688 9.039 7.148 1 90.12 312 LYS B C 1
ATOM 4802 O O . LYS B 1 312 ? 27.828 9.406 6.848 1 90.12 312 LYS B O 1
ATOM 4807 N N . CYS B 1 313 ? 25.828 8.781 6.23 1 84.25 313 CYS B N 1
ATOM 4808 C CA . CYS B 1 313 ? 26.156 8.742 4.809 1 84.25 313 CYS B CA 1
ATOM 4809 C C . CYS B 1 313 ? 26.547 10.125 4.301 1 84.25 313 CYS B C 1
ATOM 4811 O O . CYS B 1 313 ? 27.578 10.266 3.623 1 84.25 313 CYS B O 1
ATOM 4813 N N . PRO B 1 314 ? 25.781 11.219 4.422 1 70.81 314 PRO B N 1
ATOM 4814 C CA . PRO B 1 314 ? 26.219 12.531 3.949 1 70.81 314 PRO B CA 1
ATOM 4815 C C . PRO B 1 314 ? 27.578 12.945 4.492 1 70.81 314 PRO B C 1
ATOM 4817 O O . PRO B 1 314 ? 28.344 13.625 3.799 1 70.81 314 PRO B O 1
ATOM 4820 N N . ARG B 1 315 ? 27.906 12.688 5.562 1 62.97 315 ARG B N 1
ATOM 4821 C CA . ARG B 1 315 ? 29.188 13.031 6.18 1 62.97 315 ARG B CA 1
ATOM 4822 C C . ARG B 1 315 ? 30.344 12.391 5.426 1 62.97 315 ARG B C 1
ATOM 4824 O O . ARG B 1 315 ? 31.406 13 5.289 1 62.97 315 ARG B O 1
ATOM 4831 N N . GLU B 1 316 ? 29.953 11.328 4.887 1 61.41 316 GLU B N 1
ATOM 4832 C CA . GLU B 1 316 ? 31 10.633 4.129 1 61.41 316 GLU B CA 1
ATOM 4833 C C . GLU B 1 316 ? 31.109 11.195 2.715 1 61.41 316 GLU B C 1
ATOM 4835 O O . GLU B 1 316 ? 32.188 11.164 2.119 1 61.41 316 GLU B O 1
ATOM 4840 N N . ARG B 1 317 ? 30.047 11.758 2.236 1 58.19 317 ARG B N 1
ATOM 4841 C CA . ARG B 1 317 ? 30.094 12.367 0.91 1 58.19 317 ARG B CA 1
ATOM 4842 C C . ARG B 1 317 ? 30.953 13.633 0.917 1 58.19 317 ARG B C 1
ATOM 4844 O O . ARG B 1 317 ? 31.656 13.914 -0.05 1 58.19 317 ARG B O 1
ATOM 4851 N N . SER B 1 318 ? 30.766 14.438 1.98 1 50.91 318 SER B N 1
ATOM 4852 C CA . SER B 1 318 ? 31.562 15.664 2.094 1 50.91 318 SER B CA 1
ATOM 4853 C C . SER B 1 318 ? 33.031 15.359 2.346 1 50.91 318 SER B C 1
ATOM 4855 O O . SER B 1 318 ? 33.906 16.172 2.027 1 50.91 318 SER B O 1
ATOM 4857 N N . THR B 1 319 ? 33.312 14.266 2.91 1 44.56 319 THR B N 1
ATOM 4858 C CA . THR B 1 319 ? 34.688 13.961 3.168 1 44.56 319 THR B CA 1
ATOM 4859 C C . THR B 1 319 ? 35.344 13.297 1.95 1 44.56 319 THR B C 1
ATOM 4861 O O . THR B 1 319 ? 36.562 13.18 1.876 1 44.56 319 THR B O 1
ATOM 4864 N N . GLU B 1 320 ? 34.594 12.805 1.087 1 37.25 320 GLU B N 1
ATOM 4865 C CA . GLU B 1 320 ? 35.219 12.336 -0.141 1 37.25 320 GLU B CA 1
ATOM 4866 C C . GLU B 1 320 ? 35.344 13.453 -1.171 1 37.25 320 GLU B C 1
ATOM 4868 O O . GLU B 1 320 ? 34.406 14.266 -1.314 1 37.25 320 GLU B O 1
#

Foldseek 3Di:
DVVLVVVLVVLVVVCVVPPPPDQDACALAEEEFEVCLWFLNLLLLLVSQLSHHAYEYEEADPVSQVVSLVSSCVRHPDPVRHYHYDHDQLLDLDCLLVVQVVSCVVHNAHAEYEYDWFAAAFAAPVPDDVVNLVVRLSGQPVSLVSNCVSRLVVLLVVLGHFYEREAALLCLPPAGRGPSNNVNRVNNLVVQQVVQVVSVVSNYAYAYEHEAAEPIPRSVVRVVHHDPLRVVLRPVQPYHYSNQSSVQRVVCRVVRNHYTYDDDVRVLSCLLRCPSPDDDDPSSVSSSVSCNVVSVVVVVVSVVVSVVSVVVRVVVVVVD/DVVLVVVLVVLVVVCVVPPPPDQDACALAEEEFEVCLWFLNLLLLLVSQLSHHAYEYEEADPVSQVVSLVSSCVRHPDPVRHYHYDHDQLLDQDCLLVVQVVSCVVHNAHAEYEYDWFAAAFAAPVPDDVVNLVVRLSGQPVSLVSNCVSRLVVLLVVLGHFYEREAALLCLPPAGRGPSNNVNRVNNLVVQQVVQVVSVVSNYAYAYEHEAAEPIPRSVVRVVHHDPLRVVLRPVQPYHYSNQSSVQRVVCRVVRNHYTYDDDVRVLSCLLRCVSPDDDDPSSVSSSVSCNVVSVVVVVVSVVVSVVSVVVRVVVVVVD

Sequence (640 aa):
MIYYFALGVICVAVSLLYRKGRTFNLKNDHCLVTGGSSGIGLAIAIQAAKMGANVTIVARSQERLDAAKGKICSEVQNSQQKVLTFSSDISDDTNLKDIVIEAEKQAGPITILINCAGTSLCSRFEETPMEDFKKMINVNFLGSINMTQAVVPLMKERKHGRIAFVSSLAGLIGIYGYSAYSGSKFALLGAAEALQMEVKSYNISVTVSFPPDTDTPGFAEEIKNKPIETVRISESAGLYSAEDVATKTLNDVLNKKFMSSIGFEGWMMCTACSASTPTNSFVELLVQIFTAGIFRLAAFVYLKQCDYTIKKCPRERSTEMIYYFALGVICVAVSLLYRKGRTFNLKNDHCLVTGGSSGIGLAIAIQAAKMGANVTIVARSQERLDAAKGKICSEVQNSQQKVLTFSSDISDDTNLKDIVIEAEKQAGPITILINCAGTSLCSRFEETPMEDFKKMINVNFLGSINMTQAVVPLMKERKHGRIAFVSSLAGLIGIYGYSAYSGSKFALLGAAEALQMEVKSYNISVTVSFPPDTDTPGFAEEIKNKPIETVRISESAGLYSAEDVATKTLNDVLNKKFMSSIGFEGWMMCTACSASTPTNSFVELLVQIFTAGIFRLAAFVYLKQCDYTIKKCPRERSTE

Radius of gyration: 24.23 Å; Cα contacts (8 Å, |Δi|>4): 1379; chains: 2; bounding box: 70×74×62 Å

pLDDT: mean 91.79, std 12.41, range [37.25, 98.94]

Solvent-accessible surface area (backbone atoms only — not comparable to full-atom values): 30868 Å² total; per-residue (Å²): 106,67,60,49,45,46,47,18,48,48,35,44,49,47,51,62,66,62,56,70,82,75,82,74,74,30,65,83,33,12,37,38,23,31,26,20,44,45,43,47,20,25,30,33,47,32,51,42,16,52,33,34,16,16,34,35,31,31,27,63,52,58,69,46,35,54,56,32,48,55,60,32,65,74,39,44,69,49,90,82,52,41,79,46,74,48,67,46,56,54,59,53,76,82,55,51,52,58,51,50,54,53,47,27,73,74,48,40,65,62,40,32,39,38,35,41,39,62,67,71,62,38,35,46,70,85,73,49,54,68,69,56,40,49,49,29,32,33,36,39,28,50,11,40,50,45,52,46,56,50,46,46,64,60,21,50,74,68,43,36,31,33,37,34,42,58,47,25,49,44,30,68,34,31,40,50,31,21,26,49,39,7,14,21,24,12,15,42,52,17,21,45,42,5,44,34,63,65,33,43,88,31,52,28,39,46,18,41,29,25,47,63,58,42,66,26,71,66,46,63,60,31,60,75,53,44,48,66,52,35,53,65,59,53,59,75,77,48,79,41,50,23,56,58,52,18,52,48,41,52,52,28,44,76,68,55,32,33,74,26,51,54,64,68,67,32,40,48,50,52,43,28,63,36,28,66,53,75,76,92,44,70,58,60,50,50,26,34,28,44,35,22,22,60,38,28,51,50,36,50,52,50,53,50,50,45,52,52,48,50,67,51,44,60,60,50,55,74,71,96,106,65,60,50,44,44,48,19,48,47,35,43,50,46,52,64,64,62,57,70,82,73,83,71,74,31,64,83,34,12,36,37,24,31,26,21,44,46,44,47,22,26,31,33,48,31,52,41,16,53,33,34,17,17,34,36,31,31,29,63,50,58,70,46,35,54,55,32,48,54,59,34,64,74,40,42,69,50,89,82,50,41,80,46,75,47,66,45,56,54,58,53,75,82,55,52,52,58,49,49,53,52,48,27,72,74,45,40,65,62,39,32,40,38,34,43,39,63,68,71,63,39,36,47,71,85,71,49,53,68,68,55,39,49,48,29,32,34,35,39,29,49,11,41,50,48,52,46,55,49,45,47,64,60,20,50,74,68,42,37,30,32,38,33,41,59,46,25,48,43,28,70,32,30,39,50,31,22,26,47,38,7,15,21,26,13,14,44,53,16,22,46,42,5,44,33,62,65,33,43,89,32,52,27,39,45,19,40,27,24,47,65,57,42,65,27,71,68,45,61,59,32,60,77,54,44,48,67,52,38,52,65,59,54,57,75,76,49,80,41,49,24,57,59,52,19,53,49,41,52,51,28,45,77,67,55,32,33,74,26,52,56,64,69,67,32,42,48,51,51,44,27,61,36,29,66,53,74,74,90,44,70,60,60,49,50,26,34,28,43,35,22,20,60,38,29,51,51,38,50,52,51,52,51,50,45,52,52,49,50,65,51,45,60,61,50,54,72,72,94